Protein AF-A0A1G6MXV9-F1 (afdb_monomer)

Organism: NCBI:txid28234

Structure (mmCIF, N/CA/C/O backbone):
data_AF-A0A1G6MXV9-F1
#
_entry.id   AF-A0A1G6MXV9-F1
#
loop_
_atom_site.group_PDB
_atom_site.id
_atom_site.type_symbol
_atom_site.label_atom_id
_atom_site.label_alt_id
_atom_site.label_comp_id
_atom_site.label_asym_id
_atom_site.label_entity_id
_atom_site.label_seq_id
_atom_site.pdbx_PDB_ins_code
_atom_site.Cartn_x
_atom_site.Cartn_y
_atom_site.Cartn_z
_atom_site.occupancy
_atom_site.B_iso_or_equiv
_atom_site.auth_seq_id
_atom_site.auth_comp_id
_atom_site.auth_asym_id
_atom_site.auth_atom_id
_atom_site.pdbx_PDB_model_num
ATOM 1 N N . MET A 1 1 ? 10.157 -50.688 -31.525 1.00 56.81 1 MET A N 1
ATOM 2 C CA . MET A 1 1 ? 9.715 -51.077 -30.166 1.00 56.81 1 MET A CA 1
ATOM 3 C C . MET A 1 1 ? 8.926 -52.382 -30.279 1.00 56.81 1 MET A C 1
ATOM 5 O O . MET A 1 1 ? 8.019 -52.450 -31.098 1.00 56.81 1 MET A O 1
ATOM 9 N N . ASN A 1 2 ? 9.338 -53.455 -29.595 1.00 66.88 2 ASN A N 1
ATOM 10 C CA . ASN A 1 2 ? 8.763 -54.799 -29.775 1.00 66.88 2 ASN A CA 1
ATOM 11 C C . ASN A 1 2 ? 7.302 -54.832 -29.272 1.00 66.88 2 ASN A C 1
ATOM 13 O O . ASN A 1 2 ? 7.026 -54.262 -28.219 1.00 66.88 2 ASN A O 1
ATOM 17 N N . LYS A 1 3 ? 6.371 -55.496 -29.981 1.00 61.62 3 LYS A N 1
ATOM 18 C CA . LYS A 1 3 ? 4.935 -55.553 -29.611 1.00 61.62 3 LYS A CA 1
ATOM 19 C C . LYS A 1 3 ? 4.708 -56.048 -28.175 1.00 61.62 3 LYS A C 1
ATOM 21 O O . LYS A 1 3 ? 3.762 -55.613 -27.529 1.00 61.62 3 LYS A O 1
ATOM 26 N N . LYS A 1 4 ? 5.611 -56.884 -27.644 1.00 64.62 4 LYS A N 1
ATOM 27 C CA . LYS A 1 4 ? 5.604 -57.299 -26.230 1.00 64.62 4 LYS A CA 1
ATOM 28 C C . LYS A 1 4 ? 5.820 -56.142 -25.248 1.00 64.62 4 LYS A C 1
ATOM 30 O O . LYS A 1 4 ? 5.183 -56.139 -24.205 1.00 64.62 4 LYS A O 1
ATOM 35 N N . ASN A 1 5 ? 6.654 -55.160 -25.588 1.00 65.50 5 ASN A N 1
ATOM 36 C CA . ASN A 1 5 ? 6.950 -54.019 -24.715 1.00 65.50 5 ASN A CA 1
ATOM 37 C C . ASN A 1 5 ? 5.786 -53.022 -24.689 1.00 65.50 5 ASN A C 1
ATOM 39 O O . ASN A 1 5 ? 5.512 -52.439 -23.649 1.00 65.50 5 ASN A O 1
ATOM 43 N N . VAL A 1 6 ? 5.068 -52.877 -25.809 1.00 76.19 6 VAL A N 1
ATOM 44 C CA . VAL A 1 6 ? 3.845 -52.060 -25.875 1.00 76.19 6 VAL A CA 1
ATOM 45 C C . VAL A 1 6 ? 2.727 -52.705 -25.055 1.00 76.19 6 VAL A C 1
ATOM 47 O O . VAL A 1 6 ? 2.063 -52.018 -24.287 1.00 76.19 6 VAL A O 1
ATOM 50 N N . LEU A 1 7 ? 2.569 -54.033 -25.136 1.00 72.31 7 LEU A N 1
ATOM 51 C CA . LEU A 1 7 ? 1.596 -54.754 -24.308 1.00 72.31 7 LEU A CA 1
ATOM 52 C C . LEU A 1 7 ? 1.923 -54.650 -22.809 1.00 72.31 7 LEU A C 1
ATOM 54 O O . LEU A 1 7 ? 1.020 -54.490 -21.996 1.00 72.31 7 LEU A O 1
ATOM 58 N N . TRP A 1 8 ? 3.210 -54.701 -22.453 1.00 75.50 8 TRP A N 1
ATOM 59 C CA . TRP A 1 8 ? 3.672 -54.537 -21.073 1.00 75.50 8 TRP A CA 1
ATOM 60 C C . TRP A 1 8 ? 3.442 -53.119 -20.538 1.00 75.50 8 TRP A C 1
ATOM 62 O O . TRP A 1 8 ? 3.003 -52.963 -19.404 1.00 75.50 8 TRP A O 1
ATOM 72 N N . MET A 1 9 ? 3.669 -52.089 -21.358 1.00 74.50 9 MET A N 1
ATOM 73 C CA . MET A 1 9 ? 3.358 -50.702 -20.992 1.00 74.50 9 MET A CA 1
ATOM 74 C C . MET A 1 9 ? 1.857 -50.490 -20.782 1.00 74.50 9 MET A C 1
ATOM 76 O O . MET A 1 9 ? 1.467 -49.894 -19.785 1.00 74.50 9 MET A O 1
ATOM 80 N N . ILE A 1 10 ? 1.012 -51.026 -21.670 1.00 79.75 10 ILE A N 1
ATOM 81 C CA . ILE A 1 10 ? -0.449 -50.952 -21.520 1.00 79.75 10 ILE A CA 1
ATOM 82 C C . ILE A 1 10 ? -0.893 -51.669 -20.238 1.00 79.75 10 ILE A C 1
ATOM 84 O O . ILE A 1 10 ? -1.732 -51.154 -19.507 1.00 79.75 10 ILE A O 1
ATOM 88 N N . PHE A 1 11 ? -0.293 -52.818 -19.922 1.00 81.38 11 PHE A N 1
ATOM 89 C CA . PHE A 1 11 ? -0.593 -53.554 -18.695 1.00 81.38 11 PHE A CA 1
ATOM 90 C C . PHE A 1 11 ? -0.209 -52.769 -17.427 1.00 81.38 11 PHE A C 1
ATOM 92 O O . PHE A 1 11 ? -0.996 -52.719 -16.486 1.00 81.38 11 PHE A O 1
ATOM 99 N N . ILE A 1 12 ? 0.946 -52.090 -17.421 1.00 81.44 12 ILE A N 1
ATOM 100 C CA . ILE A 1 12 ? 1.363 -51.219 -16.308 1.00 81.44 12 ILE A CA 1
ATOM 101 C C . ILE A 1 12 ? 0.408 -50.031 -16.144 1.00 81.44 12 ILE A C 1
ATOM 103 O O . ILE A 1 12 ? 0.020 -49.721 -15.022 1.00 81.44 12 ILE A O 1
ATOM 107 N N . VAL A 1 13 ? -0.006 -49.391 -17.243 1.00 82.81 13 VAL A N 1
ATOM 108 C CA . VAL A 1 13 ? -0.948 -48.257 -17.202 1.00 82.81 13 VAL A CA 1
ATOM 109 C C . VAL A 1 13 ? -2.316 -48.694 -16.673 1.00 82.81 13 VAL A C 1
ATOM 111 O O . VAL A 1 13 ? -2.907 -47.987 -15.863 1.00 82.81 13 VAL A O 1
ATOM 114 N N . ILE A 1 14 ? -2.795 -49.881 -17.058 1.00 82.44 14 ILE A N 1
ATOM 115 C CA . ILE A 1 14 ? -4.050 -50.441 -16.535 1.00 82.44 14 ILE A CA 1
ATOM 116 C C . ILE A 1 14 ? -3.937 -50.730 -15.035 1.00 82.44 14 ILE A C 1
ATOM 118 O O . ILE A 1 14 ? -4.859 -50.398 -14.295 1.00 82.44 14 ILE A O 1
ATOM 122 N N . ILE A 1 15 ? -2.814 -51.285 -14.565 1.00 81.31 15 ILE A N 1
ATOM 123 C CA . ILE A 1 15 ? -2.590 -51.489 -13.126 1.00 81.31 15 ILE A CA 1
ATOM 124 C C . ILE A 1 15 ? -2.599 -50.147 -12.391 1.00 81.31 15 ILE A C 1
ATOM 126 O O . ILE A 1 15 ? -3.300 -50.024 -11.398 1.00 81.31 15 ILE A O 1
ATOM 130 N N . LEU A 1 16 ? -1.900 -49.128 -12.898 1.00 73.81 16 LEU A N 1
ATOM 131 C CA . LEU A 1 16 ? -1.864 -47.792 -12.292 1.00 73.81 16 LEU A CA 1
ATOM 132 C C . LEU A 1 16 ? -3.255 -47.148 -12.209 1.00 73.81 16 LEU A C 1
ATOM 134 O O . LEU A 1 16 ? -3.607 -46.601 -11.167 1.00 73.81 16 LEU A O 1
ATOM 138 N N . LEU A 1 17 ? -4.067 -47.271 -13.262 1.00 72.69 17 LEU A N 1
ATOM 139 C CA . LEU A 1 17 ? -5.447 -46.779 -13.270 1.00 72.69 17 LEU A CA 1
ATOM 140 C C . LEU A 1 17 ? -6.338 -47.537 -12.278 1.00 72.69 17 LEU A C 1
ATOM 142 O O . LEU A 1 17 ? -7.150 -46.914 -11.600 1.00 72.69 17 LEU A O 1
ATOM 146 N N . ILE A 1 18 ? -6.159 -48.855 -12.139 1.00 78.00 18 ILE A N 1
ATOM 147 C CA . ILE A 1 18 ? -6.879 -49.659 -11.141 1.00 78.00 18 ILE A CA 1
ATOM 148 C C . ILE A 1 18 ? -6.459 -49.260 -9.720 1.00 78.00 18 ILE A C 1
ATOM 150 O O . ILE A 1 18 ? -7.320 -49.127 -8.856 1.00 78.00 18 ILE A O 1
ATOM 154 N N . THR A 1 19 ? -5.171 -49.007 -9.466 1.00 70.31 19 THR A N 1
ATOM 155 C CA . THR A 1 19 ? -4.690 -48.583 -8.141 1.00 70.31 19 THR A CA 1
ATOM 156 C C . THR A 1 19 ? -5.218 -47.200 -7.763 1.00 70.31 19 THR A C 1
ATOM 158 O O . THR A 1 19 ? -5.658 -47.012 -6.631 1.00 70.31 19 THR A O 1
ATOM 161 N N . VAL A 1 20 ? -5.239 -46.251 -8.709 1.00 71.50 20 VAL A N 1
ATOM 162 C CA . VAL A 1 20 ? -5.830 -44.916 -8.503 1.00 71.50 20 VAL A CA 1
ATOM 163 C C . VAL A 1 20 ? -7.328 -45.031 -8.223 1.00 71.50 20 VAL A C 1
ATOM 165 O O . VAL A 1 20 ? -7.802 -44.413 -7.274 1.00 71.50 20 VAL A O 1
ATOM 168 N N . PHE A 1 21 ? -8.048 -45.875 -8.970 1.00 67.50 21 PHE A N 1
ATOM 169 C CA . PHE A 1 21 ? -9.484 -46.111 -8.789 1.00 67.50 21 PHE A CA 1
ATOM 170 C C . PHE A 1 21 ? -9.817 -46.782 -7.443 1.00 67.50 21 PHE A C 1
ATOM 172 O O . PHE A 1 21 ? -10.786 -46.403 -6.790 1.00 67.50 21 PHE A O 1
ATOM 179 N N . ILE A 1 22 ? -8.992 -47.727 -6.976 1.00 65.31 22 ILE A N 1
ATOM 180 C CA . ILE A 1 22 ? -9.134 -48.338 -5.642 1.00 65.31 22 ILE A CA 1
ATOM 181 C C . ILE A 1 22 ? -8.866 -47.306 -4.537 1.00 65.31 22 ILE A C 1
ATOM 183 O O . ILE A 1 22 ? -9.588 -47.289 -3.544 1.00 65.31 22 ILE A O 1
ATOM 187 N N . PHE A 1 23 ? -7.890 -46.408 -4.711 1.00 56.22 23 PHE A N 1
ATOM 188 C CA . PHE A 1 23 ? -7.648 -45.314 -3.762 1.00 56.22 23 PHE A CA 1
ATOM 189 C C . PHE A 1 23 ? -8.793 -44.292 -3.735 1.00 56.22 23 PHE A C 1
ATOM 191 O O . PHE A 1 23 ? -9.143 -43.817 -2.660 1.00 56.22 23 PHE A O 1
ATOM 198 N N . THR A 1 24 ? -9.427 -43.999 -4.877 1.00 60.19 24 THR A N 1
ATOM 199 C CA . THR A 1 24 ? -10.607 -43.110 -4.917 1.00 60.19 24 THR A CA 1
ATOM 200 C C . THR A 1 24 ? -11.842 -43.765 -4.299 1.00 60.19 24 THR A C 1
ATOM 202 O O . THR A 1 24 ? -12.628 -43.092 -3.640 1.00 60.19 24 THR A O 1
ATOM 205 N N . LEU A 1 25 ? -12.008 -45.082 -4.462 1.00 48.00 25 LEU A N 1
ATOM 206 C CA . LEU A 1 25 ? -13.090 -45.833 -3.820 1.00 48.00 25 LEU A CA 1
ATOM 207 C C . LEU A 1 25 ? -12.885 -45.980 -2.307 1.00 48.00 25 LEU A C 1
ATOM 209 O O . LEU A 1 25 ? -13.848 -45.832 -1.561 1.00 48.00 25 LEU A O 1
ATOM 213 N N . ASN A 1 26 ? -11.653 -46.217 -1.844 1.00 44.22 26 ASN A N 1
ATOM 214 C CA . ASN A 1 26 ? -11.354 -46.326 -0.413 1.00 44.22 26 ASN A CA 1
ATOM 215 C C . ASN A 1 26 ? -11.346 -44.961 0.295 1.00 44.22 26 ASN A C 1
ATOM 217 O O . ASN A 1 26 ? -11.810 -44.882 1.427 1.00 44.22 26 ASN A O 1
ATOM 221 N N . GLY A 1 27 ? -10.918 -43.882 -0.374 1.00 41.25 27 GLY A N 1
ATOM 222 C CA . GLY A 1 27 ? -11.010 -42.515 0.160 1.00 41.25 27 GLY A CA 1
ATOM 223 C C . GLY A 1 27 ? -12.451 -42.017 0.345 1.00 41.25 27 GLY A C 1
ATOM 224 O O . GLY A 1 27 ? -12.697 -41.144 1.167 1.00 41.25 27 GLY A O 1
ATOM 225 N N . ASN A 1 28 ? -13.417 -42.623 -0.356 1.00 39.56 28 ASN A N 1
ATOM 226 C CA . ASN A 1 28 ? -14.848 -42.343 -0.201 1.00 39.56 28 ASN A CA 1
ATOM 227 C C . ASN A 1 28 ? -15.564 -43.268 0.806 1.00 39.56 28 ASN A C 1
ATOM 229 O O . ASN A 1 28 ? -16.756 -43.086 1.044 1.00 39.56 28 ASN A O 1
ATOM 233 N N . GLN A 1 29 ? -14.884 -44.256 1.403 1.00 33.66 29 GLN A N 1
ATOM 234 C CA . GLN A 1 29 ? -15.479 -45.169 2.394 1.00 33.66 29 GLN A CA 1
ATOM 235 C C . GLN A 1 29 ? -15.278 -44.713 3.851 1.00 33.66 29 GLN A C 1
ATOM 237 O O . GLN A 1 29 ? -16.002 -45.188 4.722 1.00 33.66 29 GLN A O 1
ATOM 242 N N . GLU A 1 30 ? -14.389 -43.751 4.129 1.00 35.12 30 GLU A N 1
ATOM 243 C CA . GLU A 1 30 ? -14.263 -43.150 5.473 1.00 35.12 30 GLU A CA 1
ATOM 244 C C . GLU A 1 30 ? -15.312 -42.059 5.772 1.00 35.12 30 GLU A C 1
ATOM 246 O O . GLU A 1 30 ? -15.427 -41.634 6.914 1.00 35.12 30 GLU A O 1
ATOM 251 N N . ASN A 1 31 ? -16.161 -41.688 4.802 1.00 34.12 31 ASN A N 1
ATOM 252 C CA . ASN A 1 31 ? -17.256 -40.716 4.977 1.00 34.12 31 ASN A CA 1
ATOM 253 C C . ASN A 1 31 ? -18.672 -41.308 4.785 1.00 34.12 31 ASN A C 1
ATOM 255 O O . ASN A 1 31 ? -19.629 -40.569 4.575 1.00 34.12 31 ASN A O 1
ATOM 259 N N . LEU A 1 32 ? -18.835 -42.637 4.856 1.00 28.83 32 LEU A N 1
ATOM 260 C CA . LEU A 1 32 ? -20.130 -43.317 4.654 1.00 28.83 32 LEU A CA 1
ATOM 261 C C . LEU A 1 32 ? -20.516 -44.278 5.791 1.00 28.83 32 LEU A C 1
ATOM 263 O O . LEU A 1 32 ? -21.106 -45.328 5.558 1.00 28.83 32 LEU A O 1
ATOM 267 N N . ASN A 1 33 ? -20.233 -43.903 7.036 1.00 27.03 33 ASN A N 1
ATOM 268 C CA . ASN A 1 33 ? -20.881 -44.491 8.208 1.00 27.03 33 ASN A CA 1
ATOM 269 C C . ASN A 1 33 ? -21.227 -43.373 9.188 1.00 27.03 33 ASN A C 1
ATOM 271 O O . ASN A 1 33 ? -20.376 -43.015 9.992 1.00 27.03 33 ASN A O 1
ATOM 275 N N . LEU A 1 34 ? -22.445 -42.827 9.085 1.00 29.27 34 LEU A N 1
ATOM 276 C CA . LEU A 1 34 ? -23.298 -42.355 10.192 1.00 29.27 34 LEU A CA 1
ATOM 277 C C . LEU A 1 34 ? -24.558 -41.664 9.626 1.00 29.27 34 LEU A C 1
ATOM 279 O O . LEU A 1 34 ? -24.781 -40.479 9.812 1.00 29.27 34 LEU A O 1
ATOM 283 N N . GLU A 1 35 ? -25.418 -42.433 8.958 1.00 26.48 35 GLU A N 1
ATOM 284 C CA . GLU A 1 35 ? -26.847 -42.112 8.839 1.00 26.48 35 GLU A CA 1
ATOM 285 C C . GLU A 1 35 ? -27.647 -43.413 8.967 1.00 26.48 35 GLU A C 1
ATOM 287 O O . GLU A 1 35 ? -27.726 -44.208 8.031 1.00 26.48 35 GLU A O 1
ATOM 292 N N . ASN A 1 36 ? -28.166 -43.670 10.174 1.00 24.75 36 ASN A N 1
ATOM 293 C CA . ASN A 1 36 ? -29.536 -44.135 10.437 1.00 24.75 36 ASN A CA 1
ATOM 294 C C . ASN A 1 36 ? -29.682 -44.631 11.883 1.00 24.75 36 ASN A C 1
ATOM 296 O O . ASN A 1 36 ? -29.588 -45.821 12.174 1.00 24.75 36 ASN A O 1
ATOM 300 N N . SER A 1 37 ? -30.023 -43.703 12.773 1.00 26.58 37 SER A N 1
ATOM 301 C CA . SER A 1 37 ? -30.961 -43.976 13.861 1.00 26.58 37 SER A CA 1
ATOM 302 C C . SER A 1 37 ? -31.688 -42.676 14.194 1.00 26.58 37 SER A C 1
ATOM 304 O O . SER A 1 37 ? -31.187 -41.841 14.943 1.00 26.58 37 SER A O 1
ATOM 306 N N . GLN A 1 38 ? -32.860 -42.493 13.583 1.00 28.30 38 GLN A N 1
ATOM 307 C CA . GLN A 1 38 ? -33.873 -41.583 14.100 1.00 28.30 38 GLN A CA 1
ATOM 308 C C . GLN A 1 38 ? -34.295 -42.073 15.486 1.00 28.30 38 GLN A C 1
ATOM 310 O O . GLN A 1 38 ? -34.905 -43.132 15.587 1.00 28.30 38 GLN A O 1
ATOM 315 N N . GLU A 1 39 ? -33.975 -41.300 16.519 1.00 27.23 39 GLU A N 1
ATOM 316 C CA . GLU A 1 39 ? -34.860 -40.996 17.648 1.00 27.23 39 GLU A CA 1
ATOM 317 C C . GLU A 1 39 ? -34.204 -39.912 18.524 1.00 27.23 39 GLU A C 1
ATOM 319 O O . GLU A 1 39 ? -33.119 -40.106 19.060 1.00 27.23 39 GLU A O 1
ATOM 324 N N . ASN A 1 40 ? -34.917 -38.788 18.672 1.00 26.80 40 ASN A N 1
ATOM 325 C CA . ASN A 1 40 ? -34.729 -37.689 19.633 1.00 26.80 40 ASN A CA 1
ATOM 326 C C . ASN A 1 40 ? -33.514 -36.751 19.478 1.00 26.80 40 ASN A C 1
ATOM 328 O O . ASN A 1 40 ? -32.413 -37.040 19.930 1.00 26.80 40 ASN A O 1
ATOM 332 N N . GLY A 1 41 ? -33.785 -35.542 18.966 1.00 25.02 41 GLY A N 1
ATOM 333 C CA . GLY A 1 41 ? -32.878 -34.391 19.050 1.00 25.02 41 GLY A CA 1
ATOM 334 C C . GLY A 1 41 ? -33.227 -33.252 18.089 1.00 25.02 41 GLY A C 1
ATOM 335 O O . GLY A 1 41 ? -32.415 -32.899 17.246 1.00 25.02 41 GLY A O 1
ATOM 336 N N . ASN A 1 42 ? -34.446 -32.713 18.172 1.00 25.67 42 ASN A N 1
ATOM 337 C CA . ASN A 1 42 ? -34.789 -31.431 17.544 1.00 25.67 42 ASN A CA 1
ATOM 338 C C . ASN A 1 42 ? -34.106 -30.269 18.295 1.00 25.67 42 ASN A C 1
ATOM 340 O O . ASN A 1 42 ? -33.979 -30.349 19.516 1.00 25.67 42 ASN A O 1
ATOM 344 N N . THR A 1 43 ? -33.859 -29.166 17.568 1.00 24.78 43 THR A N 1
ATOM 345 C CA . THR A 1 43 ? -33.419 -27.806 17.995 1.00 24.78 43 THR A CA 1
ATOM 346 C C . THR A 1 43 ? -31.890 -27.626 18.129 1.00 24.78 43 THR A C 1
ATOM 348 O O . THR A 1 43 ? -31.218 -28.532 18.594 1.00 24.78 43 THR A O 1
ATOM 351 N N . ALA A 1 44 ? -31.237 -26.533 17.705 1.00 26.75 44 ALA A N 1
ATOM 352 C CA . ALA A 1 44 ? -31.709 -25.163 17.518 1.00 26.75 44 ALA A CA 1
ATOM 353 C C . ALA A 1 44 ? -30.839 -24.361 16.518 1.00 26.75 44 ALA A C 1
ATOM 355 O O . ALA A 1 44 ? -29.673 -24.086 16.775 1.00 26.75 44 ALA A O 1
ATOM 356 N N . GLU A 1 45 ? -31.453 -23.905 15.429 1.00 30.22 45 GLU A N 1
ATOM 357 C CA . GLU A 1 45 ? -31.196 -22.580 14.858 1.00 30.22 45 GLU A CA 1
ATOM 358 C C . GLU A 1 45 ? -32.582 -21.976 14.606 1.00 30.22 45 GLU A C 1
ATOM 360 O O . GLU A 1 45 ? -33.137 -22.016 13.516 1.00 30.22 45 GLU A O 1
ATOM 365 N N . THR A 1 46 ? -33.213 -21.553 15.698 1.00 25.09 46 THR A N 1
ATOM 366 C CA . THR A 1 46 ? -34.408 -20.708 15.709 1.00 25.09 46 THR A CA 1
ATOM 367 C C . THR A 1 46 ? -34.455 -20.020 17.061 1.00 25.09 46 THR A C 1
ATOM 369 O O . THR A 1 46 ? -34.607 -20.696 18.072 1.00 25.09 46 THR A O 1
ATOM 372 N N . ILE A 1 47 ? -34.339 -18.694 17.017 1.00 30.98 47 ILE A N 1
ATOM 373 C CA . ILE A 1 47 ? -35.113 -17.734 17.810 1.00 30.98 47 ILE A CA 1
ATOM 374 C C . ILE A 1 47 ? -35.111 -17.989 19.324 1.00 30.98 47 ILE A C 1
ATOM 376 O O . ILE A 1 47 ? -35.944 -18.716 19.849 1.00 30.98 47 ILE A O 1
ATOM 380 N N . PHE A 1 48 ? -34.215 -17.269 19.988 1.00 25.78 48 PHE A N 1
ATOM 381 C CA . PHE A 1 48 ? -34.425 -16.649 21.292 1.00 25.78 48 PHE A CA 1
ATOM 382 C C . PHE A 1 48 ? -33.712 -15.274 21.170 1.00 25.78 48 PHE A C 1
ATOM 384 O O . PHE A 1 48 ? -32.508 -15.263 20.946 1.00 25.78 48 PHE A O 1
ATOM 391 N N . GLU A 1 49 ? -34.298 -14.066 21.171 1.00 28.89 49 GLU A N 1
ATOM 392 C CA . GLU A 1 49 ? -35.574 -13.589 21.733 1.00 28.89 49 GLU A CA 1
ATOM 393 C C . GLU A 1 49 ? -36.069 -14.476 22.872 1.00 28.89 49 GLU A C 1
ATOM 395 O O . GLU A 1 49 ? -37.193 -14.957 22.877 1.00 28.89 49 GLU A O 1
ATOM 400 N N . ASP A 1 50 ? -35.167 -14.755 23.811 1.00 25.97 50 ASP A N 1
ATOM 401 C CA . ASP A 1 50 ? -35.588 -14.979 25.180 1.00 25.97 50 ASP A CA 1
ATOM 402 C C . ASP A 1 50 ? -35.594 -13.603 25.824 1.00 25.97 50 ASP A C 1
ATOM 404 O O . ASP A 1 50 ? -34.570 -12.911 25.853 1.00 25.97 50 ASP A O 1
ATOM 408 N N . ASP A 1 51 ? -36.781 -13.214 26.278 1.00 28.59 51 ASP A N 1
ATOM 409 C CA . ASP A 1 51 ? -37.000 -12.108 27.190 1.00 28.59 51 ASP A CA 1
ATOM 410 C C . ASP A 1 51 ? -35.903 -12.121 28.258 1.00 28.59 51 ASP A C 1
ATOM 412 O O . ASP A 1 51 ? -35.804 -13.035 29.084 1.00 28.59 51 ASP A O 1
ATOM 416 N N . TYR A 1 52 ? -35.066 -11.087 28.229 1.00 34.19 52 TYR A N 1
ATOM 417 C CA . TYR A 1 52 ? -34.238 -10.717 29.359 1.00 34.19 52 TYR A CA 1
ATOM 418 C C . TYR A 1 52 ? -35.170 -10.551 30.564 1.00 34.19 52 TYR A C 1
ATOM 420 O O . TYR A 1 52 ? -35.919 -9.582 30.652 1.00 34.19 52 TYR A O 1
ATOM 428 N N . ASN A 1 53 ? -35.172 -11.537 31.462 1.00 30.67 53 ASN A N 1
ATOM 429 C CA . ASN A 1 53 ? -35.844 -11.438 32.746 1.00 30.67 53 ASN A CA 1
ATOM 430 C C . ASN A 1 53 ? -34.844 -10.842 33.754 1.00 30.67 53 ASN A C 1
ATOM 432 O O . ASN A 1 53 ? -33.889 -11.540 34.112 1.00 30.67 53 ASN A O 1
ATOM 436 N N . PRO A 1 54 ? -35.042 -9.600 34.236 1.00 34.50 54 PRO A N 1
ATOM 437 C CA . PRO A 1 54 ? -34.114 -8.940 35.155 1.00 34.50 54 PRO A CA 1
ATOM 438 C C . PRO A 1 54 ? -34.047 -9.590 36.549 1.00 34.50 54 PRO A C 1
ATOM 440 O O . PRO A 1 54 ? -33.241 -9.175 37.372 1.00 34.50 54 PRO A O 1
ATOM 443 N N . GLU A 1 55 ? -34.890 -10.583 36.855 1.00 28.88 55 GLU A N 1
ATOM 444 C CA . GLU A 1 55 ? -35.065 -11.087 38.226 1.00 28.88 55 GLU A CA 1
ATOM 445 C C . GLU A 1 55 ? -34.128 -12.233 38.648 1.00 28.88 55 GLU A C 1
ATOM 447 O O . GLU A 1 55 ? -34.190 -12.668 39.796 1.00 28.88 55 GLU A O 1
ATOM 452 N N . ASN A 1 56 ? -33.235 -12.721 37.782 1.00 29.83 56 ASN A N 1
ATOM 453 C CA . ASN A 1 56 ? -32.228 -13.716 38.179 1.00 29.83 56 ASN A CA 1
ATOM 454 C C . ASN A 1 56 ? -30.845 -13.077 38.319 1.00 29.83 56 ASN A C 1
ATOM 456 O O . ASN A 1 56 ? -29.902 -13.401 37.595 1.00 29.83 56 ASN A O 1
ATOM 460 N N . GLU A 1 57 ? -30.732 -12.179 39.297 1.00 32.59 57 GLU A N 1
ATOM 461 C CA . GLU A 1 57 ? -29.447 -11.780 39.855 1.00 32.59 57 GLU A CA 1
ATOM 462 C C . GLU A 1 57 ? -28.715 -13.028 40.366 1.00 32.59 57 GLU A C 1
ATOM 464 O O . GLU A 1 57 ? -29.170 -13.732 41.273 1.00 32.59 57 GLU A O 1
ATOM 469 N N . ALA A 1 58 ? -27.535 -13.290 39.803 1.00 29.48 58 ALA A N 1
ATOM 470 C CA . ALA A 1 58 ? -26.520 -14.035 40.517 1.00 29.48 58 ALA A CA 1
ATOM 471 C C . ALA A 1 58 ? -26.156 -13.202 41.750 1.00 29.48 58 ALA A C 1
ATOM 473 O O . ALA A 1 58 ? -25.369 -12.261 41.673 1.00 29.48 58 ALA A O 1
ATOM 474 N N . THR A 1 59 ? -26.758 -13.531 42.889 1.00 30.28 59 THR A N 1
ATOM 475 C CA . THR A 1 59 ? -26.322 -13.049 44.195 1.00 30.28 59 THR A CA 1
ATOM 476 C C . THR A 1 59 ? -24.926 -13.612 44.449 1.00 30.28 59 THR A C 1
ATOM 478 O O . THR A 1 59 ? -24.770 -14.688 45.029 1.00 30.28 59 THR A O 1
ATOM 481 N N . THR A 1 60 ? -23.899 -12.926 4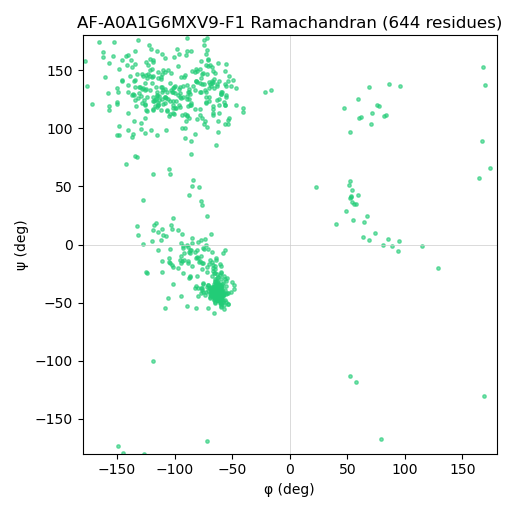3.953 1.00 30.28 60 THR A N 1
ATOM 482 C CA . THR A 1 60 ? -22.522 -13.145 44.386 1.00 30.28 60 THR A CA 1
ATOM 483 C C . THR A 1 60 ? -22.427 -12.704 45.836 1.00 30.28 60 THR A C 1
ATOM 485 O O . THR A 1 60 ? -22.691 -11.548 46.173 1.00 30.28 60 THR A O 1
ATOM 488 N N . ASP A 1 61 ? -22.127 -13.684 46.679 1.00 29.56 61 ASP A N 1
ATOM 489 C CA . ASP A 1 61 ? -22.044 -13.576 48.124 1.00 29.56 61 ASP A CA 1
ATOM 490 C C . ASP A 1 61 ? -21.061 -12.471 48.543 1.00 29.56 61 ASP A C 1
ATOM 492 O O . ASP A 1 61 ? -19.993 -12.272 47.963 1.00 29.56 61 ASP A O 1
ATOM 496 N N . ILE A 1 62 ? -21.493 -11.702 49.531 1.00 32.97 62 ILE A N 1
ATOM 497 C CA . ILE A 1 62 ? -21.013 -10.364 49.856 1.00 32.97 62 ILE A CA 1
ATOM 498 C C . ILE A 1 62 ? -19.867 -10.483 50.865 1.00 32.97 62 ILE A C 1
ATOM 500 O O . ILE A 1 62 ? -20.111 -10.620 52.063 1.00 32.97 62 ILE A O 1
ATOM 504 N N . SER A 1 63 ? -18.612 -10.383 50.416 1.00 31.08 63 SER A N 1
ATOM 505 C CA . SER A 1 63 ? -17.465 -10.208 51.331 1.00 31.08 63 SER A CA 1
ATOM 506 C C . SER A 1 63 ? -16.541 -9.030 51.013 1.00 31.08 63 SER A C 1
ATOM 508 O O . SER A 1 63 ? -15.605 -8.790 51.767 1.00 31.08 63 SER A O 1
ATOM 510 N N . THR A 1 64 ? -16.814 -8.240 49.972 1.00 42.72 64 THR A N 1
ATOM 511 C CA . THR A 1 64 ? -15.954 -7.117 49.528 1.00 42.72 64 THR A CA 1
ATOM 512 C C . THR A 1 64 ? -16.633 -5.751 49.610 1.00 42.72 64 THR A C 1
ATOM 514 O O . THR A 1 64 ? -16.135 -4.755 49.098 1.00 42.72 64 THR A O 1
ATOM 517 N N . GLN A 1 65 ? -17.731 -5.653 50.368 1.00 42.31 65 GLN A N 1
ATOM 518 C CA . GLN A 1 65 ? -18.309 -4.370 50.785 1.00 42.31 65 GLN A CA 1
ATOM 519 C C . GLN A 1 65 ? -17.320 -3.463 51.549 1.00 42.31 65 GLN A C 1
ATOM 521 O O . GLN A 1 65 ? -17.701 -2.346 51.875 1.00 42.31 65 GLN A O 1
ATOM 526 N N . SER A 1 66 ? -16.091 -3.884 51.877 1.00 48.88 66 SER A N 1
ATOM 527 C CA . SER A 1 66 ? -15.169 -3.036 52.637 1.00 48.88 66 SER A CA 1
ATOM 528 C C . SER A 1 66 ? -14.443 -2.002 51.768 1.00 48.88 66 SER A C 1
ATOM 530 O O . SER A 1 66 ? -14.624 -0.828 52.030 1.00 48.88 66 SER A O 1
ATOM 532 N N . THR A 1 67 ? -13.735 -2.342 50.685 1.00 56.59 67 THR A N 1
ATOM 533 C CA . THR A 1 67 ? -12.761 -1.419 50.044 1.00 56.59 67 THR A CA 1
ATOM 534 C C . THR A 1 67 ? -13.353 -0.153 49.409 1.00 56.59 67 THR A C 1
ATOM 536 O O . THR A 1 67 ? -13.026 0.942 49.860 1.00 56.59 67 THR A O 1
ATOM 539 N N . ILE A 1 68 ? -14.266 -0.250 48.430 1.00 57.94 68 ILE A N 1
ATOM 540 C CA . ILE A 1 68 ? -14.894 0.955 47.834 1.00 57.94 68 ILE A CA 1
ATOM 541 C C . ILE A 1 68 ? -15.701 1.725 48.877 1.00 57.94 68 ILE A C 1
ATOM 543 O O . ILE A 1 68 ? -15.680 2.953 48.907 1.00 57.94 68 ILE A O 1
ATOM 547 N N . ILE A 1 69 ? -16.432 1.022 49.749 1.00 55.16 69 ILE A N 1
ATOM 548 C CA . ILE A 1 69 ? -17.224 1.694 50.781 1.00 55.16 69 ILE A CA 1
ATOM 549 C C . ILE A 1 69 ? -16.295 2.410 51.767 1.00 55.16 69 ILE A C 1
ATOM 551 O O . ILE A 1 69 ? -16.669 3.475 52.238 1.00 55.16 69 ILE A O 1
ATOM 555 N N . ASP A 1 70 ? -15.109 1.875 52.063 1.00 59.19 70 ASP A N 1
ATOM 556 C CA . ASP A 1 70 ? -14.103 2.490 52.931 1.00 59.19 70 ASP A CA 1
ATOM 557 C C . ASP A 1 70 ? -13.476 3.732 52.274 1.00 59.19 70 ASP A C 1
ATOM 559 O O . ASP A 1 70 ? -13.455 4.781 52.922 1.00 59.19 70 ASP A O 1
ATOM 563 N N . LYS A 1 71 ? -13.140 3.688 50.973 1.00 63.62 71 LYS A N 1
ATOM 564 C CA . LYS A 1 71 ? -12.762 4.885 50.186 1.00 63.62 71 LYS A CA 1
ATOM 565 C C . LYS A 1 71 ? -13.881 5.936 50.159 1.00 63.62 71 LYS A C 1
ATOM 567 O O . LYS A 1 71 ? -13.649 7.133 50.289 1.00 63.62 71 LYS A O 1
ATOM 572 N N . LEU A 1 72 ? -15.137 5.490 50.101 1.00 55.00 72 LEU A N 1
ATOM 573 C CA . LEU A 1 72 ? -16.316 6.357 50.176 1.00 55.00 72 LEU A CA 1
ATOM 574 C C . LEU A 1 72 ? -16.699 6.773 51.609 1.00 55.00 72 LEU A C 1
ATOM 576 O O . LEU A 1 72 ? -17.602 7.605 51.773 1.00 55.00 72 LEU A O 1
ATOM 580 N N . LYS A 1 73 ? -16.114 6.182 52.663 1.00 45.16 73 LYS A N 1
ATOM 581 C CA . LYS A 1 73 ? -16.509 6.414 54.064 1.00 45.16 73 LYS A CA 1
ATOM 582 C C . LYS A 1 73 ? -15.801 7.609 54.691 1.00 45.16 73 LYS A C 1
ATOM 584 O O . LYS A 1 73 ? -16.445 8.211 55.544 1.00 45.16 73 LYS A O 1
ATOM 589 N N . PHE A 1 74 ? -14.586 7.997 54.289 1.00 42.22 74 PHE A N 1
ATOM 590 C CA . PHE A 1 74 ? -13.877 9.089 54.972 1.00 42.22 74 PHE A CA 1
ATOM 591 C C . PHE A 1 74 ? -12.917 9.914 54.103 1.00 42.22 74 PHE A C 1
ATOM 593 O O . PHE A 1 74 ? -11.882 9.432 53.669 1.00 42.22 74 PHE A O 1
ATOM 600 N N . THR A 1 75 ? -13.196 11.217 54.047 1.00 35.59 75 THR A N 1
ATOM 601 C CA . THR A 1 75 ? -12.219 12.321 54.024 1.00 35.59 75 THR A CA 1
ATOM 602 C C . THR A 1 75 ? -12.456 13.189 55.276 1.00 35.59 75 THR A C 1
ATOM 604 O O . THR A 1 75 ? -12.831 14.350 55.180 1.00 35.59 75 THR A O 1
ATOM 607 N N . GLU A 1 76 ? -12.318 12.615 56.483 1.00 32.34 76 GLU A N 1
ATOM 608 C CA . GLU A 1 76 ? -12.317 13.382 57.759 1.00 32.34 76 GLU A CA 1
ATOM 609 C C . GLU A 1 76 ? -10.940 13.427 58.439 1.00 32.34 76 GLU A C 1
ATOM 611 O O . GLU A 1 76 ? -10.814 13.925 59.551 1.00 32.34 76 GLU A O 1
ATOM 616 N N . ASN A 1 77 ? -9.876 12.947 57.795 1.00 31.80 77 ASN A N 1
ATOM 617 C CA . ASN A 1 77 ? -8.531 13.059 58.351 1.00 31.80 77 ASN A CA 1
ATOM 618 C C . ASN A 1 77 ? -7.538 13.485 57.274 1.00 31.80 77 ASN A C 1
ATOM 620 O O . ASN A 1 77 ? -6.950 12.648 56.601 1.00 31.80 77 ASN A O 1
ATOM 624 N N . SER A 1 78 ? -7.274 14.785 57.186 1.00 29.27 78 SER A N 1
ATOM 625 C CA . SER A 1 78 ? -5.965 15.253 56.739 1.00 29.27 78 SER A CA 1
ATOM 626 C C . SER A 1 78 ? -5.404 16.210 57.781 1.00 29.27 78 SER A C 1
ATOM 628 O O . SER A 1 78 ? -5.712 17.401 57.824 1.00 29.27 78 SER A O 1
ATOM 630 N N . THR A 1 79 ? -4.579 15.645 58.656 1.00 27.16 79 THR A N 1
ATOM 631 C CA . THR A 1 79 ? -3.597 16.350 59.474 1.00 27.16 79 THR A CA 1
ATOM 632 C C . THR A 1 79 ? -2.809 17.341 58.620 1.00 27.16 79 THR A C 1
ATOM 634 O O . THR A 1 79 ? -2.117 16.963 57.680 1.00 27.16 79 THR A O 1
ATOM 637 N N . ILE A 1 80 ? -2.896 18.614 58.996 1.00 26.66 80 ILE A N 1
ATOM 638 C CA . ILE A 1 80 ? -2.035 19.690 58.514 1.00 26.66 80 ILE A CA 1
ATOM 639 C C . ILE A 1 80 ? -0.632 19.481 59.094 1.00 26.66 80 ILE A C 1
ATOM 641 O O . ILE A 1 80 ? -0.459 19.513 60.312 1.00 26.66 80 ILE A O 1
ATOM 645 N N . THR A 1 81 ? 0.379 19.387 58.231 1.00 24.77 81 THR A N 1
ATOM 646 C CA . THR A 1 81 ? 1.736 19.843 58.565 1.00 24.77 81 THR A CA 1
ATOM 647 C C . THR A 1 81 ? 2.269 20.768 57.473 1.00 24.77 81 THR A C 1
ATOM 649 O O . THR A 1 81 ? 2.622 20.349 56.378 1.00 24.77 81 THR A O 1
ATOM 652 N N . THR A 1 82 ? 2.255 22.041 57.859 1.00 26.38 82 THR A N 1
ATOM 653 C CA . THR A 1 82 ? 2.926 23.269 57.408 1.00 26.38 82 THR A CA 1
ATOM 654 C C . THR A 1 82 ? 4.156 23.190 56.487 1.00 26.38 82 THR A C 1
ATOM 656 O O . THR A 1 82 ? 5.142 22.534 56.812 1.00 26.38 82 THR A O 1
ATOM 659 N N . ASP A 1 83 ? 4.088 24.035 55.451 1.00 26.17 83 ASP A N 1
ATOM 660 C CA . ASP A 1 83 ? 5.093 24.952 54.883 1.00 26.17 83 ASP A CA 1
ATOM 661 C C . ASP A 1 83 ? 6.525 24.479 54.608 1.00 26.17 83 ASP A C 1
ATOM 663 O O . ASP A 1 83 ? 7.325 24.351 55.528 1.00 26.17 83 ASP A O 1
ATOM 667 N N . LEU A 1 84 ? 6.900 24.505 53.319 1.00 23.12 84 LEU A N 1
ATOM 668 C CA . LEU A 1 84 ? 8.088 25.231 52.842 1.00 23.12 84 LEU A CA 1
ATOM 669 C C . LEU A 1 84 ? 7.871 25.748 51.402 1.00 23.12 84 LEU A C 1
ATOM 671 O O . LEU A 1 84 ? 8.183 25.074 50.425 1.00 23.12 84 LEU A O 1
ATOM 675 N N . VAL A 1 85 ? 7.423 26.999 51.278 1.00 24.80 85 VAL A N 1
ATOM 676 C CA . VAL A 1 85 ? 7.898 27.899 50.219 1.00 24.80 85 VAL A CA 1
ATOM 677 C C . VAL A 1 85 ? 8.695 28.982 50.929 1.00 24.80 85 VAL A C 1
ATOM 679 O O . VAL A 1 85 ? 8.142 29.741 51.717 1.00 24.80 85 VAL A O 1
ATOM 682 N N . ASN A 1 86 ? 9.994 29.053 50.658 1.00 27.25 86 ASN A N 1
ATOM 683 C CA . ASN A 1 86 ? 10.743 30.289 50.824 1.00 27.25 86 ASN A CA 1
ATOM 684 C C . ASN A 1 86 ? 11.464 30.581 49.515 1.00 27.25 86 ASN A C 1
ATOM 686 O O . ASN A 1 86 ? 12.212 29.754 48.990 1.00 27.25 86 ASN A O 1
ATOM 690 N N . GLU A 1 87 ? 11.185 31.775 49.005 1.00 27.84 87 GLU A N 1
ATOM 691 C CA . GLU A 1 87 ? 11.869 32.411 47.894 1.00 27.84 87 GLU A CA 1
ATOM 692 C C . GLU A 1 87 ? 13.381 32.516 48.140 1.00 27.84 87 GLU A C 1
ATOM 694 O O . GLU A 1 87 ? 13.881 32.546 49.266 1.00 27.84 87 GLU A O 1
ATOM 699 N N . ALA A 1 88 ? 14.109 32.588 47.030 1.00 25.64 88 ALA A N 1
ATOM 700 C CA . ALA A 1 88 ? 15.549 32.750 46.959 1.00 25.64 88 ALA A CA 1
ATOM 701 C C . ALA A 1 88 ? 16.076 33.963 47.754 1.00 25.64 88 ALA A C 1
ATOM 703 O O . ALA A 1 88 ? 15.520 35.053 47.664 1.00 25.64 88 ALA A O 1
ATOM 704 N N . THR A 1 89 ? 17.230 33.816 48.421 1.00 24.72 89 THR A N 1
ATOM 705 C CA . THR A 1 89 ? 18.504 34.510 48.096 1.00 24.72 89 THR A CA 1
ATOM 706 C C . THR A 1 89 ? 19.586 34.335 49.187 1.00 24.72 89 THR A C 1
ATOM 708 O O . THR A 1 89 ? 19.335 34.480 50.375 1.00 24.72 89 THR A O 1
ATOM 711 N N . THR A 1 90 ? 20.820 34.082 48.722 1.00 26.58 90 THR A N 1
ATOM 712 C CA . THR A 1 90 ? 22.147 34.438 49.292 1.00 26.58 90 THR A CA 1
ATOM 713 C C . THR A 1 90 ? 22.626 33.926 50.672 1.00 26.58 90 THR A C 1
ATOM 715 O O . THR A 1 90 ? 22.254 34.447 51.711 1.00 26.58 90 THR A O 1
ATOM 718 N N . ASP A 1 91 ? 23.623 33.031 50.593 1.00 24.97 91 ASP A N 1
ATOM 719 C CA . ASP A 1 91 ? 24.961 33.036 51.236 1.00 24.97 91 ASP A CA 1
ATOM 720 C C . ASP A 1 91 ? 25.189 32.855 52.771 1.00 24.97 91 ASP A C 1
ATOM 722 O O . ASP A 1 91 ? 24.654 33.550 53.628 1.00 24.97 91 ASP A O 1
ATOM 726 N N . SER A 1 92 ? 26.194 32.007 53.052 1.00 25.09 92 SER A N 1
ATOM 727 C CA . SER A 1 92 ? 27.068 31.869 54.239 1.00 25.09 92 SER A CA 1
ATOM 728 C C . SER A 1 92 ? 26.654 31.078 55.517 1.00 25.09 92 SER A C 1
ATOM 730 O O . SER A 1 92 ? 25.870 31.500 56.354 1.00 25.09 92 SER A O 1
ATOM 732 N N . SER A 1 93 ? 27.366 29.952 55.708 1.00 24.12 93 SER A N 1
ATOM 733 C CA . SER A 1 93 ? 28.029 29.424 56.931 1.00 24.12 93 SER A CA 1
ATOM 734 C C . SER A 1 93 ? 27.298 29.090 58.264 1.00 24.12 93 SER A C 1
ATOM 736 O O . SER A 1 93 ? 26.829 29.964 58.976 1.00 24.12 93 SER A O 1
ATOM 738 N N . MET A 1 94 ? 27.510 27.825 58.688 1.00 25.64 94 MET A N 1
ATOM 739 C CA . MET A 1 94 ? 27.842 27.290 60.041 1.00 25.64 94 MET A CA 1
ATOM 740 C C . MET A 1 94 ? 26.807 27.144 61.204 1.00 25.64 94 MET A C 1
ATOM 742 O O . MET A 1 94 ? 26.381 28.107 61.820 1.00 25.64 94 MET A O 1
ATOM 746 N N . GLN A 1 95 ? 26.664 25.868 61.634 1.00 24.38 95 GLN A N 1
ATOM 747 C CA . GLN A 1 95 ? 26.686 25.286 63.010 1.00 24.38 95 GLN A CA 1
ATOM 748 C C . GLN A 1 95 ? 25.475 25.277 64.001 1.00 24.38 95 GLN A C 1
ATOM 750 O O . GLN A 1 95 ? 25.269 26.204 64.769 1.00 24.38 95 GLN A O 1
ATOM 755 N N . SER A 1 96 ? 24.955 24.047 64.221 1.00 24.77 96 SER A N 1
ATOM 756 C CA . SER A 1 96 ? 24.937 23.260 65.495 1.00 24.77 96 SER A CA 1
ATOM 757 C C . SER A 1 96 ? 23.731 23.241 66.484 1.00 24.77 96 SER A C 1
ATOM 759 O O . SER A 1 96 ? 23.261 24.284 66.911 1.00 24.77 96 SER A O 1
ATOM 761 N N . LYS A 1 97 ? 23.427 21.998 66.956 1.00 26.20 97 LYS A N 1
ATOM 762 C CA . LYS A 1 97 ? 22.793 21.503 68.230 1.00 26.20 97 LYS A CA 1
ATOM 763 C C . LYS A 1 97 ? 21.277 21.737 68.446 1.00 26.20 97 LYS A C 1
ATOM 765 O O . LYS A 1 97 ? 20.841 22.873 68.453 1.00 26.20 97 LYS A O 1
ATOM 770 N N . VAL A 1 98 ? 20.397 20.716 68.491 1.00 26.25 98 VAL A N 1
ATOM 771 C CA . VAL A 1 98 ? 20.107 19.656 69.513 1.00 26.25 98 VAL A CA 1
ATOM 772 C C . VAL A 1 98 ? 19.670 20.202 70.887 1.00 26.25 98 VAL A C 1
ATOM 774 O O . VAL A 1 98 ? 20.533 20.702 71.599 1.00 26.25 98 VAL A O 1
ATOM 777 N N . ASP A 1 99 ? 18.388 20.046 71.279 1.00 24.33 99 ASP A N 1
ATOM 778 C CA . ASP A 1 99 ? 17.950 19.134 72.369 1.00 24.33 99 ASP A CA 1
ATOM 779 C C . ASP A 1 99 ? 16.418 19.075 72.617 1.00 24.33 99 ASP A C 1
ATOM 781 O O . ASP A 1 99 ? 15.669 19.979 72.257 1.00 24.33 99 ASP A O 1
ATOM 785 N N . LYS A 1 100 ? 15.988 17.959 73.232 1.00 30.44 100 LYS A N 1
ATOM 786 C CA . LYS A 1 100 ? 14.615 17.491 73.544 1.00 30.44 100 LYS A CA 1
ATOM 787 C C . LYS A 1 100 ? 13.988 18.126 74.801 1.00 30.44 100 LYS A C 1
ATOM 789 O O . LYS A 1 100 ? 14.700 18.260 75.791 1.00 30.44 100 LYS A O 1
ATOM 794 N N . GLN A 1 101 ? 12.651 18.282 74.841 1.00 23.59 101 GLN A N 1
ATOM 795 C CA . GLN A 1 101 ? 11.789 17.929 76.000 1.00 23.59 101 GLN A CA 1
ATOM 796 C C . GLN A 1 101 ? 10.275 18.126 75.738 1.00 23.59 101 GLN A C 1
ATOM 798 O O . GLN A 1 101 ? 9.854 19.164 75.245 1.00 23.59 101 GLN A O 1
ATOM 803 N N . GLU A 1 102 ? 9.475 17.147 76.164 1.00 22.94 102 GLU A N 1
ATOM 804 C CA . GLU A 1 102 ? 8.017 17.178 76.420 1.00 22.94 102 GLU A CA 1
ATOM 805 C C . GLU A 1 102 ? 7.797 16.773 77.903 1.00 22.94 102 GLU A C 1
ATOM 807 O O . GLU A 1 102 ? 8.738 16.218 78.490 1.00 22.94 102 GLU A O 1
ATOM 812 N N . PRO A 1 103 ? 6.590 16.854 78.513 1.00 34.91 103 PRO A N 1
ATOM 813 C CA . PRO A 1 103 ? 5.401 17.683 78.241 1.00 34.91 103 PRO A CA 1
ATOM 814 C C . PRO A 1 103 ? 4.807 18.321 79.534 1.00 34.91 103 PRO A C 1
ATOM 816 O O . PRO A 1 103 ? 5.083 17.865 80.643 1.00 34.91 103 PRO A O 1
ATOM 819 N N . THR A 1 104 ? 3.902 19.302 79.419 1.00 24.14 104 THR A N 1
ATOM 820 C CA . THR A 1 104 ? 2.857 19.551 80.440 1.00 24.14 104 THR A CA 1
ATOM 821 C C . THR A 1 104 ? 1.591 20.143 79.819 1.00 24.14 104 THR A C 1
ATOM 823 O O . THR A 1 104 ? 1.612 21.203 79.197 1.00 24.14 104 THR A O 1
ATOM 826 N N . GLU A 1 105 ? 0.475 19.444 80.038 1.00 31.88 105 GLU A N 1
ATOM 827 C CA . GLU A 1 105 ? -0.889 19.876 79.742 1.00 31.88 105 GLU A CA 1
ATOM 828 C C . GLU A 1 105 ? -1.250 21.155 80.508 1.00 31.88 105 GLU A C 1
ATOM 830 O O . GLU A 1 105 ? -1.119 21.229 81.732 1.00 31.88 105 GLU A O 1
ATOM 835 N N . ASN A 1 106 ? -1.794 22.140 79.795 1.00 25.02 106 ASN A N 1
ATOM 836 C CA . ASN A 1 106 ? -2.790 23.039 80.356 1.00 25.02 106 ASN A CA 1
ATOM 837 C C . ASN A 1 106 ? -3.753 23.499 79.258 1.00 25.02 106 ASN A C 1
ATOM 839 O O . ASN A 1 106 ? -3.360 23.905 78.169 1.00 25.02 106 ASN A O 1
ATOM 843 N N . SER A 1 107 ? -5.032 23.376 79.593 1.00 31.34 107 SER A N 1
ATOM 844 C CA . SER A 1 107 ? -6.219 23.518 78.759 1.00 31.34 107 SER A CA 1
ATOM 845 C C . SER A 1 107 ? -6.245 24.749 77.851 1.00 31.34 107 SER A C 1
ATOM 847 O O . SER A 1 107 ? -6.126 25.876 78.340 1.00 31.34 107 SER A O 1
ATOM 849 N N . THR A 1 108 ? -6.626 24.551 76.586 1.00 23.61 108 THR A N 1
ATOM 850 C CA . THR A 1 108 ? -7.275 25.613 75.812 1.00 23.61 108 THR A CA 1
ATOM 851 C C . THR A 1 108 ? -8.402 25.048 74.957 1.00 23.61 108 THR A C 1
ATOM 853 O O . THR A 1 108 ? -8.257 24.021 74.307 1.00 23.61 108 THR A O 1
ATOM 856 N N . LYS A 1 109 ? -9.542 25.733 75.067 1.00 26.28 109 LYS A N 1
ATOM 857 C CA . LYS A 1 109 ? -10.815 25.599 74.355 1.00 26.28 109 LYS A CA 1
ATOM 858 C C . LYS A 1 109 ? -10.744 24.890 73.001 1.00 26.28 109 LYS A C 1
ATOM 860 O O . LYS A 1 109 ? -10.008 25.315 72.120 1.00 26.28 109 LYS A O 1
ATOM 865 N N . ILE A 1 110 ? -11.657 23.934 72.832 1.00 31.33 110 ILE A N 1
ATOM 866 C CA . ILE A 1 110 ? -12.178 23.505 71.535 1.00 31.33 110 ILE A CA 1
ATOM 867 C C . ILE A 1 110 ? -12.693 24.759 70.819 1.00 31.33 110 ILE A C 1
ATOM 869 O O . ILE A 1 110 ? -13.689 25.360 71.229 1.00 31.33 110 ILE A O 1
ATOM 873 N N . THR A 1 111 ? -11.957 25.194 69.808 1.00 27.88 111 THR A N 1
ATOM 874 C CA . THR A 1 111 ? -12.444 26.066 68.744 1.00 27.88 111 THR A CA 1
ATOM 875 C C . THR A 1 111 ? -12.707 25.174 67.546 1.00 27.88 111 THR A C 1
ATOM 877 O O . THR A 1 111 ? -11.793 24.461 67.132 1.00 27.88 111 THR A O 1
ATOM 880 N N . ASP A 1 112 ? -13.943 25.205 67.043 1.00 34.28 112 ASP A N 1
ATOM 881 C CA . ASP A 1 112 ? -14.342 24.634 65.754 1.00 34.28 112 ASP A CA 1
ATOM 882 C C . ASP A 1 112 ? -13.265 24.916 64.703 1.00 34.28 112 ASP A C 1
ATOM 884 O O . ASP A 1 112 ? -12.971 26.078 64.403 1.00 34.28 112 ASP A O 1
ATOM 888 N N . VAL A 1 113 ? -12.668 23.852 64.170 1.00 34.03 113 VAL A N 1
ATOM 889 C CA . VAL A 1 113 ? -11.852 23.922 62.961 1.00 34.03 113 VAL A CA 1
ATOM 890 C C . VAL A 1 113 ? -12.796 23.709 61.782 1.00 34.03 113 VAL A C 1
ATOM 892 O O . VAL A 1 113 ? -13.585 22.771 61.740 1.00 34.03 113 VAL A O 1
ATOM 895 N N . SER A 1 114 ? -12.754 24.663 60.866 1.00 45.31 114 SER A N 1
ATOM 896 C CA . SER A 1 114 ? -13.523 24.756 59.634 1.00 45.31 114 SER A CA 1
ATOM 897 C C . SER A 1 114 ? -13.064 23.731 58.585 1.00 45.31 114 SER A C 1
ATOM 899 O O . SER A 1 114 ? -12.085 23.986 57.887 1.00 45.31 114 SER A O 1
ATOM 901 N N . ASP A 1 115 ? -13.784 22.621 58.415 1.00 44.28 115 ASP A N 1
ATOM 902 C CA . ASP A 1 115 ? -13.570 21.692 57.291 1.00 44.28 115 ASP A CA 1
ATOM 903 C C . ASP A 1 115 ? -14.460 22.069 56.097 1.00 44.28 115 ASP A C 1
ATOM 905 O O . ASP A 1 115 ? -15.614 21.646 55.995 1.00 44.28 115 ASP A O 1
ATOM 909 N N . GLU A 1 116 ? -13.958 22.900 55.179 1.00 45.41 116 GLU A N 1
ATOM 910 C CA . GLU A 1 116 ? -14.739 23.425 54.043 1.00 45.41 116 GLU A CA 1
ATOM 911 C C . GLU A 1 116 ? -14.737 22.564 52.766 1.00 45.41 116 GLU A C 1
ATOM 913 O O . GLU A 1 116 ? -15.446 22.908 51.825 1.00 45.41 116 GLU A O 1
ATOM 918 N N . ASN A 1 117 ? -14.036 21.430 52.686 1.00 52.38 117 ASN A N 1
ATOM 919 C CA . ASN A 1 117 ? -13.837 20.754 51.398 1.00 52.38 117 ASN A CA 1
ATOM 920 C C . ASN A 1 117 ? -13.742 19.221 51.520 1.00 52.38 117 ASN A C 1
ATOM 922 O O . ASN A 1 117 ? -12.700 18.691 51.880 1.00 52.38 117 ASN A O 1
ATOM 926 N N . VAL A 1 118 ? -14.827 18.515 51.186 1.00 64.81 118 VAL A N 1
ATOM 927 C CA . VAL A 1 118 ? -14.860 17.045 51.073 1.00 64.81 118 VAL A CA 1
ATOM 928 C C . VAL A 1 118 ? -14.918 16.715 49.585 1.00 64.81 118 VAL A C 1
ATOM 930 O O . VAL A 1 118 ? -15.891 17.089 48.920 1.00 64.81 118 VAL A O 1
ATOM 933 N N . PHE A 1 119 ? -13.878 16.068 49.063 1.00 73.31 119 PHE A N 1
ATOM 934 C CA . PHE A 1 119 ? -13.746 15.765 47.639 1.00 73.31 119 PHE A CA 1
ATOM 935 C C . PHE A 1 119 ? -13.797 14.268 47.368 1.00 73.31 119 PHE A C 1
ATOM 937 O O . PHE A 1 119 ? -13.358 13.462 48.185 1.00 73.31 119 PHE A O 1
ATOM 944 N N . LEU A 1 120 ? -14.336 13.932 46.203 1.00 78.56 120 LEU A N 1
ATOM 945 C CA . LEU A 1 120 ? -14.289 12.613 45.609 1.00 78.56 120 LEU A CA 1
ATOM 946 C C . LEU A 1 120 ? -13.544 12.699 44.280 1.00 78.56 120 LEU A C 1
ATOM 948 O O . LEU A 1 120 ? -13.967 13.429 43.380 1.00 78.56 120 LEU A O 1
ATOM 952 N N . ASN A 1 121 ? -12.488 11.907 44.159 1.00 87.19 121 ASN A N 1
ATOM 953 C CA . ASN A 1 121 ? -11.685 11.798 42.954 1.00 87.19 121 ASN A CA 1
ATOM 954 C C . ASN A 1 121 ? -11.950 10.448 42.306 1.00 87.19 121 ASN A C 1
ATOM 956 O O . ASN A 1 121 ? -11.837 9.403 42.947 1.00 87.19 121 ASN A O 1
ATOM 960 N N . MET A 1 122 ? -12.308 10.473 41.030 1.00 87.38 122 MET A N 1
ATOM 961 C CA . MET A 1 122 ? -12.522 9.262 40.253 1.00 87.38 122 MET A CA 1
ATOM 962 C C . MET A 1 122 ? -11.721 9.341 38.965 1.00 87.38 122 MET A C 1
ATOM 964 O O . MET A 1 122 ? -11.767 10.354 38.269 1.00 87.38 122 MET A O 1
ATOM 968 N N . TYR A 1 123 ? -11.017 8.271 38.635 1.00 92.00 123 TYR A N 1
ATOM 969 C CA . TYR A 1 123 ? -10.231 8.131 37.422 1.00 92.00 123 TYR A CA 1
ATOM 970 C C . TYR A 1 123 ? -10.820 7.051 36.526 1.00 92.00 123 TYR A C 1
ATOM 972 O O . TYR A 1 123 ? -11.313 6.034 37.012 1.00 92.00 123 TYR A O 1
ATOM 980 N N . PHE A 1 124 ? -10.767 7.271 35.212 1.00 90.25 124 PHE A N 1
ATOM 981 C CA . PHE A 1 124 ? -11.415 6.401 34.237 1.00 90.25 124 PHE A CA 1
ATOM 982 C C . PHE A 1 124 ? -10.512 6.062 33.057 1.00 90.25 124 PHE A C 1
ATOM 984 O O . PHE A 1 124 ? -9.911 6.951 32.446 1.00 90.25 124 PHE A O 1
ATOM 991 N N . THR A 1 125 ? -10.515 4.784 32.684 1.00 91.75 125 THR A N 1
ATOM 992 C CA . THR A 1 125 ? -9.980 4.273 31.414 1.00 91.75 125 THR A CA 1
ATOM 993 C C . THR A 1 125 ? -11.081 3.604 30.588 1.00 91.75 125 THR A C 1
ATOM 995 O O . THR A 1 125 ? -12.114 3.198 31.120 1.00 91.75 125 THR A O 1
ATOM 998 N N . SER A 1 126 ? -10.902 3.519 29.267 1.00 89.06 126 SER A N 1
ATOM 999 C CA . SER A 1 126 ? -11.860 2.876 28.350 1.00 89.06 126 SER A CA 1
ATOM 1000 C C . SER A 1 126 ? -11.199 2.541 27.010 1.00 89.06 126 SER A C 1
ATOM 1002 O O . SER A 1 126 ? -10.137 3.073 26.710 1.00 89.06 126 SER A O 1
ATOM 1004 N N . ASN A 1 127 ? -11.836 1.699 26.191 1.00 86.06 127 ASN A N 1
ATOM 1005 C CA . ASN A 1 127 ? -11.449 1.439 24.795 1.00 86.06 127 ASN A CA 1
ATOM 1006 C C . ASN A 1 127 ? -9.973 1.078 24.594 1.00 86.06 127 ASN A C 1
ATOM 1008 O O . ASN A 1 127 ? -9.303 1.663 23.755 1.00 86.06 127 ASN A O 1
ATOM 1012 N N . ILE A 1 128 ? -9.489 0.100 25.359 1.00 87.50 128 ILE A N 1
ATOM 1013 C CA . ILE A 1 128 ? -8.119 -0.411 25.237 1.00 87.50 128 ILE A CA 1
ATOM 1014 C C . ILE A 1 128 ? -7.959 -1.266 23.960 1.00 87.50 128 ILE A C 1
ATOM 1016 O O . ILE A 1 128 ? -6.949 -1.156 23.283 1.00 87.50 128 ILE A O 1
ATOM 1020 N N . LYS A 1 129 ? -8.951 -2.107 23.623 1.00 82.25 129 LYS A N 1
ATOM 1021 C CA . LYS A 1 129 ? -9.160 -2.846 22.351 1.00 82.25 129 LYS A CA 1
ATOM 1022 C C . LYS A 1 129 ? -7.969 -3.493 21.603 1.00 82.25 129 LYS A C 1
ATOM 1024 O O . LYS A 1 129 ? -8.156 -3.874 20.450 1.00 82.25 129 LYS A O 1
ATOM 1029 N N . GLY A 1 130 ? -6.810 -3.727 22.208 1.00 76.94 130 GLY A N 1
ATOM 1030 C CA . GLY A 1 130 ? -5.641 -4.262 21.484 1.00 76.94 130 GLY A CA 1
ATOM 1031 C C . GLY A 1 130 ? -4.362 -3.462 21.699 1.00 76.94 130 GLY A C 1
ATOM 1032 O O . GLY A 1 130 ? -3.268 -4.005 21.547 1.00 76.94 130 GLY A O 1
ATOM 1033 N N . ASP A 1 131 ? -4.503 -2.208 22.125 1.00 83.62 131 ASP A N 1
ATOM 1034 C CA . ASP A 1 131 ? -3.419 -1.241 22.288 1.00 83.62 131 ASP A CA 1
ATOM 1035 C C . ASP A 1 131 ? -2.737 -1.431 23.651 1.00 83.62 131 ASP A C 1
ATOM 1037 O O . ASP A 1 131 ? -2.705 -0.533 24.489 1.00 83.62 131 ASP A O 1
ATOM 1041 N N . PHE A 1 132 ? -2.257 -2.639 23.958 1.00 88.81 132 PHE A N 1
ATOM 1042 C CA . PHE A 1 132 ? -1.751 -2.952 25.302 1.00 88.81 132 PHE A CA 1
ATOM 1043 C C . PHE A 1 132 ? -0.334 -2.432 25.543 1.00 88.81 132 PHE A C 1
ATOM 1045 O O . PHE A 1 132 ? -0.035 -1.843 26.585 1.00 88.81 132 PHE A O 1
ATOM 1052 N N . THR A 1 133 ? 0.530 -2.642 24.555 1.00 90.81 133 THR A N 1
ATOM 1053 C CA . THR A 1 133 ? 1.967 -2.349 24.587 1.00 90.81 133 THR A CA 1
ATOM 1054 C C . THR A 1 133 ? 2.303 -1.201 23.647 1.00 90.81 133 THR A C 1
ATOM 1056 O O . THR A 1 133 ? 1.548 -0.934 22.718 1.00 90.81 133 THR A O 1
ATOM 1059 N N . THR A 1 134 ? 3.484 -0.598 23.791 1.00 91.44 134 THR A N 1
ATOM 1060 C CA . THR A 1 134 ? 3.994 0.428 22.854 1.00 91.44 134 THR A CA 1
ATOM 1061 C C . THR A 1 134 ? 4.524 -0.145 21.533 1.00 91.44 134 THR A C 1
ATOM 1063 O O . THR A 1 134 ? 5.512 0.326 20.965 1.00 91.44 134 THR A O 1
ATOM 1066 N N . TYR A 1 135 ? 3.902 -1.218 21.050 1.00 90.38 135 TYR A N 1
ATOM 1067 C CA . TYR A 1 135 ? 4.266 -1.890 19.812 1.00 90.38 135 TYR A CA 1
ATOM 1068 C C . TYR A 1 135 ? 3.032 -2.043 18.939 1.00 90.38 135 TYR A C 1
ATOM 1070 O O . TYR A 1 135 ? 2.059 -2.680 19.339 1.00 90.38 135 TYR A O 1
ATOM 1078 N N . ASP A 1 136 ? 3.109 -1.483 17.740 1.00 87.00 136 ASP A N 1
ATOM 1079 C CA . ASP A 1 136 ? 2.111 -1.656 16.703 1.00 87.00 136 ASP A CA 1
ATOM 1080 C C . ASP A 1 136 ? 2.501 -2.878 15.865 1.00 87.00 136 ASP A C 1
ATOM 1082 O O . ASP A 1 136 ? 3.458 -2.858 15.084 1.00 87.00 136 ASP A O 1
ATOM 1086 N N . TYR A 1 137 ? 1.765 -3.970 16.067 1.00 84.31 137 TYR A N 1
ATOM 1087 C CA . TYR A 1 137 ? 1.983 -5.236 15.368 1.00 84.31 137 TYR A CA 1
ATOM 1088 C C . TYR A 1 137 ? 1.557 -5.174 13.898 1.00 84.31 137 TYR A C 1
ATOM 1090 O O . TYR A 1 137 ? 2.005 -5.987 13.093 1.00 84.31 137 TYR A O 1
ATOM 1098 N N . GLU A 1 138 ? 0.721 -4.216 13.509 1.00 76.12 138 GLU A N 1
ATOM 1099 C CA . GLU A 1 138 ? 0.317 -4.054 12.116 1.00 76.12 138 GLU A CA 1
ATOM 1100 C C . GLU A 1 138 ? 1.434 -3.380 11.309 1.00 76.12 138 GLU A C 1
ATOM 1102 O O . GLU A 1 138 ? 1.753 -3.841 10.213 1.00 76.12 138 GLU A O 1
ATOM 1107 N N . TYR A 1 139 ? 2.102 -2.361 11.857 1.00 78.25 139 TYR A N 1
ATOM 1108 C CA . TYR A 1 139 ? 3.251 -1.707 11.209 1.00 78.25 139 TYR A CA 1
ATOM 1109 C C . TYR A 1 139 ? 4.620 -2.256 11.639 1.00 78.25 139 TYR A C 1
ATOM 1111 O O . TYR A 1 139 ? 5.642 -1.755 11.166 1.00 78.25 139 TYR A O 1
ATOM 1119 N N . ASP A 1 140 ? 4.655 -3.266 12.512 1.00 83.81 140 ASP A N 1
ATOM 1120 C CA . ASP A 1 140 ? 5.874 -3.923 13.006 1.00 83.81 140 ASP A CA 1
ATOM 1121 C C . ASP A 1 140 ? 6.894 -2.926 13.595 1.00 83.81 140 ASP A C 1
ATOM 1123 O O . ASP A 1 140 ? 8.106 -3.009 13.367 1.00 83.81 140 ASP A O 1
ATOM 1127 N N . LYS A 1 141 ? 6.408 -1.939 14.355 1.00 87.00 141 LYS A N 1
ATOM 1128 C CA . LYS A 1 141 ? 7.232 -0.855 14.910 1.00 87.00 141 LYS A CA 1
ATOM 1129 C C . LYS A 1 141 ? 6.788 -0.467 16.313 1.00 87.00 141 LYS A C 1
ATOM 1131 O O . LYS A 1 141 ? 5.661 -0.717 16.723 1.00 87.00 141 LYS A O 1
ATOM 1136 N N . LYS A 1 142 ? 7.675 0.220 17.034 1.00 90.50 142 LYS A N 1
ATOM 1137 C CA . LYS A 1 142 ? 7.282 0.879 18.281 1.00 90.50 142 LYS A CA 1
ATOM 1138 C C . LYS A 1 142 ? 6.342 2.043 17.988 1.00 90.50 142 LYS A C 1
ATOM 1140 O O . LYS A 1 142 ? 6.620 2.832 17.082 1.00 90.50 142 LYS A O 1
ATOM 1145 N N . ASP A 1 143 ? 5.297 2.150 18.790 1.00 89.81 143 ASP A N 1
ATOM 1146 C CA . ASP A 1 143 ? 4.320 3.225 18.751 1.00 89.81 143 ASP A CA 1
ATOM 1147 C C . ASP A 1 143 ? 4.100 3.783 20.161 1.00 89.81 143 ASP A C 1
ATOM 1149 O O . ASP A 1 143 ? 3.919 3.042 21.123 1.00 89.81 143 ASP A O 1
ATOM 1153 N N . TYR A 1 144 ? 4.173 5.106 20.272 1.00 90.81 144 TYR A N 1
ATOM 1154 C CA . TYR A 1 144 ? 4.022 5.847 21.522 1.00 90.81 144 TYR A CA 1
ATOM 1155 C C . TYR A 1 144 ? 2.829 6.809 21.477 1.00 90.81 144 TYR A C 1
ATOM 1157 O O . TYR A 1 144 ? 2.721 7.678 22.348 1.00 90.81 144 TYR A O 1
ATOM 1165 N N . ASP A 1 145 ? 1.962 6.682 20.470 1.00 88.06 145 ASP A N 1
ATOM 1166 C CA . ASP A 1 145 ? 0.777 7.526 20.305 1.00 88.06 145 ASP A CA 1
ATOM 1167 C C . ASP A 1 145 ? -0.344 7.140 21.277 1.00 88.06 145 ASP A C 1
ATO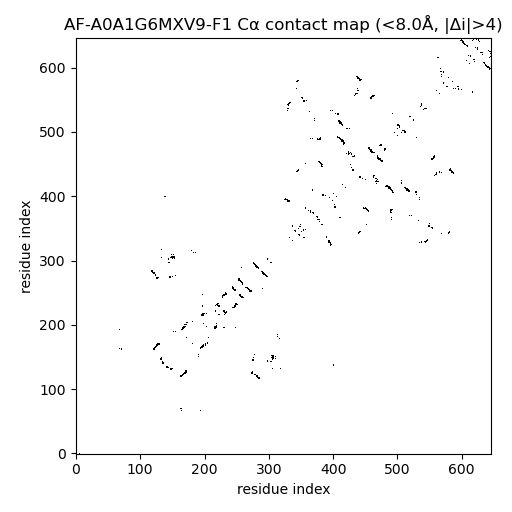M 1169 O O . ASP A 1 145 ? -1.118 7.998 21.697 1.00 88.06 145 ASP A O 1
ATOM 1173 N N . GLY A 1 146 ? -0.311 5.912 21.788 1.00 88.31 146 GLY A N 1
ATOM 1174 C CA . GLY A 1 146 ? -0.970 5.539 23.025 1.00 88.31 146 GLY A CA 1
ATOM 1175 C C . GLY A 1 146 ? -1.028 4.037 23.226 1.00 88.31 1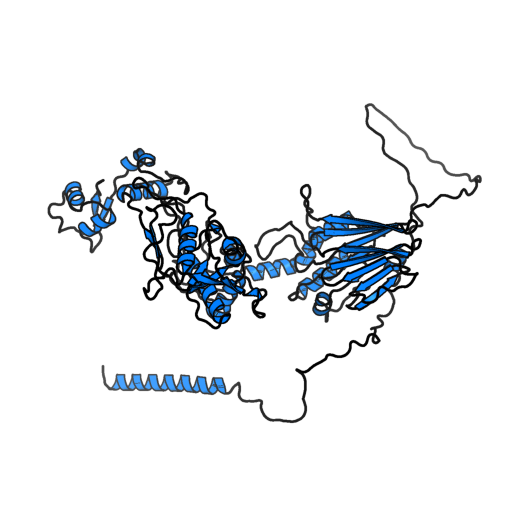46 GLY A C 1
ATOM 1176 O O . GLY A 1 146 ? -0.993 3.253 22.285 1.00 88.31 146 GLY A O 1
ATOM 1177 N N . SER A 1 147 ? -1.077 3.634 24.490 1.00 92.12 147 SER A N 1
ATOM 1178 C CA . SER A 1 147 ? -1.239 2.241 24.882 1.00 92.12 147 SER A CA 1
ATOM 1179 C C . SER A 1 147 ? -1.689 2.156 26.333 1.00 92.12 147 SER A C 1
ATOM 1181 O O . SER A 1 147 ? -1.484 3.074 27.136 1.00 92.12 147 SER A O 1
ATOM 1183 N N . PHE A 1 148 ? -2.236 1.008 26.709 1.00 94.06 148 PHE A N 1
ATOM 1184 C CA . PHE A 1 148 ? -2.591 0.711 28.083 1.00 94.06 148 PHE A CA 1
ATOM 1185 C C . PHE A 1 148 ? -1.380 0.768 29.017 1.00 94.06 148 PHE A C 1
ATOM 1187 O O . PHE A 1 148 ? -1.496 1.293 30.118 1.00 94.06 148 PHE A O 1
ATOM 1194 N N . SER A 1 149 ? -0.199 0.326 28.578 1.00 95.06 149 SER A N 1
ATOM 1195 C CA . SER A 1 149 ? 1.035 0.457 29.364 1.00 95.06 149 SER A CA 1
ATOM 1196 C C . SER A 1 149 ? 1.436 1.921 29.633 1.00 95.06 149 SER A C 1
ATOM 1198 O O . SER A 1 149 ? 1.969 2.225 30.702 1.00 95.06 149 SER A O 1
ATOM 1200 N N . GLN A 1 150 ? 1.142 2.855 28.720 1.00 95.69 150 GLN A N 1
ATOM 1201 C CA . GLN A 1 150 ? 1.328 4.295 28.951 1.00 95.69 150 GLN A CA 1
ATOM 1202 C C . GLN A 1 150 ? 0.226 4.875 29.849 1.00 95.69 150 GLN A C 1
ATOM 1204 O O . GLN A 1 150 ? 0.519 5.682 30.732 1.00 95.69 150 GLN A O 1
ATOM 1209 N N . LEU A 1 151 ? -1.030 4.441 29.685 1.00 95.56 151 LEU A N 1
ATOM 1210 C CA . LEU A 1 151 ? -2.113 4.794 30.611 1.00 95.56 151 LEU A CA 1
ATOM 1211 C C . LEU A 1 151 ? -1.813 4.318 32.032 1.00 95.56 151 LEU A C 1
ATOM 1213 O O . LEU A 1 151 ? -2.035 5.057 32.983 1.00 95.56 151 LEU A O 1
ATOM 1217 N N . ALA A 1 152 ? -1.258 3.120 32.181 1.00 96.56 152 ALA A N 1
ATOM 1218 C CA . ALA A 1 152 ? -0.839 2.571 33.459 1.00 96.56 152 ALA A CA 1
ATOM 1219 C C . ALA A 1 152 ? 0.234 3.433 34.131 1.00 96.56 152 ALA A C 1
ATOM 1221 O O . ALA A 1 152 ? 0.208 3.614 35.347 1.00 96.56 152 ALA A O 1
ATOM 1222 N N . LYS A 1 153 ? 1.139 4.031 33.343 1.00 96.88 153 LYS A N 1
ATOM 1223 C CA . LYS A 1 153 ? 2.108 4.992 33.872 1.00 96.88 153 LYS A CA 1
ATOM 1224 C C . LYS A 1 153 ? 1.428 6.258 34.393 1.00 96.88 153 LYS A C 1
ATOM 1226 O O . LYS A 1 153 ? 1.781 6.719 35.472 1.00 96.88 153 LYS A O 1
ATOM 1231 N N . LEU A 1 154 ? 0.439 6.789 33.670 1.00 95.75 154 LEU A N 1
ATOM 1232 C CA . LEU A 1 154 ? -0.360 7.916 34.162 1.00 95.75 154 LEU A CA 1
ATOM 1233 C C . LEU A 1 154 ? -1.151 7.558 35.421 1.00 95.75 154 LEU A C 1
ATOM 1235 O O . LEU A 1 154 ? -1.242 8.383 36.318 1.00 95.75 154 LEU A O 1
ATOM 1239 N N . ILE A 1 155 ? -1.703 6.347 35.498 1.00 96.44 155 ILE A N 1
ATOM 1240 C CA . ILE A 1 155 ? -2.404 5.869 36.692 1.00 96.44 155 ILE A CA 1
ATOM 1241 C C . ILE A 1 155 ? -1.451 5.881 37.891 1.00 96.44 155 ILE A C 1
ATOM 1243 O O . ILE A 1 155 ? -1.768 6.500 38.898 1.00 96.44 155 ILE A O 1
ATOM 1247 N N . GLU A 1 156 ? -0.254 5.305 37.754 1.00 95.94 156 GLU A N 1
ATOM 1248 C CA . GLU A 1 156 ? 0.766 5.309 38.813 1.00 95.94 156 GLU A CA 1
ATOM 1249 C C . GLU A 1 156 ? 1.189 6.726 39.242 1.00 95.94 156 GLU A C 1
ATOM 1251 O O . GLU A 1 156 ? 1.523 6.949 40.401 1.00 95.94 156 GLU A O 1
ATOM 1256 N N . GLU A 1 157 ? 1.213 7.683 38.314 1.00 94.62 157 GLU A N 1
ATOM 1257 C CA . GLU A 1 157 ? 1.641 9.056 38.595 1.00 94.62 157 GLU A CA 1
ATOM 1258 C C . GLU A 1 157 ? 0.537 9.959 39.155 1.00 94.62 157 GLU A C 1
ATOM 1260 O O . GLU A 1 157 ? 0.858 11.048 39.632 1.00 94.62 157 GLU A O 1
ATOM 1265 N N . GLN A 1 158 ? -0.741 9.604 38.995 1.00 94.44 158 GLN A N 1
ATOM 1266 C CA . GLN A 1 158 ? -1.868 10.513 39.254 1.00 94.44 158 GLN A CA 1
ATOM 1267 C C . GLN A 1 158 ? -2.891 9.974 40.256 1.00 94.44 158 GLN A C 1
ATOM 1269 O O . GLN A 1 158 ? -3.630 10.774 40.825 1.00 94.44 158 GLN A O 1
ATOM 1274 N N . VAL A 1 159 ? -2.988 8.654 40.420 1.00 93.62 159 VAL A N 1
ATOM 1275 C CA . VAL A 1 159 ? -4.029 8.008 41.225 1.00 93.62 159 VAL A CA 1
ATOM 1276 C C . VAL A 1 159 ? -3.458 7.649 42.589 1.00 93.62 159 VAL A C 1
ATOM 1278 O O . VAL A 1 159 ? -2.535 6.843 42.685 1.00 93.62 159 VAL A O 1
ATOM 1281 N N . GLU A 1 160 ? -4.027 8.241 43.634 1.00 90.31 160 GLU A N 1
ATOM 1282 C CA . GLU A 1 160 ? -3.679 7.960 45.026 1.00 90.31 160 GLU A CA 1
ATOM 1283 C C . GLU A 1 160 ? -4.538 6.813 45.593 1.00 90.31 160 GLU A C 1
ATOM 1285 O O . GLU A 1 160 ? -5.546 6.407 45.010 1.00 90.31 160 GLU A O 1
ATOM 1290 N N . GLU A 1 161 ? -4.151 6.265 46.749 1.00 84.50 161 GLU A N 1
ATOM 1291 C CA . GLU A 1 161 ? -4.813 5.095 47.353 1.00 84.50 161 GLU A CA 1
ATOM 1292 C C . GLU A 1 161 ? -6.291 5.362 47.696 1.00 84.50 161 GLU A C 1
ATOM 1294 O O . GLU A 1 161 ? -7.133 4.469 47.583 1.00 84.50 161 GLU A O 1
ATOM 1299 N N . GLU A 1 162 ? -6.625 6.591 48.089 1.00 82.12 162 GLU A N 1
ATOM 1300 C CA . GLU A 1 162 ? -7.982 7.040 48.403 1.00 82.12 162 GLU A CA 1
ATOM 1301 C C . GLU A 1 162 ? -8.868 7.303 47.175 1.00 82.12 162 GLU A C 1
ATOM 1303 O O . GLU A 1 162 ? -10.093 7.393 47.313 1.00 82.12 162 GLU A O 1
ATOM 1308 N N . ASP A 1 163 ? -8.274 7.420 45.985 1.00 88.81 163 ASP A N 1
ATOM 1309 C CA . ASP A 1 163 ? -8.997 7.703 44.750 1.00 88.81 163 ASP A CA 1
ATOM 1310 C C . ASP A 1 163 ? -9.709 6.442 44.230 1.00 88.81 163 ASP A C 1
ATOM 1312 O O . ASP A 1 163 ? -9.340 5.308 44.551 1.00 88.81 163 ASP A O 1
ATOM 1316 N N . ILE A 1 164 ? -10.749 6.629 43.410 1.00 87.06 164 ILE A N 1
ATOM 1317 C CA . ILE A 1 164 ? -11.479 5.516 42.784 1.00 87.06 164 ILE A CA 1
ATOM 1318 C C . ILE A 1 164 ? -11.030 5.354 41.334 1.00 87.06 164 ILE A C 1
ATOM 1320 O O . ILE A 1 164 ? -11.232 6.259 40.526 1.00 87.06 164 ILE A O 1
ATOM 1324 N N . LEU A 1 165 ? -10.495 4.191 40.973 1.00 90.75 165 LEU A N 1
ATOM 1325 C CA . LEU A 1 165 ? -10.068 3.870 39.613 1.00 90.75 165 LEU A CA 1
ATOM 1326 C C . LEU A 1 165 ? -11.046 2.914 38.924 1.00 90.75 165 LEU A C 1
ATOM 1328 O O . LEU A 1 165 ? -11.357 1.835 39.426 1.00 90.75 165 LEU A O 1
ATOM 1332 N N . ILE A 1 166 ? -11.532 3.311 37.749 1.00 88.75 166 ILE A N 1
ATOM 1333 C CA . ILE A 1 166 ? -12.640 2.645 37.065 1.00 88.75 166 ILE A CA 1
ATOM 1334 C C . ILE A 1 166 ? -12.279 2.378 35.604 1.00 88.75 166 ILE A C 1
ATOM 1336 O O . ILE A 1 166 ? -11.799 3.258 34.895 1.00 88.75 166 ILE A O 1
ATOM 1340 N N . ASN A 1 167 ? -12.573 1.178 35.109 1.00 90.00 167 ASN A N 1
ATOM 1341 C CA . ASN A 1 167 ? -12.580 0.904 33.674 1.00 90.00 167 ASN A CA 1
ATOM 1342 C C . ASN A 1 167 ? -14.023 0.898 33.142 1.00 90.00 167 ASN A C 1
ATOM 1344 O O . ASN A 1 167 ? -14.888 0.239 33.718 1.00 90.00 167 ASN A O 1
ATOM 1348 N N . LEU A 1 168 ? -14.286 1.610 32.044 1.00 87.69 168 LEU A N 1
ATOM 1349 C CA . LEU A 1 168 ? -15.620 1.770 31.437 1.00 87.69 168 LEU A CA 1
ATOM 1350 C C . LEU A 1 168 ? -15.853 0.879 30.196 1.00 87.69 168 LEU A C 1
ATOM 1352 O O . LEU A 1 168 ? -16.704 1.155 29.341 1.00 87.69 168 LEU A O 1
ATOM 1356 N N . GLY A 1 169 ? -15.094 -0.210 30.089 1.00 84.62 169 GLY A N 1
ATOM 1357 C CA . GLY A 1 169 ? -15.266 -1.228 29.062 1.00 84.62 169 GLY A CA 1
ATOM 1358 C C . GLY A 1 169 ? -14.671 -0.842 27.710 1.00 84.62 169 GLY A C 1
ATOM 1359 O O . GLY A 1 169 ? -13.882 0.098 27.586 1.00 84.62 169 GLY A O 1
ATOM 1360 N N . ASP A 1 170 ? -15.041 -1.615 26.687 1.00 86.19 170 ASP A N 1
ATOM 1361 C CA . ASP A 1 170 ? -14.309 -1.723 25.418 1.00 86.19 170 ASP A CA 1
ATOM 1362 C C . ASP A 1 170 ? -12.843 -2.135 25.637 1.00 86.19 170 ASP A C 1
ATOM 1364 O O . ASP A 1 170 ? -11.925 -1.696 24.947 1.00 86.19 170 ASP A O 1
ATOM 1368 N N . THR A 1 171 ? -12.595 -2.973 26.631 1.00 88.62 171 THR A N 1
ATOM 1369 C CA . THR A 1 171 ? -11.247 -3.429 26.966 1.00 88.62 171 THR A CA 1
ATOM 1370 C C . THR A 1 171 ? -10.725 -4.404 25.916 1.00 88.62 171 THR A C 1
ATOM 1372 O O . THR A 1 171 ? -9.551 -4.358 25.557 1.00 88.62 171 THR A O 1
ATOM 1375 N N . PHE A 1 172 ? -11.604 -5.250 25.381 1.00 86.25 172 PHE A N 1
ATOM 1376 C CA . PHE A 1 172 ? -11.243 -6.337 24.478 1.00 86.25 172 PHE A CA 1
ATOM 1377 C C . PHE A 1 172 ? -11.700 -6.106 23.039 1.00 86.25 172 PHE A C 1
ATOM 1379 O O . PHE A 1 172 ? -12.748 -5.511 22.779 1.00 86.25 172 PHE A O 1
ATOM 1386 N N . SER A 1 173 ? -10.937 -6.653 22.091 1.00 79.62 173 SER A N 1
ATOM 1387 C CA . SER A 1 173 ? -11.384 -6.870 20.712 1.00 79.62 173 SER A CA 1
ATOM 1388 C C . SER A 1 173 ? -12.135 -8.208 20.601 1.00 79.62 173 SER A C 1
ATOM 1390 O O . SER A 1 173 ? -12.079 -9.042 21.506 1.00 79.62 173 SER A O 1
ATOM 1392 N N . LYS A 1 174 ? -12.852 -8.457 19.497 1.00 69.75 174 LYS A N 1
ATOM 1393 C CA . LYS A 1 174 ? -13.591 -9.726 19.304 1.00 69.75 174 LYS A CA 1
ATOM 1394 C C . LYS A 1 174 ? -12.693 -10.971 19.305 1.00 69.75 174 LYS A C 1
ATOM 1396 O O . LYS A 1 174 ? -13.172 -12.049 19.633 1.00 69.75 174 LYS A O 1
ATOM 1401 N N . ASN A 1 175 ? -11.420 -10.816 18.943 1.00 67.81 175 ASN A N 1
ATOM 1402 C CA . ASN A 1 175 ? -10.470 -11.918 18.773 1.00 67.81 175 ASN A CA 1
ATOM 1403 C C . ASN A 1 175 ? -9.490 -12.035 19.950 1.00 67.81 175 ASN A C 1
ATOM 1405 O O . ASN A 1 175 ? -8.447 -12.664 19.816 1.00 67.81 175 ASN A O 1
ATOM 1409 N N . SER A 1 176 ? -9.818 -11.406 21.080 1.00 82.81 176 SER A N 1
ATOM 1410 C CA . SER A 1 176 ? -9.034 -11.475 22.311 1.00 82.81 176 SER A CA 1
ATOM 1411 C C . SER A 1 176 ? -8.874 -12.920 22.771 1.00 82.81 176 SER A C 1
ATOM 1413 O O . SER A 1 176 ? -9.871 -13.611 22.989 1.00 82.81 176 SER A O 1
ATOM 1415 N N . ASP A 1 177 ? -7.633 -13.372 22.919 1.00 82.94 177 ASP A N 1
ATOM 1416 C CA . ASP A 1 177 ? -7.327 -14.721 23.382 1.00 82.94 177 ASP A CA 1
ATOM 1417 C C . ASP A 1 177 ? -7.208 -14.804 24.913 1.00 82.94 177 ASP A C 1
ATOM 1419 O O . ASP A 1 177 ? -7.335 -13.825 25.653 1.00 82.94 177 ASP A O 1
ATOM 1423 N N . LYS A 1 178 ? -6.975 -16.023 25.402 1.00 83.50 178 LYS A N 1
ATOM 1424 C CA . LYS A 1 178 ? -6.861 -16.308 26.831 1.00 83.50 178 LYS A CA 1
ATOM 1425 C C . LYS A 1 178 ? -5.652 -15.639 27.484 1.00 83.50 178 LYS A C 1
ATOM 1427 O O . LYS A 1 178 ? -5.755 -15.250 28.647 1.00 83.50 178 LYS A O 1
ATOM 1432 N N . GLU A 1 179 ? -4.526 -15.543 26.783 1.00 84.25 179 GLU A N 1
ATOM 1433 C CA . GLU A 1 179 ? -3.324 -14.905 27.322 1.00 84.25 179 GLU A CA 1
ATOM 1434 C C . GLU A 1 179 ? -3.570 -13.412 27.543 1.00 84.25 179 GLU A C 1
ATOM 1436 O O . GLU A 1 179 ? -3.303 -12.896 28.627 1.00 84.25 179 GLU A O 1
ATOM 1441 N N . MET A 1 180 ? -4.176 -12.750 26.561 1.00 87.38 180 MET A N 1
ATOM 1442 C CA . MET A 1 180 ? -4.507 -11.330 26.596 1.00 87.38 180 MET A CA 1
ATOM 1443 C C . MET A 1 180 ? -5.525 -10.993 27.687 1.00 87.38 180 MET A C 1
ATOM 1445 O O . MET A 1 180 ? -5.376 -10.006 28.409 1.00 87.38 180 MET A O 1
ATOM 1449 N N . VAL A 1 181 ? -6.546 -11.838 27.842 1.00 87.00 181 VAL A N 1
ATOM 1450 C CA . VAL A 1 181 ? -7.549 -11.688 28.900 1.00 87.00 181 VAL A CA 1
ATOM 1451 C C . VAL A 1 181 ? -6.899 -11.790 30.282 1.00 87.00 181 VAL A C 1
ATOM 1453 O O . VAL A 1 181 ? -7.112 -10.913 31.116 1.00 87.00 181 VAL A O 1
ATOM 1456 N N . ASN A 1 182 ? -6.055 -12.800 30.513 1.00 86.75 182 ASN A N 1
ATOM 1457 C CA . ASN A 1 182 ? -5.339 -12.956 31.783 1.00 86.75 182 ASN A CA 1
ATOM 1458 C C . ASN A 1 182 ? -4.393 -11.781 32.071 1.00 86.75 182 ASN A C 1
ATOM 1460 O O . ASN A 1 182 ? -4.360 -11.302 33.201 1.00 86.75 182 ASN A O 1
ATOM 1464 N N . ALA A 1 183 ? -3.670 -11.294 31.059 1.00 90.69 183 ALA A N 1
ATOM 1465 C CA . ALA A 1 183 ? -2.762 -10.158 31.195 1.00 90.69 183 ALA A CA 1
ATOM 1466 C C . ALA A 1 183 ? -3.497 -8.872 31.613 1.00 90.69 183 ALA A C 1
ATOM 1468 O O . ALA A 1 183 ? -3.016 -8.118 32.459 1.00 90.69 183 ALA A O 1
ATOM 1469 N N . ILE A 1 184 ? -4.701 -8.640 31.079 1.00 91.06 184 ILE A N 1
ATOM 1470 C CA . ILE A 1 184 ? -5.549 -7.523 31.511 1.00 91.06 184 ILE A CA 1
ATOM 1471 C C . ILE A 1 184 ? -5.993 -7.681 32.963 1.00 91.06 184 ILE A C 1
ATOM 1473 O O . ILE A 1 184 ? -5.941 -6.706 33.710 1.00 91.06 184 ILE A O 1
ATOM 1477 N N . PHE A 1 185 ? -6.387 -8.885 33.382 1.00 88.25 185 PHE A N 1
ATOM 1478 C CA . PHE A 1 185 ? -6.754 -9.134 34.777 1.00 88.25 185 PHE A CA 1
ATOM 1479 C C . PHE A 1 185 ? -5.598 -8.862 35.735 1.00 88.25 185 PHE A C 1
ATOM 1481 O O . PHE A 1 185 ? -5.771 -8.110 36.689 1.00 88.25 185 PHE A O 1
ATOM 1488 N N . GLU A 1 186 ? -4.424 -9.419 35.447 1.00 90.12 186 GLU A N 1
ATOM 1489 C CA . GLU A 1 186 ? -3.218 -9.210 36.250 1.00 90.12 186 GLU A CA 1
ATOM 1490 C C . GLU A 1 186 ? -2.835 -7.726 36.303 1.00 90.12 186 GLU A C 1
ATOM 1492 O O . GLU A 1 186 ? -2.500 -7.206 37.363 1.00 90.12 186 GLU A O 1
ATOM 1497 N N . SER A 1 187 ? -2.984 -7.006 35.189 1.00 92.88 187 SER A N 1
ATOM 1498 C CA . SER A 1 187 ? -2.726 -5.565 35.152 1.00 92.88 187 SER A CA 1
ATOM 1499 C C . SER A 1 187 ? -3.750 -4.749 35.943 1.00 92.88 187 SER A C 1
ATOM 1501 O O . SER A 1 187 ? -3.395 -3.745 36.554 1.00 92.88 187 SER A O 1
ATOM 1503 N N . PHE A 1 188 ? -5.030 -5.131 35.923 1.00 91.25 188 PHE A N 1
ATOM 1504 C CA . PHE A 1 188 ? -6.065 -4.445 36.701 1.00 91.25 188 PHE A CA 1
ATOM 1505 C C . PHE A 1 188 ? -5.866 -4.667 38.203 1.00 91.25 188 PHE A C 1
ATOM 1507 O O . PHE A 1 188 ? -6.075 -3.735 38.979 1.00 91.25 188 PHE A O 1
ATOM 1514 N N . GLU A 1 189 ? -5.425 -5.864 38.599 1.00 88.50 189 GLU A N 1
ATOM 1515 C CA . GLU A 1 189 ? -5.036 -6.179 39.976 1.00 88.50 189 GLU A CA 1
ATOM 1516 C C . GLU A 1 189 ? -3.784 -5.388 40.398 1.00 88.50 189 GLU A C 1
ATOM 1518 O O . GLU A 1 189 ? -3.814 -4.728 41.433 1.00 88.50 189 GLU A O 1
ATOM 1523 N N . ASP A 1 190 ? -2.727 -5.355 39.573 1.00 92.12 190 ASP A N 1
ATOM 1524 C CA . ASP A 1 190 ? -1.494 -4.588 39.842 1.00 92.12 190 ASP A CA 1
ATOM 1525 C C . ASP A 1 190 ? -1.752 -3.081 40.003 1.00 92.12 190 ASP A C 1
ATOM 1527 O O . ASP A 1 190 ? -1.185 -2.428 40.881 1.00 92.12 190 ASP A O 1
ATOM 1531 N N . LEU A 1 191 ? -2.646 -2.528 39.178 1.00 92.75 191 LEU A N 1
ATOM 1532 C CA . LEU A 1 191 ? -3.010 -1.110 39.200 1.00 92.75 191 LEU A CA 1
ATOM 1533 C C . LEU A 1 191 ? -4.098 -0.771 40.228 1.00 92.75 191 LEU A C 1
ATOM 1535 O O . LEU A 1 191 ? -4.486 0.391 40.320 1.00 92.75 191 LEU A O 1
ATOM 1539 N N . ASN A 1 192 ? -4.576 -1.750 41.003 1.00 89.81 192 ASN A N 1
ATOM 1540 C CA . ASN A 1 192 ? -5.629 -1.588 42.008 1.00 89.81 192 ASN A CA 1
ATOM 1541 C C . ASN A 1 192 ? -6.917 -0.953 41.450 1.00 89.81 192 ASN A C 1
ATOM 1543 O O . ASN A 1 192 ? -7.479 -0.037 42.052 1.00 89.81 192 ASN A O 1
ATOM 1547 N N . TYR A 1 193 ? -7.401 -1.434 40.299 1.00 90.38 193 TYR A N 1
ATOM 1548 C CA . TYR A 1 193 ? -8.711 -1.020 39.789 1.00 90.38 193 TYR A CA 1
ATOM 1549 C C . TYR A 1 193 ? -9.818 -1.362 40.789 1.00 90.38 193 TYR A C 1
ATOM 1551 O O . TYR A 1 193 ? -9.959 -2.506 41.219 1.00 90.38 193 TYR A O 1
ATOM 1559 N N . ASP A 1 194 ? -10.655 -0.376 41.102 1.00 85.25 194 ASP A N 1
ATOM 1560 C CA . ASP A 1 194 ? -11.770 -0.541 42.029 1.00 85.25 194 ASP A CA 1
ATOM 1561 C C . ASP A 1 194 ? -13.000 -1.149 41.345 1.00 85.25 194 ASP A C 1
ATOM 1563 O O . ASP A 1 194 ? -13.730 -1.932 41.952 1.00 85.25 194 ASP A O 1
ATOM 1567 N N . LEU A 1 195 ? -13.265 -0.773 40.090 1.00 84.94 195 LEU A N 1
ATOM 1568 C CA . LEU A 1 195 ? -14.481 -1.159 39.372 1.00 84.94 195 LEU A CA 1
ATOM 1569 C C . LEU A 1 195 ? -14.221 -1.368 37.880 1.00 84.94 195 LEU A C 1
ATOM 1571 O O . LEU A 1 195 ? -13.546 -0.568 37.232 1.00 84.94 195 LEU A O 1
ATOM 1575 N N . TRP A 1 196 ? -14.864 -2.385 37.307 1.00 85.75 196 TRP A N 1
ATOM 1576 C CA . TRP A 1 196 ? -14.927 -2.569 35.860 1.00 85.75 196 TRP A CA 1
ATOM 1577 C C . TRP A 1 196 ? -16.368 -2.665 35.362 1.00 85.75 196 TRP A C 1
ATOM 1579 O O . TRP A 1 196 ? -17.095 -3.609 35.675 1.00 85.75 196 TRP A O 1
ATOM 1589 N N . ILE A 1 197 ? -16.772 -1.685 34.556 1.00 85.69 197 ILE A N 1
ATOM 1590 C CA . ILE A 1 197 ? -18.059 -1.640 33.864 1.00 85.69 197 ILE A CA 1
ATOM 1591 C C . ILE A 1 197 ? -17.876 -2.234 32.466 1.00 85.69 197 ILE A C 1
ATOM 1593 O O . ILE A 1 197 ? -17.357 -1.584 31.562 1.00 85.69 197 ILE A O 1
ATOM 1597 N N . THR A 1 198 ? -18.267 -3.493 32.287 1.00 82.25 198 THR A N 1
ATOM 1598 C CA . THR A 1 198 ? -18.014 -4.237 31.042 1.00 82.25 198 THR A CA 1
ATOM 1599 C C . THR A 1 198 ? -18.945 -3.818 29.917 1.00 82.25 198 THR A C 1
ATOM 1601 O O . THR A 1 198 ? -20.147 -3.700 30.124 1.00 82.25 198 THR A O 1
ATOM 1604 N N . SER A 1 199 ? -18.429 -3.676 28.695 1.00 81.19 199 SER A N 1
ATOM 1605 C CA . SER A 1 199 ? -19.276 -3.639 27.499 1.00 81.19 199 SER A CA 1
ATOM 1606 C C . SER A 1 199 ? -19.849 -5.030 27.194 1.00 81.19 199 SER A C 1
ATOM 1608 O O . SER A 1 199 ? -19.354 -6.052 27.677 1.00 81.19 199 SER A O 1
ATOM 1610 N N . LYS A 1 200 ? -20.841 -5.106 26.298 1.00 79.31 200 LYS A N 1
ATOM 1611 C CA . LYS A 1 200 ? -21.330 -6.391 25.770 1.00 79.31 200 LYS A CA 1
ATOM 1612 C C . LYS A 1 200 ? -20.212 -7.233 25.142 1.00 79.31 200 LYS A C 1
ATOM 1614 O O . LYS A 1 200 ? -20.240 -8.457 25.246 1.00 79.31 200 LYS A O 1
ATOM 1619 N N . ASN A 1 201 ? -19.237 -6.592 24.492 1.00 82.19 201 ASN A N 1
ATOM 1620 C CA . ASN A 1 201 ? -18.101 -7.300 23.912 1.00 82.19 201 ASN A CA 1
ATOM 1621 C C . ASN A 1 201 ? -17.194 -7.874 25.004 1.00 82.19 201 ASN A C 1
ATOM 1623 O O . ASN A 1 201 ? -16.861 -9.054 24.948 1.00 82.19 201 ASN A O 1
ATOM 1627 N N . ASP A 1 202 ? -16.873 -7.073 26.023 1.00 85.75 202 ASP A N 1
ATOM 1628 C CA . ASP A 1 202 ? -16.042 -7.521 27.145 1.00 85.75 202 ASP A CA 1
ATOM 1629 C C . ASP A 1 202 ? -16.691 -8.707 27.855 1.00 85.75 202 ASP A C 1
ATOM 1631 O O . ASP A 1 202 ? -16.042 -9.728 28.054 1.00 85.75 202 ASP A O 1
ATOM 1635 N N . PHE A 1 203 ? -17.995 -8.614 28.142 1.00 82.81 203 PHE A N 1
ATOM 1636 C CA . PHE A 1 203 ? -18.749 -9.694 28.772 1.00 82.81 203 PHE A CA 1
ATOM 1637 C C . PHE A 1 203 ? -18.704 -10.992 27.958 1.00 82.81 203 PHE A C 1
ATOM 1639 O O . PHE A 1 203 ? -18.504 -12.064 28.520 1.00 82.81 203 PHE A O 1
ATOM 1646 N N . ASN A 1 204 ? -18.855 -10.912 26.634 1.00 82.56 204 ASN A N 1
ATOM 1647 C CA . ASN A 1 204 ? -18.785 -12.090 25.770 1.00 82.56 204 ASN A CA 1
ATOM 1648 C C . ASN A 1 204 ? -17.389 -12.723 25.748 1.00 82.56 204 ASN A C 1
ATOM 1650 O O . ASN A 1 204 ? -17.295 -13.947 25.707 1.00 82.56 204 ASN A O 1
ATOM 1654 N N . VAL A 1 205 ? -16.331 -11.909 25.781 1.00 85.00 205 VAL A N 1
ATOM 1655 C CA . VAL A 1 205 ? -14.940 -12.384 25.790 1.00 85.00 205 VAL A CA 1
ATOM 1656 C C . VAL A 1 205 ? -14.604 -13.065 27.116 1.00 85.00 205 VAL A C 1
ATOM 1658 O O . VAL A 1 205 ? -14.034 -14.152 27.123 1.00 85.00 205 VAL A O 1
ATOM 1661 N N . ILE A 1 206 ? -14.990 -12.466 28.245 1.00 83.38 206 ILE A N 1
ATOM 1662 C CA . ILE A 1 206 ? -14.661 -12.997 29.577 1.00 83.38 206 ILE A CA 1
ATOM 1663 C C . ILE A 1 206 ? -15.599 -14.123 30.028 1.00 83.38 206 ILE A C 1
ATOM 1665 O O . ILE A 1 206 ? -15.319 -14.806 31.016 1.00 83.38 206 ILE A O 1
ATOM 1669 N N . LYS A 1 207 ? -16.716 -14.350 29.324 1.00 77.88 207 LYS A N 1
ATOM 1670 C CA . LYS A 1 207 ? -17.658 -15.430 29.630 1.00 77.88 207 LYS A CA 1
ATOM 1671 C C . LYS A 1 207 ? -16.965 -16.785 29.471 1.00 77.88 207 LYS A C 1
ATOM 1673 O O . LYS A 1 207 ? -16.752 -17.266 28.364 1.00 77.88 207 LYS A O 1
ATOM 1678 N N . GLY A 1 208 ? -16.659 -17.426 30.598 1.00 70.38 208 GLY A N 1
ATOM 1679 C CA . GLY A 1 208 ? -15.950 -18.711 30.648 1.00 70.38 208 GLY A CA 1
ATOM 1680 C C . GLY A 1 208 ? -14.567 -18.645 31.298 1.00 70.38 208 GLY A C 1
ATOM 1681 O O . GLY A 1 208 ? -13.924 -19.684 31.443 1.00 70.38 208 GLY A O 1
ATOM 1682 N N . PHE A 1 209 ? -14.128 -17.460 31.722 1.00 72.62 209 PHE A N 1
ATOM 1683 C CA . PHE A 1 209 ? -12.945 -17.279 32.556 1.00 72.62 209 PHE A CA 1
ATOM 1684 C C . PHE A 1 209 ? -13.340 -17.286 34.037 1.00 72.62 209 PHE A C 1
ATOM 1686 O O . PHE A 1 209 ? -14.414 -16.814 34.406 1.00 72.62 209 PHE A O 1
ATOM 1693 N N . ASP A 1 210 ? -12.478 -17.847 34.885 1.00 67.62 210 ASP A N 1
ATOM 1694 C CA . ASP A 1 210 ? -12.653 -17.818 36.339 1.00 67.62 210 ASP A CA 1
ATOM 1695 C C . ASP A 1 210 ? -12.145 -16.469 36.856 1.00 67.62 210 ASP A C 1
ATOM 1697 O O . ASP A 1 210 ? -10.939 -16.256 36.992 1.00 67.62 210 ASP A O 1
ATOM 1701 N N . LEU A 1 211 ? -13.065 -15.517 37.014 1.00 65.06 211 LEU A N 1
ATOM 1702 C CA . LEU A 1 211 ? -12.728 -14.131 37.319 1.00 65.06 211 LEU A CA 1
ATOM 1703 C C . LEU A 1 211 ? -12.615 -13.921 38.823 1.00 65.06 211 LEU A C 1
ATOM 1705 O O . LEU A 1 211 ? -13.569 -14.148 39.564 1.00 65.06 211 LEU A O 1
ATOM 1709 N N . LYS A 1 212 ? -11.469 -13.396 39.258 1.00 56.59 212 LYS A N 1
ATOM 1710 C CA . LYS A 1 212 ? -11.275 -12.848 40.604 1.00 56.59 212 LYS A CA 1
ATOM 1711 C C . LYS A 1 212 ? -11.287 -11.326 40.556 1.00 56.59 212 LYS A C 1
ATOM 1713 O O . LYS A 1 212 ? -10.295 -10.686 40.875 1.00 56.59 212 LYS A O 1
ATOM 1718 N N . LEU A 1 213 ? -12.398 -10.750 40.108 1.00 59.12 213 LEU A N 1
ATOM 1719 C CA . LEU A 1 213 ? -12.615 -9.316 40.248 1.00 59.12 213 LEU A CA 1
ATOM 1720 C C . LEU A 1 213 ? -13.860 -9.095 41.098 1.00 59.12 213 LEU A C 1
ATOM 1722 O O . LEU A 1 213 ? -14.967 -9.462 40.709 1.00 59.12 213 LEU A O 1
ATOM 1726 N N . ASP A 1 214 ? -13.663 -8.496 42.266 1.00 53.84 214 ASP A N 1
ATOM 1727 C CA . ASP A 1 214 ? -14.697 -8.355 43.292 1.00 53.84 214 ASP A CA 1
ATOM 1728 C C . ASP A 1 214 ? -15.825 -7.379 42.894 1.00 53.84 214 ASP A C 1
ATOM 1730 O O . ASP A 1 214 ? -16.884 -7.349 43.528 1.00 53.84 214 ASP A O 1
ATOM 1734 N N . LEU A 1 215 ? -15.612 -6.582 41.839 1.00 59.84 215 LEU A N 1
ATOM 1735 C CA . LEU A 1 215 ? -16.478 -5.495 41.380 1.00 59.84 215 LEU A CA 1
ATOM 1736 C C . LEU A 1 215 ? -16.529 -5.421 39.842 1.00 59.84 215 LEU A C 1
ATOM 1738 O O . LEU A 1 215 ? -16.045 -4.484 39.210 1.00 59.84 215 LEU A O 1
ATOM 1742 N N . LEU A 1 216 ? -17.156 -6.431 39.242 1.00 67.88 216 LEU A N 1
ATOM 1743 C CA . LEU A 1 216 ? -17.548 -6.447 37.833 1.00 67.88 216 LEU A CA 1
ATOM 1744 C C . LEU A 1 216 ? -19.012 -5.998 37.693 1.00 67.88 216 LEU A C 1
ATOM 1746 O O . LEU A 1 216 ? -19.890 -6.585 38.325 1.00 67.88 216 LEU A O 1
ATOM 1750 N N . LEU A 1 217 ? -19.294 -4.999 36.853 1.00 68.19 217 LEU A N 1
ATOM 1751 C CA . LEU A 1 217 ? -20.661 -4.683 36.424 1.00 68.19 217 LEU A CA 1
ATOM 1752 C C . LEU A 1 217 ? -20.891 -5.237 35.024 1.00 68.19 217 LEU A C 1
ATOM 1754 O O . LEU A 1 217 ? -20.262 -4.807 34.051 1.00 68.19 217 LEU A O 1
ATOM 1758 N N . THR A 1 218 ? -21.780 -6.227 34.942 1.00 66.69 218 THR A N 1
ATOM 1759 C CA . THR A 1 218 ? -22.224 -6.827 33.682 1.00 66.69 218 THR A CA 1
ATOM 1760 C C . THR A 1 218 ? -23.149 -5.868 32.926 1.00 66.69 218 THR A C 1
ATOM 1762 O O . THR A 1 218 ? -23.653 -4.908 33.515 1.00 66.69 218 THR A O 1
ATOM 1765 N N . PRO A 1 219 ? -23.401 -6.096 31.626 1.00 63.91 219 PRO A N 1
ATOM 1766 C CA . PRO A 1 219 ? -24.380 -5.309 30.884 1.00 63.91 219 PRO A CA 1
ATOM 1767 C C . PRO A 1 219 ? -25.727 -5.241 31.614 1.00 63.91 219 PRO A C 1
ATOM 1769 O O . PRO A 1 219 ? -26.173 -6.249 32.163 1.00 63.91 219 PRO A O 1
ATOM 1772 N N . HIS A 1 220 ? -26.324 -4.046 31.651 1.00 63.62 220 HIS A N 1
ATOM 1773 C CA . HIS A 1 220 ? -27.566 -3.720 32.369 1.00 63.62 220 HIS A CA 1
ATOM 1774 C C . HIS A 1 220 ? -27.517 -3.844 33.904 1.00 63.62 220 HIS A C 1
ATOM 1776 O O . HIS A 1 220 ? -28.542 -3.677 34.563 1.00 63.62 220 HIS A O 1
ATOM 1782 N N . ALA A 1 221 ? -26.346 -4.097 34.500 1.00 66.62 221 ALA A N 1
ATOM 1783 C CA . ALA A 1 221 ? -26.182 -4.037 35.947 1.00 66.62 221 ALA A CA 1
ATOM 1784 C C . ALA A 1 221 ? -25.978 -2.589 36.410 1.00 66.62 221 ALA A C 1
ATOM 1786 O O . ALA A 1 221 ? -25.235 -1.816 35.802 1.00 66.62 221 ALA A O 1
ATOM 1787 N N . THR A 1 222 ? -26.582 -2.250 37.547 1.00 65.44 222 THR A N 1
ATOM 1788 C CA . THR A 1 222 ? -26.314 -1.002 38.266 1.00 65.44 222 THR A CA 1
ATOM 1789 C C . THR A 1 222 ? -25.829 -1.301 39.671 1.00 65.44 222 THR A C 1
ATOM 1791 O O . THR A 1 222 ? -26.312 -2.234 40.311 1.00 65.44 222 THR A O 1
ATOM 1794 N N . LYS A 1 223 ? -24.917 -0.481 40.187 1.00 69.62 223 LYS A N 1
ATOM 1795 C CA . LYS A 1 223 ? -24.486 -0.546 41.581 1.00 69.62 223 LYS A CA 1
ATOM 1796 C C . LYS A 1 223 ? -24.442 0.846 42.176 1.00 69.62 223 LYS A C 1
ATOM 1798 O O . LYS A 1 223 ? -23.762 1.736 41.670 1.00 69.62 223 LYS A O 1
ATOM 1803 N N . SER A 1 224 ? -25.172 1.004 43.270 1.00 63.84 224 SER A N 1
ATOM 1804 C CA . SER A 1 224 ? -25.289 2.271 43.978 1.00 63.84 224 SER A CA 1
ATOM 1805 C C . SER A 1 224 ? -24.414 2.261 45.221 1.00 63.84 224 SER A C 1
ATOM 1807 O O . SER A 1 224 ? -24.485 1.344 46.041 1.00 63.84 224 SER A O 1
ATOM 1809 N N . PHE A 1 225 ? -23.628 3.315 45.397 1.00 65.88 225 PHE A N 1
ATOM 1810 C CA . PHE A 1 225 ? -22.892 3.581 46.620 1.00 65.88 225 PHE A CA 1
ATOM 1811 C C . PHE A 1 225 ? -23.234 4.979 47.127 1.00 65.88 225 PHE A C 1
ATOM 1813 O O . PHE A 1 225 ? -22.834 5.988 46.545 1.00 65.88 225 PHE A O 1
ATOM 1820 N N . LYS A 1 226 ? -23.977 5.045 48.239 1.00 68.38 226 LYS A N 1
ATOM 1821 C CA . LYS A 1 226 ? -24.564 6.296 48.747 1.00 68.38 226 LYS A CA 1
ATOM 1822 C C . LYS A 1 226 ? -25.368 6.990 47.633 1.00 68.38 226 LYS A C 1
ATOM 1824 O O . LYS A 1 226 ? -26.365 6.434 47.193 1.00 68.38 226 LYS A O 1
ATOM 1829 N N . ASN A 1 227 ? -24.912 8.150 47.161 1.00 69.25 227 ASN A N 1
ATOM 1830 C CA . ASN A 1 227 ? -25.596 8.969 46.156 1.00 69.25 227 ASN A CA 1
ATOM 1831 C C . ASN A 1 227 ? -24.975 8.816 44.754 1.00 69.25 227 ASN A C 1
ATOM 1833 O O . ASN A 1 227 ? -25.203 9.658 43.889 1.00 69.25 227 ASN A O 1
ATOM 1837 N N . ILE A 1 228 ? -24.121 7.813 44.545 1.00 73.19 228 ILE A N 1
ATOM 1838 C CA . ILE A 1 228 ? -23.414 7.585 43.282 1.00 73.19 228 ILE A CA 1
ATOM 1839 C C . ILE A 1 228 ? -23.896 6.270 42.701 1.00 73.19 228 ILE A C 1
ATOM 1841 O O . ILE A 1 228 ? -23.922 5.261 43.404 1.00 73.19 228 ILE A O 1
ATOM 1845 N N . VAL A 1 229 ? -24.257 6.282 41.427 1.00 76.06 229 VAL A N 1
ATOM 1846 C CA . VAL A 1 229 ? -24.667 5.098 40.682 1.00 76.06 229 VAL A CA 1
ATOM 1847 C C . VAL A 1 229 ? -23.659 4.846 39.581 1.00 76.06 229 VAL A C 1
ATOM 1849 O O . VAL A 1 229 ? -23.353 5.731 38.786 1.00 76.06 229 VAL A O 1
ATOM 1852 N N . PHE A 1 230 ? -23.163 3.619 39.539 1.00 77.19 230 PHE A N 1
ATOM 1853 C CA . PHE A 1 230 ? -22.418 3.086 38.412 1.00 77.19 230 PHE A CA 1
ATOM 1854 C C . PHE A 1 230 ? -23.342 2.165 37.628 1.00 77.19 230 PHE A C 1
ATOM 1856 O O . PHE A 1 230 ? -24.029 1.340 38.234 1.00 77.19 230 PHE A O 1
ATOM 1863 N N . GLY A 1 231 ? -23.380 2.294 36.307 1.00 73.88 231 GLY A N 1
ATOM 1864 C CA . GLY A 1 231 ? -24.289 1.506 35.481 1.00 73.88 231 GLY A CA 1
ATOM 1865 C C . GLY A 1 231 ? -23.794 1.268 34.063 1.00 73.88 231 GLY A C 1
ATOM 1866 O O . GLY A 1 231 ? -22.771 1.801 33.635 1.00 73.88 231 GLY A O 1
ATOM 1867 N N . ASN A 1 232 ? -24.541 0.451 33.331 1.00 71.44 232 ASN A N 1
ATOM 1868 C CA . ASN A 1 232 ? -24.332 0.215 31.911 1.00 71.44 232 ASN A CA 1
ATOM 1869 C C . ASN A 1 232 ? -25.678 0.289 31.183 1.00 71.44 232 ASN A C 1
ATOM 1871 O O . ASN A 1 232 ? -26.562 -0.511 31.491 1.00 71.44 232 ASN A O 1
ATOM 1875 N N . GLU A 1 233 ? -25.806 1.227 30.239 1.00 69.12 233 GLU A N 1
ATOM 1876 C CA . GLU A 1 233 ? -27.026 1.471 29.456 1.00 69.12 233 GLU A CA 1
ATOM 1877 C C . GLU A 1 233 ? -28.266 1.660 30.347 1.00 69.12 233 GLU A C 1
ATOM 1879 O O . GLU A 1 233 ? -29.270 0.962 30.221 1.00 69.12 233 GLU A O 1
ATOM 1884 N N . VAL A 1 234 ? -28.196 2.602 31.290 1.00 68.19 234 VAL A N 1
ATOM 1885 C CA . VAL A 1 234 ? -29.299 2.896 32.210 1.00 68.19 234 VAL A CA 1
ATOM 1886 C C . VAL A 1 234 ? -30.393 3.664 31.449 1.00 68.19 234 VAL A C 1
ATOM 1888 O O . VAL A 1 234 ? -30.251 4.852 31.144 1.00 68.19 234 VAL A O 1
ATOM 1891 N N . GLU A 1 235 ? -31.477 2.959 31.099 1.00 56.97 235 GLU A N 1
ATOM 1892 C CA . GLU A 1 235 ? -32.586 3.470 30.269 1.00 56.97 235 GLU A CA 1
ATOM 1893 C C . GLU A 1 235 ? -33.428 4.552 30.966 1.00 56.97 235 GLU A C 1
ATOM 1895 O O . GLU A 1 235 ? -33.757 5.574 30.360 1.00 56.97 235 GLU A O 1
ATOM 1900 N N . GLU A 1 236 ? -33.756 4.362 32.247 1.00 58.22 236 GLU A N 1
ATOM 1901 C CA . GLU A 1 236 ? -34.408 5.378 33.074 1.00 58.22 236 GLU A CA 1
ATOM 1902 C C . GLU A 1 236 ? -33.352 6.045 33.955 1.00 58.22 236 GLU A C 1
ATOM 1904 O O . GLU A 1 236 ? -32.820 5.423 34.874 1.00 58.22 236 GLU A O 1
ATOM 1909 N N . ILE A 1 237 ? -33.060 7.331 33.702 1.00 53.09 237 ILE A N 1
ATOM 1910 C CA . ILE A 1 237 ? -32.375 8.179 34.687 1.00 53.09 237 ILE A CA 1
ATOM 1911 C C . ILE A 1 237 ? -33.199 8.037 35.953 1.00 53.09 237 ILE A C 1
ATOM 1913 O O . ILE A 1 237 ? -34.338 8.502 35.986 1.00 53.09 237 ILE A O 1
ATOM 1917 N N . ILE A 1 238 ? -32.652 7.351 36.954 1.00 52.59 238 ILE A N 1
ATOM 1918 C CA . ILE A 1 238 ? -33.331 7.140 38.219 1.00 52.59 238 ILE A CA 1
ATOM 1919 C C . ILE A 1 238 ? -33.673 8.540 38.732 1.00 52.59 238 ILE A C 1
ATOM 1921 O O . ILE A 1 238 ? -32.805 9.287 39.180 1.00 52.59 238 ILE A O 1
ATOM 1925 N N . SER A 1 239 ? -34.940 8.926 38.600 1.00 48.47 239 SER A N 1
ATOM 1926 C CA . SER A 1 239 ? -35.457 10.240 38.966 1.00 48.47 239 SER A CA 1
ATOM 1927 C C . SER A 1 239 ? -35.620 10.329 40.483 1.00 48.47 239 SER A C 1
ATOM 1929 O O . SER A 1 239 ? -36.627 10.837 40.977 1.00 48.47 239 SER A O 1
ATOM 1931 N N . SER A 1 240 ? -34.690 9.732 41.232 1.00 52.50 240 SER A N 1
ATOM 1932 C CA . SER A 1 240 ? -34.680 9.812 42.677 1.00 52.50 240 SER A CA 1
ATOM 1933 C C . SER A 1 240 ? -33.910 11.060 43.077 1.00 52.50 240 SER A C 1
ATOM 1935 O O . SER A 1 240 ? -32.805 11.322 42.604 1.00 52.50 240 SER A O 1
ATOM 1937 N N . GLU A 1 241 ? -34.492 11.816 44.003 1.00 54.12 241 GLU A N 1
ATOM 1938 C CA . GLU A 1 241 ? -33.857 12.954 44.679 1.00 54.12 241 GLU A CA 1
ATOM 1939 C C . GLU A 1 241 ? -32.549 12.550 45.412 1.00 54.12 241 GLU A C 1
ATOM 1941 O O . GLU A 1 241 ? -31.802 13.404 45.889 1.00 54.12 241 GLU A O 1
ATOM 1946 N N . ASP A 1 242 ? -32.241 11.247 45.466 1.00 57.28 242 ASP A N 1
ATOM 1947 C CA . ASP A 1 242 ? -31.122 10.650 46.191 1.00 57.28 242 ASP A CA 1
ATOM 1948 C C . ASP A 1 242 ? -29.856 10.427 45.338 1.00 57.28 242 ASP A C 1
ATOM 1950 O O . ASP A 1 242 ? -28.776 10.234 45.903 1.00 57.28 242 ASP A O 1
ATOM 1954 N N . ILE A 1 243 ? -29.933 10.466 43.998 1.00 64.56 243 ILE A N 1
ATOM 1955 C CA . ILE A 1 243 ? -28.766 10.235 43.124 1.00 64.56 243 ILE A CA 1
ATOM 1956 C C . ILE A 1 243 ? -28.132 11.552 42.706 1.00 64.56 243 ILE A C 1
ATOM 1958 O O . ILE A 1 243 ? -28.739 12.388 42.042 1.00 64.56 243 ILE A O 1
ATOM 1962 N N . GLN A 1 244 ? -26.866 11.701 43.072 1.00 70.25 244 GLN A N 1
ATOM 1963 C CA . GLN A 1 244 ? -26.049 12.886 42.859 1.00 70.25 244 GLN A CA 1
ATOM 1964 C C . GLN A 1 244 ? -25.094 12.725 41.672 1.00 70.25 244 GLN A C 1
ATOM 1966 O O . GLN A 1 244 ? -24.854 13.696 40.961 1.00 70.25 244 GLN A O 1
ATOM 1971 N N . ILE A 1 245 ? -24.579 11.512 41.431 1.00 74.69 245 ILE A N 1
ATOM 1972 C CA . ILE A 1 245 ? -23.705 11.208 40.289 1.00 74.69 245 ILE A CA 1
ATOM 1973 C C . ILE A 1 245 ? -24.134 9.888 39.647 1.00 74.69 245 ILE A C 1
ATOM 1975 O O . ILE A 1 245 ? -24.250 8.879 40.337 1.00 74.69 245 ILE A O 1
ATOM 1979 N N . LEU A 1 246 ? -24.310 9.885 38.329 1.00 77.75 246 LEU A N 1
ATOM 1980 C CA . LEU A 1 246 ? -24.398 8.688 37.500 1.00 77.75 246 LEU A CA 1
ATOM 1981 C C . LEU A 1 246 ? -23.150 8.613 36.625 1.00 77.75 246 LEU A C 1
ATOM 1983 O O . LEU A 1 246 ? -22.840 9.559 35.902 1.00 77.75 246 LEU A O 1
ATOM 1987 N N . VAL A 1 247 ? -22.453 7.487 36.696 1.00 78.88 247 VAL A N 1
ATOM 1988 C CA . VAL A 1 247 ? -21.369 7.116 35.791 1.00 78.88 247 VAL A CA 1
ATOM 1989 C C . VAL A 1 247 ? -21.837 5.899 35.024 1.00 78.88 247 VAL A C 1
ATOM 1991 O O . VAL A 1 247 ? -22.096 4.853 35.622 1.00 78.88 247 VAL A O 1
ATOM 1994 N N . GLU A 1 248 ? -21.914 6.000 33.707 1.00 78.31 248 GLU A N 1
ATOM 1995 C CA . GLU A 1 248 ? -22.274 4.842 32.912 1.00 78.31 248 GLU A CA 1
ATOM 1996 C C . GLU A 1 248 ? -21.580 4.783 31.567 1.00 78.31 248 GLU A C 1
ATOM 1998 O O . GLU A 1 248 ? -21.150 5.781 30.981 1.00 78.31 248 GLU A O 1
ATOM 2003 N N . ARG A 1 249 ? -21.558 3.564 31.051 1.00 76.62 249 ARG A N 1
ATOM 2004 C CA . ARG A 1 249 ? -21.357 3.324 29.637 1.00 76.62 249 ARG A CA 1
ATOM 2005 C C . ARG A 1 249 ? -22.666 3.594 28.885 1.00 76.62 249 ARG A C 1
ATOM 2007 O O . ARG A 1 249 ? -23.711 3.080 29.278 1.00 76.62 249 ARG A O 1
ATOM 2014 N N . PHE A 1 250 ? -22.594 4.370 27.806 1.00 72.56 250 PHE A N 1
ATOM 2015 C CA . PHE A 1 250 ? -23.731 4.739 26.962 1.00 72.56 250 PHE A CA 1
ATOM 2016 C C . PHE A 1 250 ? -23.344 4.593 25.483 1.00 72.56 250 PHE A C 1
ATOM 2018 O O . PHE A 1 250 ? -22.580 5.402 24.955 1.00 72.56 250 PHE A O 1
ATOM 2025 N N . GLU A 1 251 ? -23.856 3.550 24.823 1.00 74.75 251 GLU A N 1
ATOM 2026 C CA . GLU A 1 251 ? -23.500 3.176 23.444 1.00 74.75 251 GLU A CA 1
ATOM 2027 C C . GLU A 1 251 ? -21.979 2.915 23.264 1.00 74.75 251 GLU A C 1
ATOM 2029 O O . GLU A 1 251 ? -21.400 1.999 23.866 1.00 74.75 251 GLU A O 1
ATOM 2034 N N . ASP A 1 252 ? -21.320 3.710 22.415 1.00 69.38 252 ASP A N 1
ATOM 2035 C CA . ASP A 1 252 ? -19.879 3.723 22.142 1.00 69.38 252 ASP A CA 1
ATOM 2036 C C . ASP A 1 252 ? -19.123 4.806 22.940 1.00 69.38 252 ASP A C 1
ATOM 2038 O O . ASP A 1 252 ? -17.957 5.098 22.662 1.00 69.38 252 ASP A O 1
ATOM 2042 N N . LYS A 1 253 ? -19.783 5.409 23.936 1.00 80.00 253 LYS A N 1
ATOM 2043 C CA . LYS A 1 253 ? -19.281 6.525 24.748 1.00 80.00 253 LYS A CA 1
ATOM 2044 C C . LYS A 1 253 ? -19.494 6.265 26.238 1.00 80.00 253 LYS A C 1
ATOM 2046 O O . LYS A 1 253 ? -20.128 5.295 26.654 1.00 80.00 253 LYS A O 1
ATOM 2051 N N . ASN A 1 254 ? -18.996 7.191 27.046 1.00 79.44 254 ASN A N 1
ATOM 2052 C CA . ASN A 1 254 ? -19.228 7.249 28.482 1.00 79.44 254 ASN A CA 1
ATOM 2053 C C . ASN A 1 254 ? -20.110 8.454 28.806 1.00 79.44 254 ASN A C 1
ATOM 2055 O O . ASN A 1 254 ? -19.823 9.568 28.357 1.00 79.44 254 ASN A O 1
ATOM 2059 N N . ARG A 1 255 ? -21.166 8.243 29.592 1.00 81.88 255 ARG A N 1
ATOM 2060 C CA . ARG A 1 255 ? -22.082 9.289 30.050 1.00 81.88 255 ARG A CA 1
ATOM 2061 C C . ARG A 1 255 ? -21.902 9.512 31.549 1.00 81.88 255 ARG A C 1
ATOM 2063 O O . ARG A 1 255 ? -21.871 8.575 32.341 1.00 81.88 255 ARG A O 1
ATOM 2070 N N . PHE A 1 256 ? -21.798 10.779 31.926 1.00 80.44 256 PHE A N 1
ATOM 2071 C CA . PHE A 1 256 ? -21.682 11.224 33.306 1.00 80.44 256 PHE A CA 1
ATOM 2072 C C . PHE A 1 256 ? -22.768 12.250 33.582 1.00 80.44 256 PHE A C 1
ATOM 2074 O O . PHE A 1 256 ? -22.802 13.297 32.934 1.00 80.44 256 PHE A O 1
ATOM 2081 N N . ILE A 1 257 ? -23.642 11.973 34.542 1.00 77.56 257 ILE A N 1
ATOM 2082 C CA . ILE A 1 257 ? -24.697 12.902 34.951 1.00 77.56 257 ILE A CA 1
ATOM 2083 C C . ILE A 1 257 ? -24.440 13.323 36.388 1.00 77.56 257 ILE A C 1
ATOM 2085 O O . ILE A 1 257 ? -24.256 12.482 37.261 1.00 77.56 257 ILE A O 1
ATOM 2089 N N . ILE A 1 258 ? -24.431 14.629 36.635 1.00 75.88 258 ILE A N 1
ATOM 2090 C CA . ILE A 1 258 ? -24.303 15.207 37.972 1.00 75.88 258 ILE A CA 1
ATOM 2091 C C . ILE A 1 258 ? -25.560 16.019 38.257 1.00 75.88 258 ILE A C 1
ATOM 2093 O O . ILE A 1 258 ? -25.838 17.005 37.568 1.00 75.88 258 ILE A O 1
ATOM 2097 N N . ASN A 1 259 ? -26.315 15.598 39.265 1.00 71.50 259 ASN A N 1
ATOM 2098 C CA . ASN A 1 259 ? -27.549 16.251 39.681 1.00 71.50 259 ASN A CA 1
ATOM 2099 C C . ASN A 1 259 ? -27.249 17.269 40.776 1.00 71.50 259 ASN A C 1
ATOM 2101 O O . ASN A 1 259 ? -26.661 16.921 41.798 1.00 71.50 259 ASN A O 1
ATOM 2105 N N . ASN A 1 260 ? -27.685 18.515 40.576 1.00 66.06 260 ASN A N 1
ATOM 2106 C CA . ASN A 1 260 ? -27.565 19.543 41.595 1.00 66.06 260 ASN A CA 1
ATOM 2107 C C . ASN A 1 260 ? -28.711 19.431 42.607 1.00 66.06 260 ASN A C 1
ATOM 2109 O O . ASN A 1 260 ? -29.872 19.668 42.266 1.00 66.06 260 ASN A O 1
ATOM 2113 N N . LYS A 1 261 ? -28.374 19.139 43.862 1.00 63.25 261 LYS A N 1
ATOM 2114 C CA . LYS A 1 261 ? -29.328 18.946 44.963 1.00 63.25 261 LYS A CA 1
ATOM 2115 C C . LYS A 1 261 ? -30.079 20.207 45.381 1.00 63.25 261 LYS A C 1
ATOM 2117 O O . LYS A 1 261 ? -31.052 20.116 46.122 1.00 63.25 261 LYS A O 1
ATOM 2122 N N . TYR A 1 262 ? -29.617 21.382 44.966 1.00 61.22 262 TYR A N 1
ATOM 2123 C CA . TYR A 1 262 ? -30.176 22.668 45.380 1.00 61.22 262 TYR A CA 1
ATOM 2124 C C . TYR A 1 262 ? -31.046 23.328 44.307 1.00 61.22 262 TYR A C 1
ATOM 2126 O O . TYR A 1 262 ? -31.774 24.269 44.628 1.00 61.22 262 TYR A O 1
ATOM 2134 N N . THR A 1 263 ? -30.960 22.890 43.046 1.00 58.97 263 THR A N 1
ATOM 2135 C CA . THR A 1 263 ? -31.565 23.609 41.911 1.00 58.97 263 THR A CA 1
ATOM 2136 C C . THR A 1 263 ? -32.393 22.748 40.953 1.00 58.97 263 THR A C 1
ATOM 2138 O O . THR A 1 263 ? -32.785 23.268 39.910 1.00 58.97 263 THR A O 1
ATOM 2141 N N . ASP A 1 264 ? -32.662 21.472 41.269 1.00 64.19 264 ASP A N 1
ATOM 2142 C CA . ASP A 1 264 ? -33.356 20.501 40.391 1.00 64.19 264 ASP A CA 1
ATOM 2143 C C . ASP A 1 264 ? -32.779 20.454 38.959 1.00 64.19 264 ASP A C 1
ATOM 2145 O O . ASP A 1 264 ? -33.475 20.188 37.978 1.00 64.19 264 ASP A O 1
ATOM 2149 N N . SER A 1 265 ? -31.486 20.758 38.814 1.00 66.75 265 SER A N 1
ATOM 2150 C CA . SER A 1 265 ? -30.806 20.850 37.520 1.00 66.75 265 SER A CA 1
ATOM 2151 C C . SER A 1 265 ? -29.722 19.792 37.404 1.00 66.75 265 SER A C 1
ATOM 2153 O O . SER A 1 265 ? -28.908 19.665 38.316 1.00 66.75 265 SER A O 1
ATOM 2155 N N . SER A 1 266 ? -29.635 19.112 36.265 1.00 71.75 266 SER A N 1
ATOM 2156 C CA . SER A 1 266 ? -28.567 18.158 35.968 1.00 71.75 266 SER A CA 1
ATOM 2157 C C . SER A 1 266 ? -27.563 18.724 34.961 1.00 71.75 266 SER A C 1
ATOM 2159 O O . SER A 1 266 ? -27.890 19.561 34.114 1.00 71.75 266 SER A O 1
ATOM 2161 N N . ARG A 1 267 ? -26.308 18.284 35.066 1.00 75.00 267 ARG A N 1
ATOM 2162 C CA . ARG A 1 267 ? -25.287 18.458 34.029 1.00 75.00 267 ARG A CA 1
ATOM 2163 C C . ARG A 1 267 ? -24.927 17.093 33.480 1.00 75.00 267 ARG A C 1
ATOM 2165 O O . ARG A 1 267 ? -24.583 16.201 34.246 1.00 75.00 267 ARG A O 1
ATOM 2172 N N . GLU A 1 268 ? -24.982 16.967 32.166 1.00 80.19 268 GLU A N 1
ATOM 2173 C CA . GLU A 1 268 ? -24.606 15.760 31.444 1.00 80.19 268 GLU A CA 1
ATOM 2174 C C . GLU A 1 268 ? -23.297 15.999 30.690 1.00 80.19 268 GLU A C 1
ATOM 2176 O O . GLU A 1 268 ? -23.122 17.020 30.020 1.00 80.19 268 GLU A O 1
ATOM 2181 N N . PHE A 1 269 ? -22.383 15.041 30.792 1.00 77.19 269 PHE A N 1
ATOM 2182 C CA . PHE A 1 269 ? -21.143 14.997 30.038 1.00 77.19 269 PHE A CA 1
ATOM 2183 C C . PHE A 1 269 ? -21.080 13.682 29.278 1.00 77.19 269 PHE A C 1
ATOM 2185 O O . PHE A 1 269 ? -21.189 12.610 29.868 1.00 77.19 269 PHE A O 1
ATOM 2192 N N . ILE A 1 270 ? -20.860 13.774 27.971 1.00 80.50 270 ILE A N 1
ATOM 2193 C CA . ILE A 1 270 ? -20.624 12.618 27.112 1.00 80.50 270 ILE A CA 1
ATOM 2194 C C . ILE A 1 270 ? -19.162 12.661 26.682 1.00 80.50 270 ILE A C 1
ATOM 2196 O O . ILE A 1 270 ? -18.699 13.638 26.086 1.00 80.50 270 ILE A O 1
ATOM 2200 N N . ILE A 1 271 ? -18.425 11.611 27.018 1.00 75.69 271 ILE A N 1
ATOM 2201 C CA . ILE A 1 271 ? -16.996 11.481 26.769 1.00 75.69 271 ILE A CA 1
ATOM 2202 C C . ILE A 1 271 ? -16.782 10.317 25.806 1.00 75.69 271 ILE A C 1
ATOM 2204 O O . ILE A 1 271 ? -17.219 9.202 26.070 1.00 75.69 271 ILE A O 1
ATOM 2208 N N . ASN A 1 272 ? -16.098 10.580 24.693 1.00 79.44 272 ASN A N 1
ATOM 2209 C CA . ASN A 1 272 ? -15.694 9.525 23.768 1.00 79.44 272 ASN A CA 1
ATOM 2210 C C . ASN A 1 272 ? -14.649 8.623 24.425 1.00 79.44 272 ASN A C 1
ATOM 2212 O O . ASN A 1 272 ? -13.746 9.117 25.107 1.00 79.44 272 ASN A O 1
ATOM 2216 N N . ASN A 1 273 ? -14.753 7.323 24.171 1.00 73.75 273 ASN A N 1
ATOM 2217 C CA . ASN A 1 273 ? -13.780 6.364 24.670 1.00 73.75 273 ASN A CA 1
ATOM 2218 C C . ASN A 1 273 ? -12.411 6.587 24.002 1.00 73.75 273 ASN A C 1
ATOM 2220 O O . ASN A 1 273 ? -12.340 7.041 22.859 1.00 73.75 273 ASN A O 1
ATOM 2224 N N . SER A 1 274 ? -11.322 6.294 24.714 1.00 80.94 274 SER A N 1
ATOM 2225 C CA . SER A 1 274 ? -9.955 6.496 24.215 1.00 80.94 274 SER A CA 1
ATOM 2226 C C . SER A 1 274 ? -8.959 5.611 24.966 1.00 80.94 274 SER A C 1
ATOM 2228 O O . SER A 1 274 ? -8.928 5.655 26.196 1.00 80.94 274 SER A O 1
ATOM 2230 N N . SER A 1 275 ? -8.108 4.893 24.224 1.00 80.75 275 SER A N 1
ATOM 2231 C CA . SER A 1 275 ? -6.926 4.174 24.735 1.00 80.75 275 SER A CA 1
ATOM 2232 C C . SER A 1 275 ? -5.760 5.109 25.093 1.00 80.75 275 SER A C 1
ATOM 2234 O O . SER A 1 275 ? -4.748 4.664 25.627 1.00 80.75 275 SER A O 1
ATOM 2236 N N . GLU A 1 276 ? -5.892 6.411 24.835 1.00 89.38 276 GLU A N 1
ATOM 2237 C CA . GLU A 1 276 ? -4.798 7.387 24.898 1.00 89.38 276 GLU A CA 1
ATOM 2238 C C . GLU A 1 276 ? -4.996 8.423 26.016 1.00 89.38 276 GLU A C 1
ATOM 2240 O O . GLU A 1 276 ? -4.145 9.284 26.233 1.00 89.38 276 GLU A O 1
ATOM 2245 N N . THR A 1 277 ? -6.135 8.402 26.715 1.00 90.62 277 THR A N 1
ATOM 2246 C CA . THR A 1 277 ? -6.495 9.432 27.702 1.00 90.62 277 THR A CA 1
ATOM 2247 C C . THR A 1 277 ? -6.965 8.828 29.018 1.00 90.62 277 THR A C 1
ATOM 2249 O O . THR A 1 277 ? -7.926 8.063 29.052 1.00 90.62 277 THR A O 1
ATOM 2252 N N . LEU A 1 278 ? -6.337 9.251 30.118 1.00 92.94 278 LEU A N 1
ATOM 2253 C CA . LEU A 1 278 ? -6.848 9.049 31.469 1.00 92.94 278 LEU A CA 1
ATOM 2254 C C . LEU A 1 278 ? -7.819 10.190 31.794 1.00 92.94 278 LEU A C 1
ATOM 2256 O O . LEU A 1 278 ? -7.453 11.369 31.749 1.00 92.94 278 LEU A O 1
ATOM 2260 N N . PHE A 1 279 ? -9.065 9.857 32.109 1.00 90.25 279 PHE A N 1
ATOM 2261 C CA . PHE A 1 279 ? -10.051 10.849 32.531 1.00 90.25 279 PHE A CA 1
ATOM 2262 C C . PHE A 1 279 ? -10.083 10.936 34.047 1.00 90.25 279 PHE A C 1
ATOM 2264 O O . PHE A 1 279 ? -9.961 9.923 34.725 1.00 90.25 279 PHE A O 1
ATOM 2271 N N . ASN A 1 280 ? -10.292 12.135 34.574 1.00 90.25 280 ASN A N 1
ATOM 2272 C CA . ASN A 1 280 ? -10.462 12.359 36.002 1.00 90.25 280 ASN A CA 1
ATOM 2273 C C . ASN A 1 280 ? -11.710 13.207 36.250 1.00 90.25 280 ASN A C 1
ATOM 2275 O O . ASN A 1 280 ? -11.933 14.202 35.561 1.00 90.25 280 ASN A O 1
ATOM 2279 N N . ILE A 1 281 ? -12.505 12.816 37.239 1.00 85.56 281 ILE A N 1
ATOM 2280 C CA . ILE A 1 281 ? -13.609 13.601 37.775 1.00 85.56 281 ILE A CA 1
ATOM 2281 C C . ILE A 1 281 ? -13.271 13.965 39.208 1.00 85.56 281 ILE A C 1
ATOM 2283 O O . ILE A 1 281 ? -13.120 13.101 40.069 1.00 85.56 281 ILE A O 1
ATOM 2287 N N . TYR A 1 282 ? -13.208 15.268 39.440 1.00 84.25 282 TYR A N 1
ATOM 2288 C CA . TYR A 1 282 ? -13.005 15.873 40.741 1.00 84.25 282 TYR A CA 1
ATOM 2289 C C . TYR A 1 282 ? -14.327 16.449 41.229 1.00 84.25 282 TYR A C 1
ATOM 2291 O O . TYR A 1 282 ? -14.825 17.420 40.653 1.00 84.25 282 TYR A O 1
ATOM 2299 N N . TYR A 1 283 ? -14.917 15.853 42.261 1.00 79.12 283 TYR A N 1
ATOM 2300 C CA . TYR A 1 283 ? -16.243 16.215 42.746 1.00 79.12 283 TYR A CA 1
ATOM 2301 C C . TYR A 1 283 ? -16.213 16.746 44.181 1.00 79.12 283 TYR A C 1
ATOM 2303 O O . TYR A 1 283 ? -15.837 16.041 45.112 1.00 79.12 283 TYR A O 1
ATOM 2311 N N . ASN A 1 284 ? -16.650 17.990 44.379 1.00 76.62 284 ASN A N 1
ATOM 2312 C CA . ASN A 1 284 ? -16.823 18.582 45.701 1.00 76.62 284 ASN A CA 1
ATOM 2313 C C . ASN A 1 284 ? -18.217 18.256 46.242 1.00 76.62 284 ASN A C 1
ATOM 2315 O O . ASN A 1 284 ? -19.212 18.840 45.814 1.00 76.62 284 ASN A O 1
ATOM 2319 N N . ILE A 1 285 ? -18.273 17.382 47.245 1.00 70.44 285 ILE A N 1
ATOM 2320 C CA . ILE A 1 285 ? -19.526 16.890 47.828 1.00 70.44 285 ILE A CA 1
ATOM 2321 C C . ILE A 1 285 ? -20.313 18.012 48.519 1.00 70.44 285 ILE A C 1
ATOM 2323 O O . ILE A 1 285 ? -21.543 18.008 48.495 1.00 70.44 285 ILE A O 1
ATOM 2327 N N . LYS A 1 286 ? -19.625 18.981 49.141 1.00 68.62 286 LYS A N 1
ATOM 2328 C CA . LYS A 1 286 ? -20.276 20.080 49.878 1.00 68.62 286 LYS A CA 1
ATOM 2329 C C . LYS A 1 286 ? -20.794 21.183 48.960 1.00 68.62 286 LYS A C 1
ATOM 2331 O O . LYS A 1 286 ? -21.834 21.766 49.251 1.00 68.62 286 LYS A O 1
ATOM 2336 N N . LYS A 1 287 ? -20.053 21.497 47.896 1.00 70.88 287 LYS A N 1
ATOM 2337 C CA . LYS A 1 287 ? -20.412 22.550 46.930 1.00 70.88 287 LYS A CA 1
ATOM 2338 C C . LYS A 1 287 ? -21.287 22.046 45.793 1.00 70.88 287 LYS A C 1
ATOM 2340 O O . LYS A 1 287 ? -21.895 22.862 45.111 1.00 70.88 287 LYS A O 1
ATOM 2345 N N . ASP A 1 288 ? -21.356 20.731 45.615 1.00 68.50 288 ASP A N 1
ATOM 2346 C CA . ASP A 1 288 ? -22.070 20.094 44.515 1.00 68.50 288 ASP A CA 1
ATOM 2347 C C . ASP A 1 288 ? -21.533 20.528 43.139 1.00 68.50 288 ASP A C 1
ATOM 2349 O O . ASP A 1 288 ? -22.266 20.840 42.199 1.00 68.50 288 ASP A O 1
ATOM 2353 N N . GLU A 1 289 ? -20.203 20.591 43.050 1.00 73.00 289 GLU A N 1
ATOM 2354 C CA . GLU A 1 289 ? -19.459 21.034 41.873 1.00 73.00 289 GLU A CA 1
ATOM 2355 C C . GLU A 1 289 ? -18.530 19.919 41.399 1.00 73.00 289 GLU A C 1
ATOM 2357 O O . GLU A 1 289 ? -17.795 19.339 42.198 1.00 73.00 289 GLU A O 1
ATOM 2362 N N . ALA A 1 290 ? -18.526 19.649 40.094 1.00 74.56 290 ALA A N 1
ATOM 2363 C CA . ALA A 1 290 ? -17.611 18.697 39.478 1.00 74.56 290 ALA A CA 1
ATOM 2364 C C . ALA A 1 290 ? -16.736 19.373 38.423 1.00 74.56 290 ALA A C 1
ATOM 2366 O O . ALA A 1 290 ? -17.211 20.225 37.664 1.00 74.56 290 ALA A O 1
ATOM 2367 N N . THR A 1 291 ? -15.486 18.932 38.337 1.00 80.44 291 THR A N 1
ATOM 2368 C CA . THR A 1 291 ? -14.564 19.260 37.248 1.00 80.44 291 THR A CA 1
ATOM 2369 C C . THR A 1 291 ? -14.142 17.973 36.556 1.00 80.44 291 THR A C 1
ATOM 2371 O O .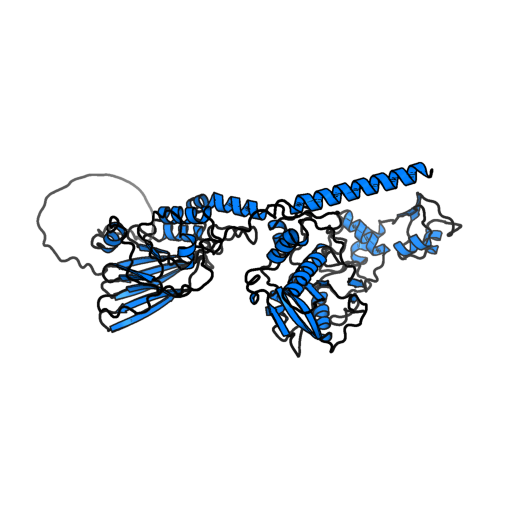 THR A 1 291 ? -13.890 16.976 37.227 1.00 80.44 291 THR A O 1
ATOM 2374 N N . ILE A 1 292 ? -14.070 17.996 35.225 1.00 82.12 292 ILE A N 1
ATOM 2375 C CA . ILE A 1 292 ? -13.612 16.860 34.423 1.00 82.12 292 ILE A CA 1
ATOM 2376 C C . ILE A 1 292 ? -12.304 17.239 33.744 1.00 82.12 292 ILE A C 1
ATOM 2378 O O . ILE A 1 292 ? -12.252 18.219 33.000 1.00 82.12 292 ILE A O 1
ATOM 2382 N N . ASN A 1 293 ? -11.273 16.433 33.967 1.00 88.44 293 ASN A N 1
ATOM 2383 C CA . ASN A 1 293 ? -9.957 16.595 33.371 1.00 88.44 293 ASN A CA 1
ATOM 2384 C C . ASN A 1 293 ? -9.684 15.461 32.375 1.00 88.44 293 ASN A C 1
ATOM 2386 O O . ASN A 1 293 ? -10.085 14.315 32.586 1.00 88.44 293 ASN A O 1
ATOM 2390 N N . LYS A 1 294 ? -8.987 15.793 31.285 1.00 90.44 294 LYS A N 1
ATOM 2391 C CA . LYS A 1 294 ? -8.489 14.840 30.286 1.00 90.44 294 LYS A CA 1
ATOM 2392 C C . LYS A 1 294 ? -6.971 14.870 30.322 1.00 90.44 294 LYS A C 1
ATOM 2394 O O . LYS A 1 294 ? -6.385 15.920 30.067 1.00 90.44 294 LYS A O 1
ATOM 2399 N N . ILE A 1 295 ? -6.351 13.743 30.641 1.00 92.44 295 ILE A N 1
ATOM 2400 C CA . ILE A 1 295 ? -4.903 13.630 30.784 1.00 92.44 295 ILE A CA 1
ATOM 2401 C C . ILE A 1 295 ? -4.410 12.680 29.689 1.00 92.44 295 ILE A C 1
ATOM 2403 O O . ILE A 1 295 ? -4.476 11.463 29.866 1.00 92.44 295 ILE A O 1
ATOM 2407 N N . PRO A 1 296 ? -3.971 13.201 28.531 1.00 93.25 296 PRO A N 1
ATOM 2408 C CA . PRO A 1 296 ? -3.504 12.346 27.454 1.00 93.25 296 PRO A CA 1
ATOM 2409 C C . PRO A 1 296 ? -2.106 11.791 27.758 1.00 93.25 296 PRO A C 1
ATOM 2411 O O . PRO A 1 296 ? -1.265 12.463 28.376 1.00 93.25 296 PRO A O 1
ATOM 2414 N N . VAL A 1 297 ? -1.843 10.575 27.275 1.00 93.06 297 VAL A N 1
ATOM 2415 C CA . VAL A 1 297 ? -0.516 9.934 27.296 1.00 93.06 297 VAL A CA 1
ATOM 2416 C C . VAL A 1 297 ? 0.482 10.661 26.395 1.00 93.06 297 VAL A C 1
ATOM 2418 O O . VAL A 1 297 ? 1.690 10.554 26.594 1.00 93.06 297 VAL A O 1
ATOM 2421 N N . LYS A 1 298 ? -0.011 11.450 25.437 1.00 91.81 298 LYS A N 1
ATOM 2422 C CA . LYS A 1 298 ? 0.797 12.254 24.528 1.00 91.81 298 LYS A CA 1
ATOM 2423 C C . LYS A 1 298 ? 0.163 13.622 24.271 1.00 91.81 298 LYS A C 1
ATOM 2425 O O . LYS A 1 298 ? -1.039 13.737 24.062 1.00 91.81 298 LYS A O 1
ATOM 2430 N N . ASN A 1 299 ? 0.979 14.668 24.275 1.00 89.88 299 ASN A N 1
ATOM 2431 C CA . ASN A 1 299 ? 0.644 16.000 23.774 1.00 89.88 299 ASN A CA 1
ATOM 2432 C C . ASN A 1 299 ? 1.888 16.637 23.125 1.00 89.88 299 ASN A C 1
ATOM 2434 O O . ASN A 1 299 ? 2.947 16.010 23.085 1.00 89.88 299 ASN A O 1
ATOM 2438 N N . ASP A 1 300 ? 1.764 17.867 22.623 1.00 89.38 300 ASP A N 1
ATOM 2439 C CA . ASP A 1 300 ? 2.846 18.559 21.901 1.00 89.38 300 ASP A CA 1
ATOM 2440 C C . ASP A 1 300 ? 4.146 18.701 22.719 1.00 89.38 300 ASP A C 1
ATOM 2442 O O . ASP A 1 300 ? 5.235 18.733 22.145 1.00 89.38 300 ASP A O 1
ATOM 2446 N N . ASP A 1 301 ? 4.046 18.730 24.051 1.00 91.12 301 ASP A N 1
ATOM 2447 C CA . ASP A 1 301 ? 5.171 18.966 24.960 1.00 91.12 301 ASP A CA 1
ATOM 2448 C C . ASP A 1 301 ? 5.672 17.690 25.668 1.00 91.12 301 ASP A C 1
ATOM 2450 O O . ASP A 1 301 ? 6.756 17.694 26.261 1.00 91.12 301 ASP A O 1
ATOM 2454 N N . ARG A 1 302 ? 4.896 16.594 25.658 1.00 90.81 302 ARG A N 1
ATOM 2455 C CA . ARG A 1 302 ? 5.149 15.404 26.487 1.00 90.81 302 ARG A CA 1
ATOM 2456 C C . ARG A 1 302 ? 4.655 14.112 25.839 1.00 90.81 302 ARG A C 1
ATOM 2458 O O . ARG A 1 302 ? 3.497 14.006 25.451 1.00 90.81 302 ARG A O 1
ATOM 2465 N N . VAL A 1 303 ? 5.503 13.083 25.878 1.00 93.94 303 VAL A N 1
ATOM 2466 C CA . VAL A 1 303 ? 5.150 11.681 25.604 1.00 93.94 303 VAL A CA 1
ATOM 2467 C C . VAL A 1 303 ? 5.391 10.869 26.875 1.00 93.94 303 VAL A C 1
ATOM 2469 O O . VAL A 1 303 ? 6.496 10.890 27.418 1.00 93.94 303 VAL A O 1
ATOM 2472 N N . ILE A 1 304 ? 4.370 10.171 27.365 1.00 95.25 304 ILE A N 1
ATOM 2473 C CA . ILE A 1 304 ? 4.481 9.254 28.502 1.00 95.25 304 ILE A CA 1
ATOM 2474 C C . ILE A 1 304 ? 5.136 7.957 28.029 1.00 95.25 304 ILE A C 1
ATOM 2476 O O . ILE A 1 304 ? 4.738 7.390 27.016 1.00 95.25 304 ILE A O 1
ATOM 2480 N N . LEU A 1 305 ? 6.153 7.490 28.752 1.00 94.81 305 LEU A N 1
ATOM 2481 C CA . LEU A 1 305 ? 6.775 6.191 28.494 1.00 94.81 305 LEU A CA 1
ATOM 2482 C C . LEU A 1 305 ? 5.953 5.064 29.137 1.00 94.81 305 LEU A C 1
ATOM 2484 O O . LEU A 1 305 ? 5.300 5.301 30.155 1.00 94.81 305 LEU A O 1
ATOM 2488 N N . PRO A 1 306 ? 5.985 3.846 28.573 1.00 94.75 306 PRO A N 1
ATOM 2489 C CA . PRO A 1 306 ? 5.217 2.733 29.108 1.00 94.75 306 PRO A CA 1
ATOM 2490 C C . PRO A 1 306 ? 5.703 2.327 30.500 1.00 94.75 306 PRO A C 1
ATOM 2492 O O . PRO A 1 306 ? 6.895 2.398 30.820 1.00 94.75 306 PRO A O 1
ATOM 2495 N N . LEU A 1 307 ? 4.773 1.865 31.335 1.00 96.50 307 LEU A N 1
ATOM 2496 C CA . LEU A 1 307 ? 5.093 1.281 32.628 1.00 96.50 307 LEU A CA 1
ATOM 2497 C C . LEU A 1 307 ? 5.646 -0.140 32.435 1.00 96.50 307 LEU A C 1
ATOM 2499 O O . LEU A 1 307 ? 4.904 -1.064 32.111 1.00 96.50 307 LEU A O 1
ATOM 2503 N N . HIS A 1 308 ? 6.950 -0.316 32.672 1.00 94.75 308 HIS A N 1
ATOM 2504 C CA . HIS A 1 308 ? 7.677 -1.557 32.357 1.00 94.75 308 HIS A CA 1
ATOM 2505 C C . HIS A 1 308 ? 7.054 -2.822 32.964 1.00 94.75 308 HIS A C 1
ATOM 2507 O O . HIS A 1 308 ? 6.951 -3.828 32.276 1.00 94.75 308 HIS A O 1
ATOM 2513 N N . ARG A 1 309 ? 6.598 -2.780 34.227 1.00 95.62 309 ARG A N 1
ATOM 2514 C CA . ARG A 1 309 ? 5.982 -3.959 34.867 1.00 95.62 309 ARG A CA 1
ATOM 2515 C C . ARG A 1 309 ? 4.674 -4.389 34.198 1.00 95.62 309 ARG A C 1
ATOM 2517 O O . ARG A 1 309 ? 4.372 -5.571 34.175 1.00 95.62 309 ARG A O 1
ATOM 2524 N N . ILE A 1 310 ? 3.935 -3.451 33.604 1.00 95.62 310 ILE A N 1
ATOM 2525 C CA . ILE A 1 310 ? 2.737 -3.777 32.825 1.00 95.62 310 ILE A CA 1
ATOM 2526 C C . ILE A 1 310 ? 3.138 -4.360 31.471 1.00 95.62 310 ILE A C 1
ATOM 2528 O O . ILE A 1 310 ? 2.561 -5.355 31.056 1.00 95.62 310 ILE A O 1
ATOM 2532 N N . GLU A 1 311 ? 4.170 -3.830 30.803 1.00 92.69 311 GLU A N 1
ATOM 2533 C CA . GLU A 1 311 ? 4.686 -4.464 29.576 1.00 92.69 311 GLU A CA 1
ATOM 2534 C C . GLU A 1 311 ? 5.196 -5.896 29.825 1.00 92.69 311 GLU A C 1
ATOM 2536 O O . GLU A 1 311 ? 4.986 -6.765 28.982 1.00 92.69 311 GLU A O 1
ATOM 2541 N N . GLU A 1 312 ? 5.794 -6.172 30.990 1.00 94.69 312 GLU A N 1
ATOM 2542 C CA . GLU A 1 312 ? 6.205 -7.527 31.386 1.00 94.69 312 GLU A CA 1
ATOM 2543 C C . GLU A 1 312 ? 5.017 -8.495 31.503 1.00 94.69 312 GLU A C 1
ATOM 2545 O O . GLU A 1 312 ? 5.141 -9.641 31.076 1.00 94.69 312 GLU A O 1
ATOM 2550 N N . ILE A 1 313 ? 3.858 -8.048 31.998 1.00 95.06 313 ILE A N 1
ATOM 2551 C CA . ILE A 1 313 ? 2.632 -8.867 32.045 1.00 95.06 313 ILE A CA 1
ATOM 2552 C C . ILE A 1 313 ? 2.178 -9.246 30.621 1.00 95.06 313 ILE A C 1
ATOM 2554 O O . ILE A 1 313 ? 1.754 -10.375 30.369 1.00 95.06 313 ILE A O 1
ATOM 2558 N N . PH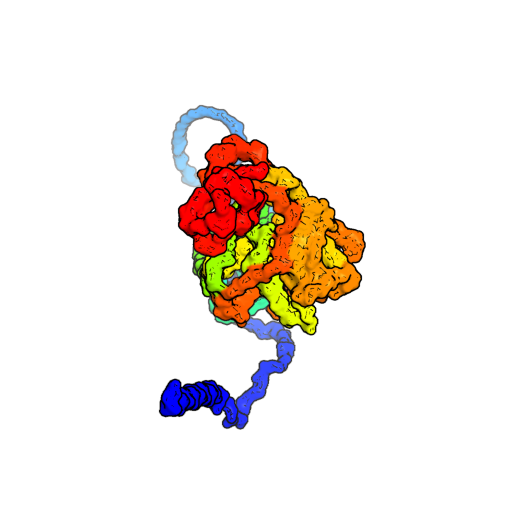E A 1 314 ? 2.328 -8.334 29.655 1.00 92.50 314 PHE A N 1
ATOM 2559 C CA . PHE A 1 314 ? 1.980 -8.571 28.249 1.00 92.50 314 PHE A CA 1
ATOM 2560 C C . PHE A 1 314 ? 3.089 -9.251 27.430 1.00 92.50 314 PHE A C 1
ATOM 2562 O O . PHE A 1 314 ? 2.914 -9.429 26.222 1.00 92.50 314 PHE A O 1
ATOM 2569 N N . ILE A 1 315 ? 4.206 -9.683 28.033 1.00 91.12 315 ILE A N 1
ATOM 2570 C CA . ILE A 1 315 ? 5.352 -10.203 27.268 1.00 91.12 315 ILE A CA 1
ATOM 2571 C C . ILE A 1 315 ? 4.992 -11.430 26.425 1.00 91.12 315 ILE A C 1
ATOM 2573 O O . ILE A 1 315 ? 5.404 -11.529 25.275 1.00 91.12 315 ILE A O 1
ATOM 2577 N N . GLN A 1 316 ? 4.171 -12.346 26.948 1.00 89.31 316 GLN A N 1
ATOM 2578 C CA . GLN A 1 316 ? 3.783 -13.540 26.195 1.00 89.31 316 GLN A CA 1
ATOM 2579 C C . GLN A 1 316 ? 2.887 -13.188 25.002 1.00 89.31 316 GLN A C 1
ATOM 2581 O O . GLN A 1 316 ? 3.063 -13.744 23.921 1.00 89.31 316 GLN A O 1
ATOM 2586 N N . TYR A 1 317 ? 1.964 -12.239 25.179 1.00 87.81 317 TYR A N 1
ATOM 2587 C CA . TYR A 1 317 ? 1.144 -11.705 24.090 1.00 87.81 317 TYR A CA 1
ATOM 2588 C C . TYR A 1 317 ? 2.012 -11.020 23.025 1.00 87.81 317 TYR A C 1
ATOM 2590 O O . TYR A 1 317 ? 1.807 -11.236 21.829 1.00 87.81 317 TYR A O 1
ATOM 2598 N N . HIS A 1 318 ? 3.013 -10.246 23.456 1.00 88.88 318 HIS A N 1
ATOM 2599 C CA . HIS A 1 318 ? 3.971 -9.594 22.568 1.00 88.88 318 HIS A CA 1
ATOM 2600 C C . HIS A 1 318 ? 4.739 -10.613 21.724 1.00 88.88 318 HIS A C 1
ATOM 2602 O O . HIS A 1 318 ? 4.711 -10.537 20.496 1.00 88.88 318 HIS A O 1
ATOM 2608 N N . GLU A 1 319 ? 5.356 -11.607 22.363 1.00 90.06 319 GLU A N 1
ATOM 2609 C CA . GLU A 1 319 ? 6.123 -12.651 21.678 1.00 90.06 319 GLU A CA 1
ATOM 2610 C C . GLU A 1 319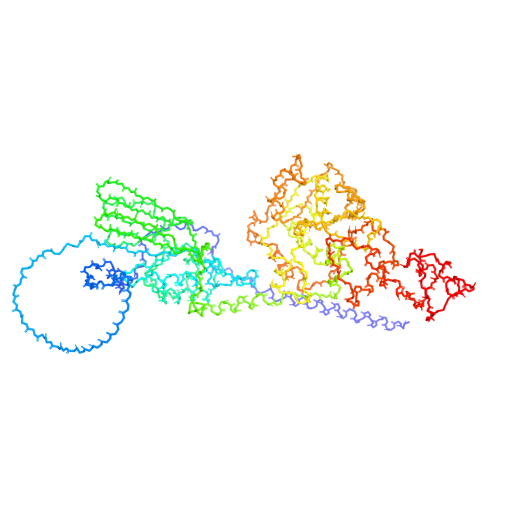 ? 5.243 -13.477 20.726 1.00 90.06 319 GLU A C 1
ATOM 2612 O O . GLU A 1 319 ? 5.622 -13.682 19.574 1.00 90.06 319 GLU A O 1
ATOM 2617 N N . ASN A 1 320 ? 4.034 -13.871 21.146 1.00 88.38 320 ASN A N 1
ATOM 2618 C CA . ASN A 1 320 ? 3.088 -14.603 20.292 1.00 88.38 320 ASN A CA 1
ATOM 2619 C C . ASN A 1 320 ? 2.683 -13.782 19.056 1.00 88.38 320 ASN A C 1
ATOM 2621 O O . ASN A 1 320 ? 2.592 -14.310 17.944 1.00 88.38 320 ASN A O 1
ATOM 2625 N N . SER A 1 321 ? 2.460 -12.479 19.235 1.00 87.31 321 SER A N 1
ATOM 2626 C CA . SER A 1 321 ? 2.108 -11.571 18.143 1.00 87.31 321 SER A CA 1
ATOM 2627 C C . SER A 1 321 ? 3.275 -11.400 17.165 1.00 87.31 321 SER A C 1
ATOM 2629 O O . SER A 1 321 ? 3.077 -11.487 15.952 1.00 87.31 321 SER A O 1
ATOM 2631 N N . LEU A 1 322 ? 4.508 -11.249 17.662 1.00 89.94 322 LEU A N 1
ATOM 2632 C CA . LEU A 1 322 ? 5.711 -11.207 16.822 1.00 89.94 322 LEU A CA 1
ATOM 2633 C C . LEU A 1 322 ? 5.967 -12.533 16.086 1.00 89.94 322 LEU A C 1
ATOM 2635 O O . LEU A 1 322 ? 6.348 -12.527 14.910 1.00 89.94 322 LEU A O 1
ATOM 2639 N N . GLU A 1 323 ? 5.745 -13.674 16.739 1.00 90.88 323 GLU A N 1
ATOM 2640 C CA . GLU A 1 323 ? 5.858 -14.993 16.111 1.00 90.88 323 GLU A CA 1
ATOM 2641 C C . GLU A 1 323 ? 4.837 -15.140 14.974 1.00 90.88 323 GLU A C 1
ATOM 2643 O O . GLU A 1 323 ? 5.193 -15.529 13.860 1.00 90.88 323 GLU A O 1
ATOM 2648 N N . SER A 1 324 ? 3.585 -14.740 15.209 1.00 88.12 324 SER A N 1
ATOM 2649 C CA . SER A 1 324 ? 2.530 -14.742 14.191 1.00 88.12 324 SER A CA 1
ATOM 2650 C C . SER A 1 324 ? 2.900 -13.886 12.972 1.00 88.12 324 SER A C 1
ATOM 2652 O O . SER A 1 324 ? 2.776 -14.341 11.833 1.00 88.12 324 SER A O 1
ATOM 2654 N N . LEU A 1 325 ? 3.451 -12.685 13.189 1.00 90.12 325 LEU A N 1
ATOM 2655 C CA . LEU A 1 325 ? 3.898 -11.796 12.108 1.00 90.12 325 LEU A CA 1
ATOM 2656 C C . LEU A 1 325 ? 5.048 -12.375 11.281 1.00 90.12 325 LEU A C 1
ATOM 2658 O O . LEU A 1 325 ? 5.153 -12.100 10.082 1.00 90.12 325 LEU A O 1
ATOM 2662 N N . THR A 1 326 ? 5.934 -13.142 11.915 1.00 92.75 326 THR A N 1
ATOM 2663 C CA . THR A 1 326 ? 7.138 -13.695 11.279 1.00 92.75 326 THR A CA 1
ATOM 2664 C C . THR A 1 326 ? 6.931 -15.079 10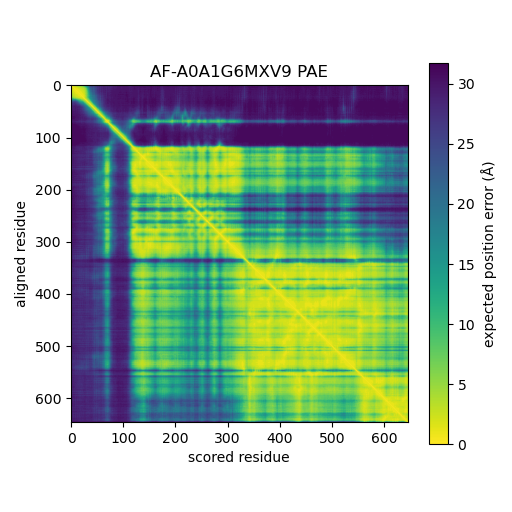.684 1.00 92.75 326 THR A C 1
ATOM 2666 O O . THR A 1 326 ? 7.749 -15.510 9.869 1.00 92.75 326 THR A O 1
ATOM 2669 N N . LYS A 1 327 ? 5.826 -15.750 11.019 1.00 94.25 327 LYS A N 1
ATOM 2670 C CA . LYS A 1 327 ? 5.463 -17.049 10.464 1.00 94.25 327 LYS A CA 1
ATOM 2671 C C . LYS A 1 327 ? 5.421 -17.002 8.937 1.00 94.25 327 LYS A C 1
ATOM 2673 O O . LYS A 1 327 ? 4.761 -16.160 8.329 1.00 94.25 327 LYS A O 1
ATOM 2678 N N . ILE A 1 328 ? 6.112 -17.954 8.320 1.00 95.88 328 ILE A N 1
ATOM 2679 C CA . ILE A 1 328 ? 6.135 -18.115 6.868 1.00 95.88 328 ILE A CA 1
ATOM 2680 C C . ILE A 1 328 ? 4.778 -18.670 6.420 1.00 95.88 328 ILE A C 1
ATOM 2682 O O . ILE A 1 328 ? 4.351 -19.736 6.870 1.00 95.88 328 ILE A O 1
ATOM 2686 N N . ILE A 1 329 ? 4.114 -17.942 5.529 1.00 95.25 329 ILE A N 1
ATOM 2687 C CA . ILE A 1 329 ? 2.815 -18.281 4.935 1.00 95.25 329 ILE A CA 1
ATOM 2688 C C . ILE A 1 329 ? 2.926 -18.628 3.447 1.00 95.25 329 ILE A C 1
ATOM 2690 O O . ILE A 1 329 ? 2.000 -19.204 2.878 1.00 95.25 329 ILE A O 1
ATOM 2694 N N . GLY A 1 330 ? 4.059 -18.322 2.812 1.00 93.44 330 GLY A N 1
ATOM 2695 C CA . GLY A 1 330 ? 4.325 -18.735 1.442 1.00 93.44 330 GLY A CA 1
ATOM 2696 C C . GLY A 1 330 ? 5.781 -18.587 1.019 1.00 93.44 330 GLY A C 1
ATOM 2697 O O . GLY A 1 330 ? 6.606 -18.049 1.751 1.00 93.44 330 GLY A O 1
ATOM 2698 N N . GLU A 1 331 ? 6.083 -19.067 -0.181 1.00 91.44 331 GLU A N 1
ATOM 2699 C CA . GLU A 1 331 ? 7.400 -19.001 -0.803 1.00 91.44 331 GLU A CA 1
ATOM 2700 C C . GLU A 1 331 ? 7.288 -18.575 -2.273 1.00 91.44 331 GLU A C 1
ATOM 2702 O O . GLU A 1 331 ? 6.401 -19.009 -3.021 1.00 91.44 331 GLU A O 1
ATOM 2707 N N . VAL A 1 332 ? 8.228 -17.739 -2.700 1.00 84.69 332 VAL A N 1
ATOM 2708 C CA . VAL A 1 332 ? 8.432 -17.350 -4.091 1.00 84.69 332 VAL A CA 1
ATOM 2709 C C . VAL A 1 332 ? 9.339 -18.356 -4.791 1.00 84.69 332 VAL A C 1
ATOM 2711 O O . VAL A 1 332 ? 10.514 -18.514 -4.461 1.00 84.69 332 VAL A O 1
ATOM 2714 N N . VAL A 1 333 ? 8.822 -18.981 -5.846 1.00 79.38 333 VAL A N 1
ATOM 2715 C CA . VAL A 1 333 ? 9.582 -19.887 -6.707 1.00 79.38 333 VAL A CA 1
ATOM 2716 C C . VAL A 1 333 ? 10.080 -19.127 -7.939 1.00 79.38 333 VAL A C 1
ATOM 2718 O O . VAL A 1 333 ? 9.298 -18.538 -8.684 1.00 79.38 333 VAL A O 1
ATOM 2721 N N . ASN A 1 334 ? 11.384 -19.242 -8.207 1.00 64.81 334 ASN A N 1
ATOM 2722 C CA . ASN A 1 334 ? 12.157 -18.536 -9.238 1.00 64.81 334 ASN A CA 1
ATOM 2723 C C . ASN A 1 334 ? 12.503 -17.081 -8.886 1.00 64.81 334 ASN A C 1
ATOM 2725 O O . ASN A 1 334 ? 11.647 -16.205 -8.762 1.00 64.81 334 ASN A O 1
ATOM 2729 N N . GLN A 1 335 ? 13.815 -16.857 -8.839 1.00 56.53 335 GLN A N 1
ATOM 2730 C CA . GLN A 1 335 ? 14.515 -15.697 -8.299 1.00 56.53 335 GLN A CA 1
ATOM 2731 C C . GLN A 1 335 ? 14.250 -14.358 -9.015 1.00 56.53 335 GLN A C 1
ATOM 2733 O O . GLN A 1 335 ? 14.528 -13.321 -8.447 1.00 56.53 335 GLN A O 1
ATOM 2738 N N . ASP A 1 336 ? 13.611 -14.307 -10.186 1.00 56.53 336 ASP A N 1
ATOM 2739 C CA . ASP A 1 336 ? 13.353 -13.033 -10.894 1.00 56.53 336 ASP A CA 1
ATOM 2740 C C . ASP A 1 336 ? 12.268 -12.131 -10.248 1.00 56.53 336 ASP A C 1
ATOM 2742 O O . ASP A 1 336 ? 11.622 -11.336 -10.925 1.00 56.53 336 ASP A O 1
ATOM 2746 N N . PHE A 1 337 ? 12.016 -12.257 -8.942 1.00 55.81 337 PHE A N 1
ATOM 2747 C CA . PHE A 1 337 ? 11.260 -11.270 -8.154 1.00 55.81 337 PHE A CA 1
ATOM 2748 C C . PHE A 1 337 ? 12.090 -10.013 -7.837 1.00 55.81 337 PHE A C 1
ATOM 2750 O O . PHE A 1 337 ? 11.588 -9.082 -7.213 1.00 55.81 337 PHE A O 1
ATOM 2757 N N . PHE A 1 338 ? 13.365 -10.001 -8.236 1.00 56.50 338 PHE A N 1
ATOM 2758 C CA . PHE A 1 338 ? 14.365 -9.069 -7.739 1.00 56.50 338 PHE A CA 1
ATOM 2759 C C . PHE A 1 338 ? 14.286 -7.661 -8.325 1.00 56.50 338 PHE A C 1
ATOM 2761 O O . PHE A 1 338 ? 14.042 -7.437 -9.513 1.00 56.50 338 PHE A O 1
ATOM 2768 N N . TYR A 1 339 ? 14.573 -6.724 -7.430 1.00 62.16 339 TYR A N 1
ATOM 2769 C CA . TYR A 1 339 ? 14.786 -5.313 -7.679 1.00 62.16 339 TYR A CA 1
ATOM 2770 C C . TYR A 1 339 ? 16.272 -5.068 -7.969 1.00 62.16 339 TYR A C 1
ATOM 2772 O O . TYR A 1 339 ? 17.141 -5.573 -7.261 1.00 62.16 339 TYR A O 1
ATOM 2780 N N . GLU A 1 340 ? 16.561 -4.245 -8.973 1.00 64.38 340 GLU A N 1
ATOM 2781 C CA . GLU A 1 340 ? 17.868 -3.610 -9.122 1.00 64.38 340 GLU A CA 1
ATOM 2782 C C . GLU A 1 340 ? 17.654 -2.135 -9.464 1.00 64.38 340 GLU A C 1
ATOM 2784 O O . GLU A 1 340 ? 16.914 -1.807 -10.399 1.00 64.38 340 GLU A O 1
ATOM 2789 N N . LYS A 1 341 ? 18.311 -1.240 -8.717 1.00 70.31 341 LYS A N 1
ATOM 2790 C CA . LYS A 1 341 ? 18.513 0.144 -9.157 1.00 70.31 341 LYS A CA 1
ATOM 2791 C C . LYS A 1 341 ? 19.570 0.136 -10.246 1.00 70.31 341 LYS A C 1
ATOM 2793 O O . LYS A 1 341 ? 20.753 -0.048 -9.972 1.00 70.31 341 LYS A O 1
ATOM 2798 N N . GLY A 1 342 ? 19.132 0.331 -11.485 1.00 80.69 342 GLY A N 1
ATOM 2799 C CA . GLY A 1 342 ? 20.034 0.661 -12.584 1.00 80.69 342 GLY A CA 1
ATOM 2800 C C . GLY A 1 342 ? 20.568 2.091 -12.456 1.00 80.69 342 GLY A C 1
ATOM 2801 O O . GLY A 1 342 ? 20.340 2.774 -11.459 1.00 80.69 342 GLY A O 1
ATOM 2802 N N . LEU A 1 343 ? 21.223 2.586 -13.507 1.00 87.94 343 LEU A N 1
ATOM 2803 C CA . LEU A 1 343 ? 21.747 3.958 -13.565 1.00 87.94 343 LEU A CA 1
ATOM 2804 C C . LEU A 1 343 ? 20.707 5.031 -13.190 1.00 87.94 343 LEU A C 1
ATOM 2806 O O . LEU A 1 343 ? 21.072 6.044 -12.611 1.00 87.94 343 LEU A O 1
ATOM 2810 N N . ASP A 1 344 ? 19.427 4.804 -13.495 1.00 89.31 344 ASP A N 1
ATOM 2811 C CA . ASP A 1 344 ? 18.348 5.765 -13.239 1.00 89.31 344 ASP A CA 1
ATOM 2812 C C . ASP A 1 344 ? 18.091 6.004 -11.733 1.00 89.31 344 ASP A C 1
ATOM 2814 O O . ASP A 1 344 ? 17.468 6.995 -11.373 1.00 89.31 344 ASP A O 1
ATOM 2818 N N . GLN A 1 345 ? 18.564 5.115 -10.843 1.00 87.94 345 GLN A N 1
ATOM 2819 C CA . GLN A 1 345 ? 18.342 5.179 -9.383 1.00 87.94 345 GLN A CA 1
ATOM 2820 C C . GLN A 1 345 ? 16.864 5.258 -8.959 1.00 87.94 345 GLN A C 1
ATOM 2822 O O . GLN A 1 345 ? 16.536 5.650 -7.836 1.00 87.94 345 GLN A O 1
ATOM 2827 N N . ILE A 1 346 ? 15.972 4.841 -9.851 1.00 84.62 346 ILE A N 1
ATOM 2828 C CA . ILE A 1 346 ? 14.558 4.590 -9.597 1.00 84.62 346 ILE A CA 1
ATOM 2829 C C . ILE A 1 346 ? 14.397 3.075 -9.466 1.00 84.62 346 ILE A C 1
ATOM 2831 O O . ILE A 1 346 ? 14.964 2.314 -10.258 1.00 84.62 346 ILE A O 1
ATOM 2835 N N . ASP A 1 347 ? 13.658 2.621 -8.458 1.00 85.31 347 ASP A N 1
ATOM 2836 C CA . ASP A 1 347 ? 13.420 1.196 -8.269 1.00 85.31 347 ASP A CA 1
ATOM 2837 C C . ASP A 1 347 ? 12.682 0.606 -9.476 1.00 85.31 347 ASP A C 1
ATOM 2839 O O . ASP A 1 347 ? 11.765 1.197 -10.045 1.00 85.31 347 ASP A O 1
ATOM 2843 N N . SER A 1 348 ? 13.075 -0.606 -9.865 1.00 83.69 348 SER A N 1
ATOM 2844 C CA . SER A 1 348 ? 12.635 -1.203 -11.129 1.00 83.69 348 SER A CA 1
ATOM 2845 C C . SER A 1 348 ? 11.119 -1.383 -11.294 1.00 83.69 348 SER A C 1
ATOM 2847 O O . SER A 1 348 ? 10.651 -1.404 -12.429 1.00 83.69 348 SER A O 1
ATOM 2849 N N . TYR A 1 349 ? 10.343 -1.475 -10.209 1.00 84.94 349 TYR A N 1
ATOM 2850 C CA . TYR A 1 349 ? 8.879 -1.564 -10.283 1.00 84.94 349 TYR A CA 1
ATOM 2851 C C . TYR A 1 349 ? 8.216 -0.259 -10.740 1.00 84.94 349 TYR A C 1
ATOM 2853 O O . TYR A 1 349 ? 7.102 -0.302 -11.250 1.00 84.94 349 TYR A O 1
ATOM 2861 N N . TRP A 1 350 ? 8.929 0.867 -10.682 1.00 89.38 350 TRP A N 1
ATOM 2862 C CA . TRP A 1 350 ? 8.550 2.118 -11.339 1.00 89.38 350 TRP A CA 1
ATOM 2863 C C . TRP A 1 350 ? 9.179 2.288 -12.720 1.00 89.38 350 TRP A C 1
ATOM 2865 O O . TRP A 1 350 ? 9.112 3.370 -13.274 1.00 89.38 350 TRP A O 1
ATOM 2875 N N . LEU A 1 351 ? 9.835 1.288 -13.301 1.00 90.44 351 LEU A N 1
ATOM 2876 C CA . LEU A 1 351 ? 10.433 1.417 -14.641 1.00 90.44 351 LEU A CA 1
ATOM 2877 C C . LEU A 1 351 ? 9.956 0.340 -15.612 1.00 90.44 351 LEU A C 1
ATOM 2879 O O . LEU A 1 351 ? 10.016 0.530 -16.827 1.00 90.44 351 LEU A O 1
ATOM 2883 N N . LYS A 1 352 ? 9.501 -0.793 -15.082 1.00 89.31 352 LYS A N 1
ATOM 2884 C CA . LYS A 1 352 ? 9.001 -1.933 -15.845 1.00 89.31 352 LYS A CA 1
ATOM 2885 C C . LYS A 1 352 ? 7.996 -2.742 -15.017 1.00 89.31 352 LYS A C 1
ATOM 2887 O O . LYS A 1 352 ? 8.019 -2.657 -13.786 1.00 89.31 352 LYS A O 1
ATOM 2892 N N . PRO A 1 353 ? 7.172 -3.585 -15.659 1.00 89.12 353 PRO A N 1
ATOM 2893 C CA . PRO A 1 353 ? 6.327 -4.535 -14.950 1.00 89.12 353 PRO A CA 1
ATOM 2894 C C . PRO A 1 353 ? 7.141 -5.453 -14.028 1.00 89.12 353 PRO A C 1
ATOM 2896 O O . PRO A 1 353 ? 8.210 -5.948 -14.402 1.00 89.12 353 PRO A O 1
ATOM 2899 N N . THR A 1 354 ? 6.628 -5.704 -12.823 1.00 85.38 354 THR A N 1
ATOM 2900 C CA . THR A 1 354 ? 7.281 -6.552 -11.813 1.00 85.38 354 THR A CA 1
ATOM 2901 C C . THR A 1 354 ? 6.299 -7.517 -11.179 1.00 85.38 354 THR A C 1
ATOM 2903 O O . THR A 1 354 ? 5.098 -7.268 -11.142 1.00 85.38 354 THR A O 1
ATOM 2906 N N . LYS A 1 355 ? 6.813 -8.635 -10.657 1.00 85.12 355 LYS A N 1
ATOM 2907 C CA . LYS A 1 355 ? 5.962 -9.678 -10.078 1.00 85.12 355 LYS A CA 1
ATOM 2908 C C . LYS A 1 355 ? 5.148 -9.172 -8.886 1.00 85.12 355 LYS A C 1
ATOM 2910 O O . LYS A 1 355 ? 4.013 -9.584 -8.731 1.00 85.12 355 LYS A O 1
ATOM 2915 N N . ILE A 1 356 ? 5.695 -8.257 -8.081 1.00 86.00 356 ILE A N 1
ATOM 2916 C CA . ILE A 1 356 ? 5.003 -7.721 -6.900 1.00 86.00 356 ILE A CA 1
ATOM 2917 C C . ILE A 1 356 ? 3.801 -6.841 -7.267 1.00 86.00 356 ILE A C 1
ATOM 2919 O O . ILE A 1 356 ? 2.726 -6.999 -6.700 1.00 86.00 356 ILE A O 1
ATOM 2923 N N . THR A 1 357 ? 3.964 -5.958 -8.255 1.00 87.94 357 THR A N 1
ATOM 2924 C CA . THR A 1 357 ? 2.892 -5.065 -8.732 1.00 87.94 357 THR A CA 1
ATOM 2925 C C . THR A 1 357 ? 1.793 -5.853 -9.431 1.00 87.94 357 THR A C 1
ATOM 2927 O O . THR A 1 357 ? 0.608 -5.603 -9.215 1.00 87.94 357 THR A O 1
ATOM 2930 N N . ASP A 1 358 ? 2.188 -6.848 -10.224 1.00 90.19 358 ASP A N 1
ATOM 2931 C CA . ASP A 1 358 ? 1.262 -7.754 -10.891 1.00 90.19 358 ASP A CA 1
ATOM 2932 C C . ASP A 1 358 ? 0.476 -8.608 -9.887 1.00 90.19 358 ASP A C 1
ATOM 2934 O O . ASP A 1 358 ? -0.747 -8.707 -9.978 1.00 90.19 358 ASP A O 1
ATOM 2938 N N . PHE A 1 359 ? 1.168 -9.135 -8.875 1.00 91.56 359 PHE A N 1
ATOM 2939 C CA . PHE A 1 359 ? 0.590 -9.952 -7.815 1.00 91.56 359 PHE A CA 1
ATOM 2940 C C . PHE A 1 359 ? -0.443 -9.190 -6.973 1.00 91.56 359 PHE A C 1
ATOM 2942 O O . PHE A 1 359 ? -1.549 -9.689 -6.776 1.00 91.56 359 PHE A O 1
ATOM 2949 N N . ILE A 1 360 ? -0.140 -7.966 -6.520 1.00 93.88 360 ILE A N 1
ATOM 2950 C CA . ILE A 1 360 ? -1.108 -7.145 -5.767 1.00 93.88 360 ILE A CA 1
ATOM 2951 C C . ILE A 1 360 ? -2.358 -6.889 -6.620 1.00 93.88 360 ILE A C 1
ATOM 2953 O O . ILE A 1 360 ? -3.487 -7.080 -6.163 1.00 93.88 360 ILE A O 1
ATOM 2957 N N . ASN A 1 361 ? -2.168 -6.512 -7.885 1.00 96.25 361 ASN A N 1
ATOM 2958 C CA . ASN A 1 361 ? -3.277 -6.278 -8.801 1.00 96.25 361 ASN A CA 1
ATOM 2959 C C . ASN A 1 361 ? -4.103 -7.549 -9.075 1.00 96.25 361 ASN A C 1
ATOM 2961 O O . ASN A 1 361 ? -5.325 -7.448 -9.214 1.00 96.25 361 ASN A O 1
ATOM 2965 N N . GLU A 1 362 ? -3.468 -8.724 -9.146 1.00 95.62 362 GLU A N 1
ATOM 2966 C CA . GLU A 1 362 ? -4.134 -10.025 -9.274 1.00 95.62 362 GLU A CA 1
ATOM 2967 C C . GLU A 1 362 ? -5.001 -10.339 -8.051 1.00 95.62 362 GLU A C 1
ATOM 2969 O O . GLU A 1 362 ? -6.168 -10.693 -8.216 1.00 95.62 362 GLU A O 1
ATOM 2974 N N . VAL A 1 363 ? -4.465 -10.159 -6.840 1.00 97.00 363 VAL A N 1
ATOM 2975 C CA . VAL A 1 363 ? -5.207 -10.335 -5.581 1.00 97.00 363 VAL A CA 1
ATOM 2976 C C . VAL A 1 363 ? -6.460 -9.458 -5.578 1.00 97.00 363 VAL A C 1
ATOM 2978 O O . VAL A 1 363 ? -7.563 -9.950 -5.328 1.00 97.00 363 VAL A O 1
ATOM 2981 N N . GLN A 1 364 ? -6.309 -8.171 -5.912 1.00 97.88 364 GLN A N 1
ATOM 2982 C CA . GLN A 1 364 ? -7.433 -7.237 -5.990 1.00 97.88 364 GLN A CA 1
ATOM 2983 C C . GLN A 1 364 ? -8.494 -7.712 -6.992 1.00 97.88 364 GLN A C 1
ATOM 2985 O O . GLN A 1 364 ? -9.676 -7.752 -6.655 1.00 97.88 364 GLN A O 1
ATOM 2990 N N . LEU A 1 365 ? -8.096 -8.119 -8.204 1.00 97.62 365 LEU A N 1
ATOM 2991 C CA . LEU A 1 365 ? -9.037 -8.629 -9.208 1.00 97.62 365 LEU A CA 1
ATOM 2992 C C . LEU A 1 365 ? -9.745 -9.891 -8.738 1.00 97.62 365 LEU A C 1
ATOM 2994 O O . LEU A 1 365 ? -10.953 -10.011 -8.940 1.00 97.62 365 LEU A O 1
ATOM 2998 N N . TYR A 1 366 ? -9.018 -10.822 -8.123 1.00 97.31 366 TYR A N 1
ATOM 2999 C CA . TYR A 1 366 ? -9.594 -12.065 -7.639 1.00 97.31 366 TYR A CA 1
ATOM 3000 C C . TYR A 1 366 ? -10.731 -11.787 -6.655 1.00 97.31 366 TYR A C 1
ATOM 3002 O O . TYR A 1 366 ? -11.861 -12.207 -6.903 1.00 97.31 366 TYR A O 1
ATOM 3010 N N . TYR A 1 367 ? -10.478 -11.026 -5.586 1.00 97.38 367 TYR A N 1
ATOM 3011 C CA . TYR A 1 367 ? -11.518 -10.755 -4.590 1.00 97.38 367 TYR A CA 1
ATOM 3012 C C . TYR A 1 367 ? -12.602 -9.816 -5.100 1.00 97.38 367 TYR A C 1
ATOM 3014 O O . TYR A 1 367 ? -13.768 -10.040 -4.785 1.00 97.38 367 TYR A O 1
ATOM 3022 N N . ALA A 1 368 ? -12.273 -8.830 -5.939 1.00 97.12 368 ALA A N 1
ATOM 3023 C CA . ALA A 1 368 ? -13.285 -7.978 -6.556 1.00 97.12 368 ALA A CA 1
ATOM 3024 C C . ALA A 1 368 ? -14.304 -8.797 -7.361 1.00 97.12 368 ALA A C 1
ATOM 3026 O O . ALA A 1 368 ? -15.501 -8.575 -7.221 1.00 97.12 368 ALA A O 1
ATOM 3027 N N . ASN A 1 369 ? -13.849 -9.786 -8.139 1.00 96.62 369 ASN A N 1
ATOM 3028 C CA . ASN A 1 369 ? -14.727 -10.675 -8.908 1.00 96.62 369 ASN A CA 1
ATOM 3029 C C . ASN A 1 369 ? -15.506 -11.681 -8.038 1.00 96.62 369 ASN A C 1
ATOM 3031 O O . ASN A 1 369 ? -16.550 -12.167 -8.461 1.00 96.62 369 ASN A O 1
ATOM 3035 N N . GLN A 1 370 ? -15.021 -12.019 -6.838 1.00 92.94 370 GLN A N 1
ATOM 3036 C CA . GLN A 1 370 ? -15.781 -12.840 -5.880 1.00 92.94 370 GLN A CA 1
ATOM 3037 C C . GLN A 1 370 ? -16.871 -12.026 -5.178 1.00 92.94 370 GLN A C 1
ATOM 3039 O O . GLN A 1 370 ? -17.953 -12.530 -4.890 1.00 92.94 370 GLN A O 1
ATOM 3044 N N . ILE A 1 371 ? -16.559 -10.769 -4.874 1.00 92.69 371 ILE A N 1
ATOM 3045 C CA . ILE A 1 371 ? -17.444 -9.834 -4.183 1.00 92.69 371 ILE A CA 1
ATOM 3046 C C . ILE A 1 371 ? -18.532 -9.308 -5.127 1.00 92.69 371 ILE A C 1
ATOM 3048 O O . ILE A 1 371 ? -19.674 -9.108 -4.716 1.00 92.69 371 ILE A O 1
ATOM 3052 N N . PHE A 1 372 ? -18.179 -9.068 -6.388 1.00 91.19 372 PHE A N 1
ATOM 3053 C CA . PHE A 1 372 ? -19.045 -8.441 -7.370 1.00 91.19 372 PHE A CA 1
ATOM 3054 C C . PHE A 1 372 ? -19.395 -9.416 -8.487 1.00 91.19 372 PHE A C 1
ATOM 3056 O O . PHE A 1 372 ? -18.530 -9.899 -9.205 1.00 91.19 372 PHE A O 1
ATOM 3063 N N . GLU A 1 373 ? -20.689 -9.657 -8.689 1.00 83.94 373 GLU A N 1
ATOM 3064 C CA . GLU A 1 373 ? -21.216 -10.656 -9.633 1.00 83.94 373 GLU A CA 1
ATOM 3065 C C . GLU A 1 373 ? -20.995 -10.320 -11.127 1.00 83.94 373 GLU A C 1
ATOM 3067 O O . GLU A 1 373 ? -21.556 -10.974 -12.011 1.00 83.94 373 GLU A O 1
ATOM 3072 N N . LYS A 1 374 ? -20.211 -9.283 -11.443 1.00 90.31 374 LYS A N 1
ATOM 3073 C CA . LYS A 1 374 ? -19.826 -8.926 -12.812 1.00 90.31 374 LYS A CA 1
ATOM 3074 C C . LYS A 1 374 ? -18.320 -9.001 -12.961 1.00 90.31 374 LYS A C 1
ATOM 3076 O O . LYS A 1 374 ? -17.583 -8.604 -12.069 1.00 90.31 374 LYS A O 1
ATOM 3081 N N . GLU A 1 375 ? -17.897 -9.422 -14.147 1.00 93.94 375 GLU A N 1
ATOM 3082 C CA . GLU A 1 375 ? -16.486 -9.512 -14.494 1.00 93.94 375 GLU A CA 1
ATOM 3083 C C . GLU A 1 375 ? -15.811 -8.129 -14.444 1.00 93.94 375 GLU A C 1
ATOM 3085 O O . GLU A 1 375 ? -16.185 -7.208 -15.175 1.00 93.94 375 GLU A O 1
ATOM 3090 N N . ILE A 1 376 ? -14.797 -8.008 -13.591 1.00 97.00 376 ILE A N 1
ATOM 3091 C CA . ILE A 1 376 ? -13.900 -6.858 -13.476 1.00 97.00 376 ILE A CA 1
ATOM 3092 C C . ILE A 1 376 ? -12.547 -7.290 -14.023 1.00 97.00 376 ILE A C 1
ATOM 3094 O O . ILE A 1 376 ? -11.996 -8.309 -13.604 1.00 97.00 376 ILE A O 1
ATOM 3098 N N . LYS A 1 377 ? -12.017 -6.515 -14.970 1.00 96.62 377 LYS A N 1
ATOM 3099 C CA . LYS A 1 377 ? -10.767 -6.843 -15.674 1.00 96.62 377 LYS A CA 1
ATOM 3100 C C . LYS A 1 377 ? -9.616 -5.923 -15.321 1.00 96.62 377 LYS A C 1
ATOM 3102 O O . LYS A 1 377 ? -8.476 -6.327 -15.499 1.00 96.62 377 LYS A O 1
ATOM 3107 N N . ILE A 1 378 ? -9.912 -4.710 -14.862 1.00 98.38 378 ILE A N 1
ATOM 3108 C CA . ILE A 1 378 ? -8.914 -3.662 -14.671 1.00 98.38 378 ILE A CA 1
ATOM 3109 C C . ILE A 1 378 ? -8.655 -3.484 -13.181 1.00 98.38 378 ILE A C 1
ATOM 3111 O O . ILE A 1 378 ? -9.592 -3.377 -12.392 1.00 98.38 378 ILE A O 1
ATOM 3115 N N . SER A 1 379 ? -7.381 -3.462 -12.815 1.00 98.19 379 SER A N 1
ATOM 3116 C CA . SER A 1 379 ? -6.895 -3.258 -11.450 1.00 98.19 379 SER A CA 1
ATOM 3117 C C . SER A 1 379 ? -5.858 -2.157 -11.460 1.00 98.19 379 SER A C 1
ATOM 3119 O O . SER A 1 379 ? -5.102 -2.061 -12.430 1.00 98.19 379 SER A O 1
ATOM 3121 N N . SER A 1 380 ? -5.792 -1.374 -10.394 1.00 97.81 380 SER A N 1
ATOM 3122 C CA . SER A 1 380 ? -4.706 -0.425 -10.163 1.00 97.81 380 SER A CA 1
ATOM 3123 C C . SER A 1 380 ? -4.203 -0.519 -8.730 1.00 97.81 380 SER A C 1
ATOM 3125 O O . SER A 1 380 ? -5.000 -0.635 -7.796 1.00 97.81 380 SER A O 1
ATOM 3127 N N . THR A 1 381 ? -2.891 -0.397 -8.549 1.00 94.69 381 THR A N 1
ATOM 3128 C CA . THR A 1 381 ? -2.268 -0.297 -7.227 1.00 94.69 381 THR A CA 1
ATOM 3129 C C . THR A 1 381 ? -1.039 0.613 -7.262 1.00 94.69 381 THR A C 1
ATOM 3131 O O . THR A 1 381 ? -0.269 0.536 -8.225 1.00 94.69 381 THR A O 1
ATOM 3134 N N . PRO A 1 382 ? -0.805 1.425 -6.217 1.00 92.75 382 PRO A N 1
ATOM 3135 C CA . PRO A 1 382 ? 0.488 2.051 -5.979 1.00 92.75 382 PRO A CA 1
ATOM 3136 C C . PRO A 1 382 ? 1.508 1.041 -5.439 1.00 92.75 382 PRO A C 1
ATOM 3138 O O . PRO A 1 382 ? 1.160 -0.084 -5.060 1.00 92.75 382 PRO A O 1
ATOM 3141 N N . ILE A 1 383 ? 2.763 1.488 -5.353 1.00 86.31 383 ILE A N 1
ATOM 3142 C CA . ILE A 1 383 ? 3.804 0.886 -4.513 1.00 86.31 383 ILE A CA 1
ATOM 3143 C C . ILE A 1 383 ? 4.269 1.924 -3.495 1.00 86.31 383 ILE A C 1
ATOM 3145 O O . ILE A 1 383 ? 4.659 3.027 -3.866 1.00 86.31 383 ILE A O 1
ATOM 3149 N N . TYR A 1 384 ? 4.243 1.554 -2.216 1.00 87.56 384 TYR A N 1
ATOM 3150 C CA . TYR A 1 384 ? 4.526 2.467 -1.104 1.00 87.56 384 TYR A CA 1
ATOM 3151 C C . TYR A 1 384 ? 5.992 2.469 -0.666 1.00 87.56 384 TYR A C 1
ATOM 3153 O O . TYR A 1 384 ? 6.475 3.443 -0.091 1.00 87.56 384 TYR A O 1
ATOM 3161 N N . THR A 1 385 ? 6.700 1.373 -0.923 1.00 84.31 385 THR A N 1
ATOM 3162 C CA . THR A 1 385 ? 7.995 1.107 -0.298 1.00 84.31 385 THR A CA 1
ATOM 3163 C C . THR A 1 385 ? 9.121 1.252 -1.294 1.00 84.31 385 THR A C 1
ATOM 3165 O O . THR A 1 385 ? 9.156 0.495 -2.252 1.00 84.31 385 THR A O 1
ATOM 3168 N N . GLU A 1 386 ? 10.072 2.142 -1.008 1.00 82.19 386 GLU A N 1
ATOM 3169 C CA . GLU A 1 386 ? 11.375 2.221 -1.676 1.00 82.19 386 GLU A CA 1
ATOM 3170 C C . GLU A 1 386 ? 12.372 1.212 -1.078 1.00 82.19 386 GLU A C 1
ATOM 3172 O O . GLU A 1 386 ? 12.374 0.962 0.127 1.00 82.19 386 GLU A O 1
ATOM 3177 N N . ASN A 1 387 ? 13.298 0.695 -1.891 1.00 78.25 387 ASN A N 1
ATOM 3178 C CA . ASN A 1 387 ? 14.385 -0.197 -1.464 1.00 78.25 387 ASN A CA 1
ATOM 3179 C C . ASN A 1 387 ? 13.911 -1.482 -0.760 1.00 78.25 387 ASN A C 1
ATOM 3181 O O . ASN A 1 387 ? 14.568 -1.959 0.168 1.00 78.25 387 ASN A O 1
ATOM 3185 N N . LEU A 1 388 ? 12.776 -2.044 -1.184 1.00 79.88 388 LEU A N 1
ATOM 3186 C CA . LEU A 1 388 ? 12.257 -3.279 -0.605 1.00 79.88 388 LEU A CA 1
ATOM 3187 C C . LEU A 1 388 ? 13.299 -4.407 -0.698 1.00 79.88 388 LEU A C 1
ATOM 3189 O O . LEU A 1 388 ? 13.714 -4.809 -1.787 1.00 79.88 388 LEU A O 1
ATOM 3193 N N . GLU A 1 389 ? 13.696 -4.940 0.458 1.00 76.75 389 GLU A N 1
ATOM 3194 C CA . GLU A 1 389 ? 14.605 -6.078 0.528 1.00 76.75 389 GLU A CA 1
ATOM 3195 C C . GLU A 1 389 ? 13.962 -7.338 -0.057 1.00 76.75 389 GLU A C 1
ATOM 3197 O O . GLU A 1 389 ? 12.776 -7.631 0.124 1.00 76.75 389 GLU A O 1
ATOM 3202 N N . ILE A 1 390 ? 14.785 -8.117 -0.746 1.00 71.81 390 ILE A N 1
ATOM 3203 C CA . ILE A 1 390 ? 14.380 -9.376 -1.355 1.00 71.81 390 ILE A CA 1
ATOM 3204 C C . ILE A 1 390 ? 14.171 -10.425 -0.262 1.00 71.81 390 ILE A C 1
ATOM 3206 O O . ILE A 1 390 ? 15.091 -10.710 0.506 1.00 71.81 390 ILE A O 1
ATOM 3210 N N . ASN A 1 391 ? 12.999 -11.060 -0.256 1.00 77.69 391 ASN A N 1
ATOM 3211 C CA . ASN A 1 391 ? 12.750 -12.250 0.542 1.00 77.69 391 ASN A CA 1
ATOM 3212 C C . ASN A 1 391 ? 11.982 -13.293 -0.277 1.00 77.69 391 ASN A C 1
ATOM 3214 O O . ASN A 1 391 ? 10.957 -12.984 -0.882 1.00 77.69 391 ASN A O 1
ATOM 3218 N N . ASN A 1 392 ? 12.490 -14.526 -0.306 1.00 82.94 392 ASN A N 1
ATOM 3219 C CA . ASN A 1 392 ? 11.782 -15.632 -0.950 1.00 82.94 392 ASN A CA 1
ATOM 3220 C C . ASN A 1 392 ? 10.698 -16.199 -0.033 1.00 82.94 392 ASN A C 1
ATOM 3222 O O . ASN A 1 392 ? 9.721 -16.746 -0.528 1.00 82.94 392 ASN A O 1
ATOM 3226 N N . GLU A 1 393 ? 10.865 -16.070 1.281 1.00 90.38 393 GLU A N 1
ATOM 3227 C CA . GLU A 1 393 ? 9.874 -16.474 2.269 1.00 90.38 393 GLU A CA 1
ATOM 3228 C C . GLU A 1 393 ? 8.932 -15.300 2.537 1.00 90.38 393 GLU A C 1
ATOM 3230 O O . GLU A 1 393 ? 9.357 -14.182 2.829 1.00 90.38 393 GLU A O 1
ATOM 3235 N N . ILE A 1 394 ? 7.633 -15.547 2.435 1.00 90.94 394 ILE A N 1
ATOM 3236 C CA . ILE A 1 394 ? 6.608 -14.536 2.656 1.00 90.94 394 ILE A CA 1
ATOM 3237 C C . ILE A 1 394 ? 5.992 -14.782 4.021 1.00 90.94 394 ILE A C 1
ATOM 3239 O O . ILE A 1 394 ? 5.466 -15.860 4.287 1.00 90.94 394 ILE A O 1
ATOM 3243 N N . SER A 1 395 ? 6.041 -13.761 4.867 1.00 93.56 395 SER A N 1
ATOM 3244 C CA . SER A 1 395 ? 5.332 -13.667 6.141 1.00 93.56 395 SER A CA 1
ATOM 3245 C C . SER A 1 395 ? 4.412 -12.447 6.129 1.00 93.56 395 SER A C 1
ATOM 3247 O O . SER A 1 395 ? 4.552 -11.577 5.262 1.00 93.56 395 SER A O 1
ATOM 3249 N N . LYS A 1 396 ? 3.503 -12.331 7.104 1.00 91.81 396 LYS A N 1
ATOM 3250 C CA . LYS A 1 396 ? 2.669 -11.126 7.254 1.00 91.81 396 LYS A CA 1
ATOM 3251 C C . LYS A 1 396 ? 3.528 -9.869 7.432 1.00 91.81 396 LYS A C 1
ATOM 3253 O O . LYS A 1 396 ? 3.289 -8.862 6.773 1.00 91.81 396 LYS A O 1
ATOM 3258 N N . ARG A 1 397 ? 4.622 -9.967 8.198 1.00 91.19 397 ARG A N 1
ATOM 3259 C CA . ARG A 1 397 ? 5.640 -8.910 8.308 1.00 91.19 397 ARG A CA 1
ATOM 3260 C C . ARG A 1 397 ? 6.200 -8.505 6.944 1.00 91.19 397 ARG A C 1
ATOM 3262 O O . ARG A 1 397 ? 6.387 -7.320 6.688 1.00 91.19 397 ARG A O 1
ATOM 3269 N N . TYR A 1 398 ? 6.482 -9.465 6.062 1.00 90.31 398 TYR A N 1
ATOM 3270 C CA . TYR A 1 398 ? 6.980 -9.149 4.723 1.00 90.31 398 TYR A CA 1
ATOM 3271 C C . TYR A 1 398 ? 5.920 -8.464 3.850 1.00 90.31 398 TYR A C 1
ATOM 3273 O O . TYR A 1 398 ? 6.256 -7.511 3.152 1.00 90.31 398 TYR A O 1
ATOM 3281 N N . ILE A 1 399 ? 4.651 -8.880 3.937 1.00 91.50 399 ILE A N 1
ATOM 3282 C CA . ILE A 1 399 ? 3.533 -8.192 3.267 1.00 91.50 399 ILE A CA 1
ATOM 3283 C C . ILE A 1 399 ? 3.457 -6.733 3.716 1.00 91.50 399 ILE A C 1
ATOM 3285 O O . ILE A 1 399 ? 3.465 -5.831 2.880 1.00 91.50 399 ILE A O 1
ATOM 3289 N N . ASN A 1 400 ? 3.493 -6.493 5.026 1.00 89.88 400 ASN A N 1
ATOM 3290 C CA . ASN A 1 400 ? 3.406 -5.147 5.589 1.00 89.88 400 ASN A CA 1
ATOM 3291 C C . ASN A 1 400 ? 4.612 -4.274 5.203 1.00 89.88 400 ASN A C 1
ATOM 3293 O O . ASN A 1 400 ? 4.479 -3.056 5.119 1.00 89.88 400 ASN A O 1
ATOM 3297 N N . LYS A 1 401 ? 5.776 -4.869 4.888 1.00 88.06 401 LYS A N 1
ATOM 3298 C CA . LYS A 1 401 ? 6.917 -4.117 4.343 1.00 88.06 401 LYS A CA 1
ATOM 3299 C C . LYS A 1 401 ? 6.640 -3.537 2.963 1.00 88.06 401 LYS A C 1
ATOM 3301 O O . LYS A 1 401 ? 7.137 -2.452 2.697 1.00 88.06 401 LYS A O 1
ATOM 3306 N N . PHE A 1 402 ? 5.927 -4.230 2.073 1.00 86.12 402 PHE A N 1
ATOM 3307 C CA . PHE A 1 402 ? 5.696 -3.746 0.702 1.00 86.12 402 PHE A CA 1
ATOM 3308 C C . PHE A 1 402 ? 4.313 -3.126 0.482 1.00 86.12 402 PHE A C 1
ATOM 3310 O O . PHE A 1 402 ? 4.129 -2.363 -0.467 1.00 86.12 402 PHE A O 1
ATOM 3317 N N . TYR A 1 403 ? 3.353 -3.426 1.357 1.00 90.69 403 TYR A N 1
ATOM 3318 C CA . TYR A 1 403 ? 2.029 -2.815 1.386 1.00 90.69 403 TYR A CA 1
ATOM 3319 C C . TYR A 1 403 ? 1.656 -2.426 2.829 1.00 90.69 403 TYR A C 1
ATOM 3321 O O . TYR A 1 403 ? 0.863 -3.108 3.473 1.00 90.69 403 TYR A O 1
ATOM 3329 N N . PRO A 1 404 ? 2.222 -1.334 3.369 1.00 89.25 404 PRO A N 1
ATOM 3330 C CA . PRO A 1 404 ? 2.007 -0.944 4.761 1.00 89.25 404 PRO A CA 1
ATOM 3331 C C . PRO A 1 404 ? 0.629 -0.317 5.018 1.00 89.25 404 PRO A C 1
ATOM 3333 O O . PRO A 1 404 ? 0.235 -0.175 6.167 1.00 89.25 404 PRO A O 1
ATOM 3336 N N . LYS A 1 405 ? -0.112 0.117 3.989 1.00 90.31 405 LYS A N 1
ATOM 3337 C CA . LYS A 1 405 ? -1.354 0.882 4.186 1.00 90.31 405 LYS A CA 1
ATOM 3338 C C . LYS A 1 405 ? -2.546 -0.018 4.525 1.00 90.31 405 LYS A C 1
ATOM 3340 O O . LYS A 1 405 ? -2.791 -1.023 3.856 1.00 90.31 405 LYS A O 1
ATOM 3345 N N . LYS A 1 406 ? -3.385 0.440 5.460 1.00 88.88 406 LYS A N 1
ATOM 3346 C CA . LYS A 1 406 ? -4.698 -0.150 5.797 1.00 88.88 406 LYS A CA 1
ATOM 3347 C C . LYS A 1 406 ? -5.789 0.231 4.797 1.00 88.88 406 LYS A C 1
ATOM 3349 O O . LYS A 1 406 ? -6.872 0.691 5.159 1.00 88.88 406 LYS A O 1
ATOM 3354 N N . ASN A 1 407 ? -5.492 0.069 3.517 1.00 94.50 407 ASN A N 1
ATOM 3355 C CA . ASN A 1 407 ? -6.467 0.366 2.489 1.00 94.50 407 ASN A CA 1
ATOM 3356 C C . ASN A 1 407 ? -7.444 -0.797 2.315 1.00 94.50 407 ASN A C 1
ATOM 3358 O O . ASN A 1 407 ? -7.061 -1.963 2.365 1.00 94.50 407 ASN A O 1
ATOM 3362 N N . THR A 1 408 ? -8.715 -0.470 2.106 1.00 96.69 408 THR A N 1
ATOM 3363 C CA . THR A 1 408 ? -9.766 -1.442 1.762 1.00 96.69 408 THR A CA 1
ATOM 3364 C C . THR A 1 408 ? -9.974 -1.490 0.253 1.00 96.69 408 THR A C 1
ATOM 3366 O O . THR A 1 408 ? -9.511 -0.608 -0.470 1.00 96.69 408 THR A O 1
ATOM 3369 N N . LEU A 1 409 ? -10.636 -2.536 -0.239 1.00 97.94 409 LEU A N 1
ATOM 3370 C CA . LEU A 1 409 ? -10.819 -2.764 -1.669 1.00 97.94 409 LEU A CA 1
ATOM 3371 C C . LEU A 1 409 ? -12.076 -2.041 -2.164 1.00 97.94 409 LEU A C 1
ATOM 3373 O O . LEU A 1 409 ? -13.149 -2.168 -1.576 1.00 97.94 409 LEU A O 1
ATOM 3377 N N . TYR A 1 410 ? -11.947 -1.304 -3.264 1.00 98.31 410 TYR A N 1
ATOM 3378 C CA . TYR A 1 410 ? -13.019 -0.528 -3.878 1.00 98.31 410 TYR A CA 1
ATOM 3379 C C . TYR A 1 410 ? -13.195 -0.889 -5.346 1.00 98.31 410 TYR A C 1
ATOM 3381 O O . TYR A 1 410 ? -12.227 -1.018 -6.090 1.00 98.31 410 TYR A O 1
ATOM 3389 N N . ILE A 1 411 ? -14.450 -0.991 -5.774 1.00 98.44 411 ILE A N 1
ATOM 3390 C CA . ILE A 1 411 ? -14.828 -1.165 -7.175 1.00 98.44 411 ILE A CA 1
ATOM 3391 C C . ILE A 1 411 ? -15.437 0.143 -7.661 1.00 98.44 411 ILE A C 1
ATOM 3393 O O . ILE A 1 411 ? -16.391 0.659 -7.072 1.00 98.44 411 ILE A O 1
ATOM 3397 N N . VAL A 1 412 ? -14.893 0.670 -8.751 1.00 98.25 412 VAL A N 1
ATOM 3398 C CA . VAL A 1 412 ? -15.240 1.976 -9.307 1.00 98.25 412 VAL A CA 1
ATOM 3399 C C . VAL A 1 412 ? -15.600 1.820 -10.783 1.00 98.25 412 VAL A C 1
ATOM 3401 O O . VAL A 1 412 ? -14.915 1.135 -11.539 1.00 98.25 412 VAL A O 1
ATOM 3404 N N . GLU A 1 413 ? -16.688 2.456 -11.202 1.00 98.12 413 GLU A N 1
ATOM 3405 C CA . GLU A 1 413 ? -17.078 2.584 -12.603 1.00 98.12 413 GLU A CA 1
ATOM 3406 C C . GLU A 1 413 ? -16.555 3.913 -13.159 1.00 98.12 413 GLU A C 1
ATOM 3408 O O . GLU A 1 413 ? -16.837 4.985 -12.616 1.00 98.12 413 GLU A O 1
ATOM 3413 N N . MET A 1 414 ? -15.819 3.847 -14.266 1.00 97.50 414 MET A N 1
ATOM 3414 C CA . MET A 1 414 ? -15.250 5.010 -14.946 1.00 97.50 414 MET A CA 1
ATOM 3415 C C . MET A 1 414 ? -15.404 4.904 -16.461 1.00 97.50 414 MET A C 1
ATOM 3417 O O . MET A 1 414 ? -15.484 3.817 -17.024 1.00 97.50 414 MET A O 1
ATOM 3421 N N . THR A 1 415 ? -15.465 6.042 -17.141 1.00 98.06 415 THR A N 1
ATOM 3422 C CA . THR A 1 415 ? -15.382 6.111 -18.603 1.00 98.06 415 THR A CA 1
ATOM 3423 C C . THR A 1 415 ? -13.962 5.801 -19.084 1.00 98.06 415 THR A C 1
ATOM 3425 O O . THR A 1 415 ? -13.003 5.985 -18.333 1.00 98.06 415 THR A O 1
ATOM 3428 N N . GLY A 1 416 ? -13.791 5.396 -20.344 1.00 97.88 416 GLY A N 1
ATOM 3429 C CA . GLY A 1 416 ? -12.459 5.224 -20.934 1.00 97.88 416 GLY A CA 1
ATOM 3430 C C . GLY A 1 416 ? -11.623 6.505 -20.888 1.00 97.88 416 GLY A C 1
ATOM 3431 O O . GLY A 1 416 ? -10.415 6.446 -20.666 1.00 97.88 416 GLY A O 1
ATOM 3432 N N . LYS A 1 417 ? -12.273 7.674 -20.996 1.00 97.25 417 LYS A N 1
ATOM 3433 C CA . LYS A 1 417 ? -11.606 8.968 -20.843 1.00 97.25 417 LYS A CA 1
ATOM 3434 C C . LYS A 1 417 ? -11.084 9.153 -19.417 1.00 97.25 417 LYS A C 1
ATOM 3436 O O . LYS A 1 417 ? -9.916 9.473 -19.251 1.00 97.25 417 LYS A O 1
ATOM 3441 N N . GLN A 1 418 ? -11.917 8.905 -18.405 1.00 98.00 418 GLN A N 1
ATOM 3442 C CA . GLN A 1 418 ? -11.509 8.982 -16.995 1.00 98.00 418 GLN A CA 1
ATOM 3443 C C . GLN A 1 418 ? -10.371 7.997 -16.685 1.00 98.00 418 GLN A C 1
ATOM 3445 O O . GLN A 1 418 ? -9.407 8.371 -16.026 1.00 98.00 418 GLN A O 1
ATOM 3450 N N . LEU A 1 419 ? -10.431 6.766 -17.203 1.00 98.31 419 LEU A N 1
ATOM 3451 C CA . LEU A 1 419 ? -9.339 5.800 -17.053 1.00 98.31 419 LEU A CA 1
ATOM 3452 C C . LEU A 1 419 ? -8.028 6.337 -17.645 1.00 98.31 419 LEU A C 1
ATOM 3454 O O . LEU A 1 419 ? -6.974 6.227 -17.022 1.00 98.31 419 LEU A O 1
ATOM 3458 N N . LYS A 1 420 ? -8.092 6.951 -18.832 1.00 97.88 420 LYS A N 1
ATOM 3459 C CA . LYS A 1 420 ? -6.924 7.573 -19.456 1.00 97.88 420 LYS A CA 1
ATOM 3460 C C . LYS A 1 420 ? -6.418 8.783 -18.666 1.00 97.88 420 LYS A C 1
ATOM 3462 O O . LYS A 1 420 ? -5.212 8.889 -18.478 1.00 97.88 420 LYS A O 1
ATOM 3467 N N . ASP A 1 421 ? -7.302 9.659 -18.192 1.00 97.50 421 ASP A N 1
ATOM 3468 C CA . ASP A 1 421 ? -6.931 10.823 -17.375 1.00 97.50 421 ASP A CA 1
ATOM 3469 C C . ASP A 1 421 ? -6.225 10.376 -16.077 1.00 97.50 421 ASP A C 1
ATOM 3471 O O . ASP A 1 421 ? -5.211 10.950 -15.687 1.00 97.50 421 ASP A O 1
ATOM 3475 N N . TYR A 1 422 ? -6.702 9.294 -15.453 1.00 97.94 422 TYR A N 1
ATOM 3476 C CA . TYR A 1 422 ? -6.074 8.677 -14.284 1.00 97.94 422 TYR A CA 1
ATOM 3477 C C . TYR A 1 422 ? -4.689 8.089 -14.593 1.00 97.94 422 TYR A C 1
ATOM 3479 O O . TYR A 1 422 ? -3.741 8.344 -13.851 1.00 97.94 422 TYR A O 1
ATOM 3487 N N . LEU A 1 423 ? -4.532 7.366 -15.707 1.00 98.00 423 LEU A N 1
ATOM 3488 C CA . LEU A 1 423 ? -3.220 6.892 -16.164 1.00 98.00 423 LEU A CA 1
ATOM 3489 C C . LEU A 1 423 ? -2.253 8.057 -16.427 1.00 98.00 423 LEU A C 1
ATOM 3491 O O . LEU A 1 423 ? -1.110 8.003 -15.986 1.00 98.00 423 LEU A O 1
ATOM 3495 N N . GLU A 1 424 ? -2.701 9.111 -17.115 1.00 97.81 424 GLU A N 1
ATOM 3496 C CA . GLU A 1 424 ? -1.897 10.310 -17.399 1.00 97.81 424 GLU A CA 1
ATOM 3497 C C . GLU A 1 424 ? -1.466 11.031 -16.116 1.00 97.81 424 GLU A C 1
ATOM 3499 O O . GLU A 1 424 ? -0.311 11.442 -16.003 1.00 97.81 424 GLU A O 1
ATOM 3504 N N . TRP A 1 425 ? -2.370 11.144 -15.136 1.00 96.69 425 TRP A N 1
ATOM 3505 C CA . TRP A 1 425 ? -2.043 11.674 -13.816 1.00 96.69 425 TRP A CA 1
ATOM 3506 C C . TRP A 1 425 ? -1.021 10.786 -13.106 1.00 96.69 425 TRP A C 1
ATOM 3508 O O . TRP A 1 425 ? -0.020 11.306 -12.623 1.00 96.69 425 TRP A O 1
ATOM 3518 N N . SER A 1 426 ? -1.207 9.464 -13.081 1.00 96.06 426 SER A N 1
ATOM 3519 C CA . SER A 1 426 ? -0.252 8.536 -12.457 1.00 96.06 426 SER A CA 1
ATOM 3520 C C . SER A 1 426 ? 1.163 8.749 -13.018 1.00 96.06 426 SER A C 1
ATOM 3522 O O . SER A 1 426 ? 2.104 9.034 -12.278 1.00 96.06 426 SER A O 1
ATOM 3524 N N . VAL A 1 427 ? 1.313 8.757 -14.349 1.00 96.00 427 VAL A N 1
ATOM 3525 C CA . VAL A 1 427 ? 2.625 8.857 -15.018 1.00 96.00 427 VAL A CA 1
ATOM 3526 C C . VAL A 1 427 ? 3.245 10.261 -15.034 1.00 96.00 427 VAL A C 1
ATOM 3528 O O . VAL A 1 427 ? 4.327 10.446 -15.600 1.00 96.00 427 VAL A O 1
ATOM 3531 N N . GLU A 1 428 ? 2.622 11.255 -14.395 1.00 94.38 428 GLU A N 1
ATOM 3532 C CA . GLU A 1 428 ? 3.262 12.538 -14.048 1.00 94.38 428 GLU A CA 1
ATOM 3533 C C . GLU A 1 428 ? 4.474 12.344 -13.117 1.00 94.38 428 GLU A C 1
ATOM 3535 O O . GLU A 1 428 ? 5.343 13.211 -13.016 1.00 94.38 428 GLU A O 1
ATOM 3540 N N . PHE A 1 429 ? 4.576 11.169 -12.493 1.00 93.06 429 PHE A N 1
ATOM 3541 C CA . PHE A 1 429 ? 5.746 10.724 -11.747 1.00 93.06 429 PHE A CA 1
ATOM 3542 C C . PHE A 1 429 ? 7.075 10.914 -12.501 1.00 93.06 429 PHE A C 1
ATOM 3544 O O . PHE A 1 429 ? 8.073 11.240 -11.872 1.00 93.06 429 PHE A O 1
ATOM 3551 N N . TYR A 1 430 ? 7.114 10.764 -13.831 1.00 95.06 430 TYR A N 1
ATOM 3552 C CA . TYR A 1 430 ? 8.345 10.960 -14.613 1.00 95.06 430 TYR A CA 1
ATOM 3553 C C . TYR A 1 430 ? 8.509 12.398 -15.107 1.00 95.06 430 TYR A C 1
ATOM 3555 O O . TYR A 1 430 ? 7.544 13.029 -15.540 1.00 95.06 430 TYR A O 1
ATOM 3563 N N . ASP A 1 431 ? 9.739 12.894 -15.184 1.00 94.75 431 ASP A N 1
ATOM 3564 C CA . ASP A 1 431 ? 10.010 14.130 -15.919 1.00 94.75 431 ASP A CA 1
ATOM 3565 C C . ASP A 1 431 ? 9.922 13.919 -17.436 1.00 94.75 431 ASP A C 1
ATOM 3567 O O . ASP A 1 431 ? 10.158 12.828 -17.962 1.00 94.75 431 ASP A O 1
ATOM 3571 N N . THR A 1 432 ? 9.633 14.998 -18.170 1.00 94.75 432 THR A N 1
ATOM 3572 C CA . THR A 1 432 ? 9.676 14.968 -19.637 1.00 94.75 432 THR A CA 1
ATOM 3573 C C . THR A 1 432 ? 11.118 14.764 -20.112 1.00 94.75 432 THR A C 1
ATOM 3575 O O . THR A 1 432 ? 12.009 15.583 -19.860 1.00 94.75 432 THR A O 1
ATOM 3578 N N . TYR A 1 433 ? 11.348 13.673 -20.838 1.00 94.69 433 TYR A N 1
ATOM 3579 C CA . TYR A 1 433 ? 12.646 13.293 -21.380 1.00 94.69 433 TYR A CA 1
ATOM 3580 C C . TYR A 1 433 ? 13.134 14.277 -22.449 1.00 94.69 433 TYR A C 1
ATOM 3582 O O . TYR A 1 433 ? 12.386 14.686 -23.340 1.00 94.69 433 TYR A O 1
ATOM 3590 N N . LYS A 1 434 ? 14.437 14.584 -22.423 1.00 93.25 434 LYS A N 1
ATOM 3591 C CA . LYS A 1 434 ? 15.134 15.337 -23.473 1.00 93.25 434 LYS A CA 1
ATOM 3592 C C . LYS A 1 434 ? 16.274 14.510 -24.048 1.00 93.25 434 LYS A C 1
ATOM 3594 O O . LYS A 1 434 ? 16.878 13.698 -23.358 1.00 93.25 434 LYS A O 1
ATOM 3599 N N . LYS A 1 435 ? 16.592 14.741 -25.322 1.00 89.75 435 LYS A N 1
ATOM 3600 C CA . LYS A 1 435 ? 17.536 13.931 -26.114 1.00 89.75 435 LYS A CA 1
ATOM 3601 C C . LYS A 1 435 ? 18.936 13.813 -25.490 1.00 89.75 435 LYS A C 1
ATOM 3603 O O . LYS A 1 435 ? 19.642 12.838 -25.733 1.00 89.75 435 LYS A O 1
ATOM 3608 N N . GLU A 1 436 ? 19.359 14.820 -24.741 1.00 90.38 436 GLU A N 1
ATOM 3609 C CA . GLU A 1 436 ? 20.641 14.884 -24.045 1.00 90.38 436 GLU A CA 1
ATOM 3610 C C . GLU A 1 436 ? 20.684 14.080 -22.735 1.00 90.38 436 GLU A C 1
ATOM 3612 O O . GLU A 1 436 ? 21.780 13.814 -22.236 1.00 90.38 436 GLU A O 1
ATOM 3617 N N . HIS A 1 437 ? 19.528 13.676 -22.198 1.00 94.38 437 HIS A N 1
ATOM 3618 C CA . HIS A 1 437 ? 19.442 12.914 -20.957 1.00 94.38 437 HIS A CA 1
ATOM 3619 C C . HIS A 1 437 ? 19.875 11.459 -21.175 1.00 94.38 437 HIS A C 1
ATOM 3621 O O . HIS A 1 437 ? 19.510 10.803 -22.159 1.00 94.38 437 HIS A O 1
ATOM 3627 N N . LEU A 1 438 ? 20.636 10.952 -20.211 1.00 94.88 438 LEU A N 1
ATOM 3628 C CA . LEU A 1 438 ? 21.110 9.578 -20.102 1.00 94.88 438 LEU A CA 1
ATOM 3629 C C . LEU A 1 438 ? 20.347 8.783 -19.043 1.00 94.88 438 LEU A C 1
ATOM 3631 O O . LEU A 1 438 ? 20.488 7.563 -19.035 1.00 94.88 438 LEU A O 1
ATOM 3635 N N . THR A 1 439 ? 19.541 9.441 -18.205 1.00 94.50 439 THR A N 1
ATOM 3636 C CA . THR A 1 439 ? 18.688 8.823 -17.183 1.00 94.50 439 THR A CA 1
ATOM 3637 C C . THR A 1 439 ? 17.217 9.193 -17.365 1.00 94.50 439 THR A C 1
ATOM 3639 O O . THR A 1 439 ? 16.887 10.230 -17.947 1.00 94.50 439 THR A O 1
ATOM 3642 N N . ILE A 1 440 ? 16.336 8.326 -16.870 1.00 94.25 440 ILE A N 1
ATOM 3643 C CA . ILE A 1 440 ? 14.953 8.682 -16.535 1.00 94.25 440 ILE A CA 1
ATOM 3644 C C . ILE A 1 440 ? 14.986 9.317 -15.144 1.00 94.25 440 ILE A C 1
ATOM 3646 O O . ILE A 1 440 ? 15.623 8.772 -14.245 1.00 94.25 440 ILE A O 1
ATOM 3650 N N . THR A 1 441 ? 14.311 10.450 -14.973 1.00 93.56 441 THR A N 1
ATOM 3651 C CA . THR A 1 441 ? 14.162 11.119 -13.676 1.00 93.56 441 THR A CA 1
ATOM 3652 C C . THR A 1 441 ? 12.705 11.210 -13.273 1.00 93.56 441 THR A C 1
ATOM 3654 O O . THR A 1 441 ? 11.804 11.096 -14.112 1.00 93.56 441 THR A O 1
ATOM 3657 N N . ARG A 1 442 ? 12.486 11.381 -11.972 1.00 90.31 442 ARG A N 1
ATOM 3658 C CA . ARG A 1 442 ? 11.166 11.578 -11.388 1.00 90.31 442 ARG A CA 1
ATOM 3659 C C . ARG A 1 442 ? 10.934 13.040 -11.019 1.00 90.31 442 ARG A C 1
ATOM 3661 O O . ARG A 1 442 ? 11.857 13.732 -10.591 1.00 90.31 442 ARG A O 1
ATOM 3668 N N . SER A 1 443 ? 9.680 13.459 -11.126 1.00 88.81 443 SER A N 1
ATOM 3669 C CA . SER A 1 443 ? 9.217 14.755 -10.649 1.00 88.81 443 SER A CA 1
ATOM 3670 C C . SER A 1 443 ? 9.158 14.784 -9.114 1.00 88.81 443 SER A C 1
ATOM 3672 O O . SER A 1 443 ? 9.411 13.789 -8.433 1.00 88.81 443 SER A O 1
ATOM 3674 N N . SER A 1 444 ? 8.788 15.931 -8.537 1.00 86.88 444 SER A N 1
ATOM 3675 C CA . SER A 1 444 ? 8.537 16.049 -7.093 1.00 86.88 444 SER A CA 1
ATOM 3676 C C . SER A 1 444 ? 7.224 15.396 -6.645 1.00 86.88 444 SER A C 1
ATOM 3678 O O . SER A 1 444 ? 6.826 15.574 -5.493 1.00 86.88 444 SER A O 1
ATOM 3680 N N . LYS A 1 445 ? 6.508 14.722 -7.553 1.00 88.19 445 LYS A N 1
ATOM 3681 C CA . LYS A 1 445 ? 5.287 13.995 -7.223 1.00 88.19 445 LYS A CA 1
ATOM 3682 C C . LYS A 1 445 ? 5.630 12.835 -6.297 1.00 88.19 445 LYS A C 1
ATOM 3684 O O . LYS A 1 445 ? 6.592 12.106 -6.532 1.00 88.19 445 LYS A O 1
ATOM 3689 N N . ASP A 1 446 ? 4.830 12.686 -5.251 1.00 87.62 446 ASP A N 1
ATOM 3690 C CA . ASP A 1 446 ? 4.970 11.588 -4.303 1.00 87.62 446 ASP A CA 1
ATOM 3691 C C . ASP A 1 446 ? 4.835 10.240 -5.035 1.00 87.62 446 ASP A C 1
ATOM 3693 O O . ASP A 1 446 ? 3.917 10.052 -5.838 1.00 87.62 446 ASP A O 1
ATOM 3697 N N . HIS A 1 447 ? 5.764 9.311 -4.794 1.00 84.69 447 HIS A N 1
ATOM 3698 C CA . HIS A 1 447 ? 5.754 7.991 -5.431 1.00 84.69 447 HIS A CA 1
ATOM 3699 C C . HIS A 1 447 ? 4.549 7.157 -4.998 1.00 84.69 447 HIS A C 1
ATOM 3701 O O . HIS A 1 447 ? 4.100 6.310 -5.769 1.00 84.69 447 HIS A O 1
ATOM 3707 N N . GLU A 1 448 ? 3.975 7.433 -3.822 1.00 88.81 448 GLU A N 1
ATOM 3708 C CA . GLU A 1 448 ? 2.726 6.811 -3.376 1.00 88.81 448 GLU A CA 1
ATOM 3709 C C . GLU A 1 448 ? 1.538 7.191 -4.279 1.00 88.81 448 GLU A C 1
ATOM 3711 O O . GLU A 1 448 ? 0.491 6.548 -4.220 1.00 88.81 448 GLU A O 1
ATOM 3716 N N . LEU A 1 449 ? 1.686 8.208 -5.142 1.00 91.06 449 LEU A N 1
ATOM 3717 C CA . LEU A 1 449 ? 0.699 8.628 -6.144 1.00 91.06 449 LEU A CA 1
ATOM 3718 C C . LEU A 1 449 ? 0.888 7.972 -7.525 1.00 91.06 449 LEU A C 1
ATOM 3720 O O . LEU A 1 449 ? 0.099 8.239 -8.433 1.00 91.06 449 LEU A O 1
ATOM 3724 N N . TYR A 1 450 ? 1.912 7.131 -7.702 1.00 93.81 450 TYR A N 1
ATOM 3725 C CA . TYR A 1 450 ? 2.142 6.400 -8.948 1.00 93.81 450 TYR A CA 1
ATOM 3726 C C . TYR A 1 450 ? 1.503 5.012 -8.909 1.00 93.81 450 TYR A C 1
ATOM 3728 O O . TYR A 1 450 ? 1.981 4.104 -8.225 1.00 93.81 450 TYR A O 1
ATOM 3736 N N . ASP A 1 451 ? 0.469 4.836 -9.725 1.00 95.69 451 ASP A N 1
ATOM 3737 C CA . ASP A 1 451 ? -0.289 3.598 -9.839 1.00 95.69 451 ASP A CA 1
ATOM 3738 C C . ASP A 1 451 ? 0.056 2.812 -11.098 1.00 95.69 451 ASP A C 1
ATOM 3740 O O . ASP A 1 451 ? 0.174 3.353 -12.203 1.00 95.69 451 ASP A O 1
ATOM 3744 N N . ILE A 1 452 ? 0.145 1.498 -10.909 1.00 95.19 452 ILE A N 1
ATOM 3745 C CA . ILE A 1 452 ? 0.440 0.505 -11.934 1.00 95.19 452 ILE A CA 1
ATOM 3746 C C . ILE A 1 452 ? -0.807 -0.331 -12.170 1.00 95.19 452 ILE A C 1
ATOM 3748 O O . ILE A 1 452 ? -1.465 -0.772 -11.223 1.00 95.19 452 ILE A O 1
ATOM 3752 N N . PHE A 1 453 ? -1.109 -0.570 -13.443 1.00 97.38 453 PHE A N 1
ATOM 3753 C CA . PHE A 1 453 ? -2.372 -1.158 -13.858 1.00 97.38 453 PHE A CA 1
ATOM 3754 C C . PHE A 1 453 ? -2.188 -2.574 -14.395 1.00 97.38 453 PHE A C 1
ATOM 3756 O O . PHE A 1 453 ? -1.202 -2.869 -15.070 1.00 97.38 453 PHE A O 1
ATOM 3763 N N . LYS A 1 454 ? -3.189 -3.424 -14.157 1.00 96.75 454 LYS A N 1
ATOM 3764 C CA . LYS A 1 454 ? -3.349 -4.756 -14.763 1.00 96.75 454 LYS A CA 1
ATOM 3765 C C . LYS A 1 454 ? -4.665 -4.807 -15.537 1.00 96.75 454 LYS A C 1
ATOM 3767 O O . LYS A 1 454 ? -5.618 -4.114 -15.186 1.00 96.75 454 LYS A O 1
ATOM 3772 N N . GLY A 1 455 ? -4.716 -5.625 -16.588 1.00 96.50 455 GLY A N 1
ATOM 3773 C CA . GLY A 1 455 ? -5.903 -5.821 -17.437 1.00 96.50 455 GLY A CA 1
ATOM 3774 C C . GLY A 1 455 ? -5.970 -4.946 -18.68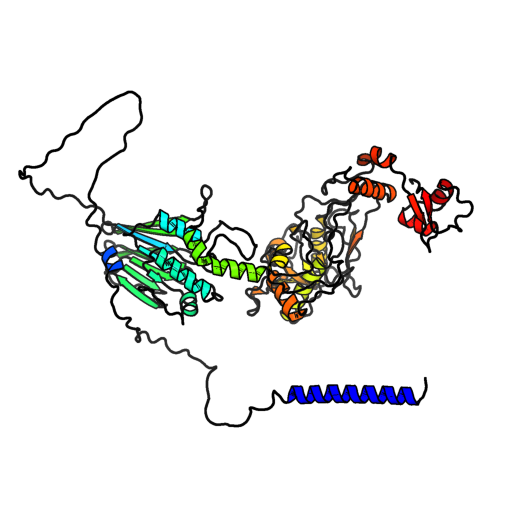9 1.00 96.50 455 GLY A C 1
ATOM 3775 O O . GLY A 1 455 ? -6.855 -5.128 -19.528 1.00 96.50 455 GLY A O 1
ATOM 3776 N N . ILE A 1 456 ? -5.022 -4.022 -18.831 1.00 97.88 456 ILE A N 1
ATOM 3777 C CA . ILE A 1 456 ? -4.867 -3.124 -19.975 1.00 97.88 456 ILE A CA 1
ATOM 3778 C C . ILE A 1 456 ? -3.416 -3.110 -20.443 1.00 97.88 456 ILE A C 1
ATOM 3780 O O . ILE A 1 456 ? -2.504 -3.221 -19.625 1.00 97.88 456 ILE A O 1
ATOM 3784 N N . ASN A 1 457 ? -3.212 -2.944 -21.748 1.00 98.31 457 ASN A N 1
ATOM 3785 C CA . ASN A 1 457 ? -1.911 -2.668 -22.337 1.00 98.31 457 ASN A CA 1
ATOM 3786 C C . ASN A 1 457 ? -1.776 -1.173 -22.622 1.00 98.31 457 ASN A C 1
ATOM 3788 O O . ASN A 1 457 ? -2.709 -0.567 -23.150 1.00 98.31 457 ASN A O 1
ATOM 3792 N N . TYR A 1 458 ? -0.628 -0.583 -22.301 1.00 97.94 458 TYR A N 1
ATOM 3793 C CA . TYR A 1 458 ? -0.359 0.835 -22.538 1.00 97.94 458 TYR A CA 1
ATOM 3794 C C . TYR A 1 458 ? 1.141 1.111 -22.602 1.00 97.94 458 TYR A C 1
ATOM 3796 O O . TYR A 1 458 ? 1.947 0.378 -22.041 1.00 97.94 458 TYR A O 1
ATOM 3804 N N . ARG A 1 459 ? 1.543 2.190 -23.272 1.00 98.12 459 ARG A N 1
ATOM 3805 C CA . ARG A 1 459 ? 2.937 2.652 -23.259 1.00 98.12 459 ARG A CA 1
ATOM 3806 C C . ARG A 1 459 ? 3.019 4.081 -22.767 1.00 98.12 459 ARG A C 1
ATOM 3808 O O . ARG A 1 459 ? 2.121 4.881 -23.033 1.00 98.12 459 ARG A O 1
ATOM 3815 N N . ILE A 1 460 ? 4.105 4.389 -22.070 1.00 98.25 460 ILE A N 1
ATOM 3816 C CA . ILE A 1 460 ? 4.347 5.689 -21.448 1.00 98.25 460 ILE A CA 1
ATOM 3817 C C . ILE A 1 460 ? 5.431 6.402 -22.255 1.00 98.25 460 ILE A C 1
ATOM 3819 O O . ILE A 1 460 ? 6.618 6.122 -22.104 1.00 98.25 460 ILE A O 1
ATOM 3823 N N . ASP A 1 461 ? 5.036 7.305 -23.146 1.00 98.00 461 ASP A N 1
ATOM 3824 C CA . ASP A 1 461 ? 5.967 8.106 -23.938 1.00 98.00 461 ASP A CA 1
ATOM 3825 C C . ASP A 1 461 ? 6.401 9.352 -23.165 1.00 98.00 461 ASP A C 1
ATOM 3827 O O . ASP A 1 461 ? 5.795 10.420 -23.277 1.00 98.00 461 ASP A O 1
ATOM 3831 N N . ILE A 1 462 ? 7.480 9.221 -22.391 1.00 97.00 462 ILE A N 1
ATOM 3832 C CA . ILE A 1 462 ? 8.001 10.316 -21.562 1.00 97.00 462 ILE A CA 1
ATOM 3833 C C . ILE A 1 462 ? 8.658 11.434 -22.381 1.00 97.00 462 ILE A C 1
ATOM 3835 O O . ILE A 1 462 ? 9.050 12.446 -21.812 1.00 97.00 462 ILE A O 1
ATOM 3839 N N . SER A 1 463 ? 8.769 11.306 -23.711 1.00 96.19 463 SER A N 1
ATOM 3840 C CA . SER A 1 463 ? 9.195 12.423 -24.570 1.00 96.19 463 SER A CA 1
ATOM 3841 C C . SER A 1 463 ? 8.087 13.454 -24.811 1.00 96.19 463 SER A C 1
ATOM 3843 O O . SER A 1 463 ? 8.348 14.527 -25.360 1.00 96.19 463 SER A O 1
ATOM 3845 N N . LYS A 1 464 ? 6.849 13.136 -24.415 1.00 96.88 464 LYS A N 1
ATOM 3846 C CA . LYS A 1 464 ? 5.689 14.018 -24.525 1.00 96.88 464 LYS A CA 1
ATOM 3847 C C . LYS A 1 464 ? 5.422 14.763 -23.221 1.00 96.88 464 LYS A C 1
ATOM 3849 O O . LYS A 1 464 ? 5.724 14.291 -22.124 1.00 96.88 464 LYS A O 1
ATOM 3854 N N . GLU A 1 465 ? 4.799 15.927 -23.371 1.00 95.19 465 GLU A N 1
ATOM 3855 C CA . GLU A 1 465 ? 4.315 16.730 -22.249 1.00 95.19 465 GLU A CA 1
ATOM 3856 C C . GLU A 1 465 ? 3.247 15.990 -21.434 1.00 95.19 465 GLU A C 1
ATOM 3858 O O . GLU A 1 465 ? 2.547 15.109 -21.947 1.00 95.19 465 GLU A O 1
ATOM 3863 N N . TYR A 1 466 ? 3.108 16.391 -20.169 1.00 93.25 466 TYR A N 1
ATOM 3864 C CA . TYR A 1 466 ? 2.101 15.871 -19.244 1.00 93.25 466 TYR A CA 1
ATOM 3865 C C . TYR A 1 466 ? 0.692 15.871 -19.862 1.00 93.25 466 TYR A C 1
ATOM 3867 O O . TYR A 1 466 ? 0.320 16.774 -20.620 1.00 93.25 466 TYR A O 1
ATOM 3875 N N . GLY A 1 467 ? -0.086 14.826 -19.568 1.00 93.88 467 GLY A N 1
ATOM 3876 C CA . GLY A 1 467 ? -1.431 14.636 -20.118 1.00 93.88 467 GLY A CA 1
ATOM 3877 C C . GLY A 1 467 ? -1.481 14.050 -21.534 1.00 93.88 467 GLY A C 1
ATOM 3878 O O . GLY A 1 467 ? -2.571 13.893 -22.080 1.00 93.88 467 GLY A O 1
ATOM 3879 N N . ASN A 1 468 ? -0.332 13.761 -22.159 1.00 97.06 468 ASN A N 1
ATOM 3880 C CA . ASN A 1 468 ? -0.262 13.202 -23.514 1.00 97.06 468 ASN A CA 1
ATOM 3881 C C . ASN A 1 468 ? 0.695 12.003 -23.642 1.00 97.06 468 ASN A C 1
ATOM 3883 O O . ASN A 1 468 ? 1.100 11.664 -24.761 1.00 97.06 468 ASN A O 1
ATOM 3887 N N . ARG A 1 469 ? 1.101 11.387 -22.531 1.00 98.06 469 ARG A N 1
ATOM 3888 C CA . ARG A 1 469 ? 2.143 10.351 -22.492 1.00 98.06 469 ARG A CA 1
ATOM 3889 C C . ARG A 1 469 ? 1.601 8.952 -22.741 1.00 98.06 469 ARG A C 1
ATOM 3891 O O . ARG A 1 469 ? 2.331 8.117 -23.269 1.00 98.06 469 ARG A O 1
ATOM 3898 N N . ILE A 1 470 ? 0.343 8.691 -22.410 1.00 98.44 470 ILE A N 1
ATOM 3899 C CA . ILE A 1 470 ? -0.276 7.378 -22.561 1.00 98.44 470 ILE A CA 1
ATOM 3900 C C . ILE A 1 470 ? -0.645 7.149 -24.027 1.00 98.44 470 ILE A C 1
ATOM 3902 O O . ILE A 1 470 ? -1.493 7.839 -24.608 1.00 98.44 470 ILE A O 1
ATOM 3906 N N . VAL A 1 471 ? -0.010 6.147 -24.633 1.00 97.81 471 VAL A N 1
ATOM 3907 C CA . VAL A 1 471 ? -0.255 5.718 -26.016 1.00 97.81 471 VAL A CA 1
ATOM 3908 C C . VAL A 1 471 ? -0.601 4.233 -26.085 1.00 97.81 471 VAL A C 1
ATOM 3910 O O . VAL A 1 471 ? -0.266 3.462 -25.190 1.00 97.81 471 VAL A O 1
ATOM 3913 N N . ASP A 1 472 ? -1.281 3.846 -27.168 1.00 96.88 472 ASP A N 1
ATOM 3914 C CA . ASP A 1 472 ? -1.682 2.462 -27.468 1.00 96.88 472 ASP A CA 1
ATOM 3915 C C . ASP A 1 472 ? -2.481 1.769 -26.351 1.00 96.88 472 ASP A C 1
ATOM 3917 O O . ASP A 1 472 ? -2.348 0.567 -26.127 1.00 96.88 472 ASP A O 1
ATOM 3921 N N . LEU A 1 473 ? -3.334 2.539 -25.666 1.00 98.25 473 LEU A N 1
ATOM 3922 C CA . LEU A 1 473 ? -4.192 2.048 -24.592 1.00 98.25 473 LEU A CA 1
ATOM 3923 C C . LEU A 1 473 ? -5.250 1.069 -25.130 1.00 98.25 473 LEU A C 1
ATOM 3925 O O . LEU A 1 473 ? -6.160 1.449 -25.875 1.00 98.25 473 LEU A O 1
ATOM 3929 N N . THR A 1 474 ? -5.132 -0.195 -24.733 1.00 98.31 474 THR A N 1
ATOM 3930 C CA . THR A 1 474 ? -6.021 -1.294 -25.136 1.00 98.31 474 THR A CA 1
ATOM 3931 C C . THR A 1 474 ? -6.308 -2.228 -23.964 1.00 98.31 474 THR A C 1
ATOM 3933 O O . THR A 1 474 ? -5.588 -2.215 -22.970 1.00 98.31 474 THR A O 1
ATOM 3936 N N . ASP A 1 475 ? -7.342 -3.060 -24.060 1.00 96.31 475 ASP A N 1
ATOM 3937 C CA . ASP A 1 475 ? -7.492 -4.214 -23.168 1.00 96.31 475 ASP A CA 1
ATOM 3938 C C . ASP A 1 475 ? -6.513 -5.350 -23.551 1.00 96.31 475 ASP A C 1
ATOM 3940 O O . ASP A 1 475 ? -5.799 -5.291 -24.558 1.00 96.31 475 ASP A O 1
ATOM 3944 N N . TYR A 1 476 ? -6.484 -6.434 -22.772 1.00 94.81 476 TYR A N 1
ATOM 3945 C CA . TYR A 1 476 ? -5.678 -7.622 -23.103 1.00 94.81 476 TYR A CA 1
ATOM 3946 C C . TYR A 1 476 ? -6.121 -8.355 -24.380 1.00 94.81 476 TYR A C 1
ATOM 3948 O O . TYR A 1 476 ? -5.336 -9.091 -24.974 1.00 94.81 476 TYR A O 1
ATOM 3956 N N . GLY A 1 477 ? -7.351 -8.126 -24.844 1.00 93.19 477 GLY A N 1
ATOM 3957 C CA . GLY A 1 477 ? -7.848 -8.587 -26.139 1.00 93.19 477 GLY A CA 1
ATOM 3958 C C . GLY A 1 477 ? -7.400 -7.719 -27.320 1.00 93.19 477 GLY A C 1
ATOM 3959 O O . GLY A 1 477 ? -7.779 -8.017 -28.451 1.00 93.19 477 GLY A O 1
ATOM 3960 N N . SER A 1 478 ? -6.585 -6.682 -27.083 1.00 94.31 478 SER A N 1
ATOM 3961 C CA . SER A 1 478 ? -6.186 -5.662 -28.066 1.00 94.31 478 SER A CA 1
ATOM 3962 C C . SER A 1 478 ? -7.341 -4.794 -28.584 1.00 94.31 478 SER A C 1
ATOM 3964 O O . SER A 1 478 ? -7.213 -4.154 -29.630 1.00 94.31 478 SER A O 1
ATOM 3966 N N . ASN A 1 479 ? -8.467 -4.741 -27.870 1.00 95.75 479 ASN A N 1
ATOM 3967 C CA . ASN A 1 479 ? -9.544 -3.803 -28.165 1.00 95.75 479 ASN A CA 1
ATOM 3968 C C . ASN A 1 479 ? -9.175 -2.418 -27.633 1.00 95.75 479 ASN A C 1
ATOM 3970 O O . ASN A 1 479 ? -8.642 -2.281 -26.533 1.00 95.75 479 ASN A O 1
ATOM 3974 N N . THR A 1 480 ? -9.469 -1.378 -28.410 1.00 96.81 480 THR A N 1
ATOM 3975 C CA . THR A 1 480 ? -9.261 0.011 -27.988 1.00 96.81 480 THR A CA 1
ATOM 3976 C C . THR A 1 480 ? -10.141 0.353 -26.788 1.00 96.81 480 THR A C 1
ATOM 3978 O O . THR A 1 480 ? -11.328 0.041 -26.789 1.00 96.81 480 THR A O 1
ATOM 3981 N N . ILE A 1 481 ? -9.566 1.043 -25.800 1.00 97.38 481 ILE A N 1
ATOM 3982 C CA . ILE A 1 481 ? -10.336 1.675 -24.725 1.00 97.38 481 ILE A CA 1
ATOM 3983 C C . ILE A 1 481 ? -10.947 2.967 -25.274 1.00 97.38 481 ILE A C 1
ATOM 3985 O O . ILE A 1 481 ? -10.224 3.908 -25.604 1.00 97.38 481 ILE A O 1
ATOM 3989 N N . TYR A 1 482 ? -12.270 3.006 -25.420 1.00 96.44 482 TYR A N 1
ATOM 3990 C CA . TYR A 1 482 ? -12.975 4.150 -25.999 1.00 96.44 482 TYR A CA 1
ATOM 3991 C C . TYR A 1 482 ? -13.436 5.134 -24.925 1.00 96.44 482 TYR A C 1
ATOM 3993 O O . TYR A 1 482 ? -14.042 4.741 -23.931 1.00 96.44 482 TYR A O 1
ATOM 4001 N N . ASP A 1 483 ? -13.241 6.431 -25.178 1.00 97.06 483 ASP A N 1
ATOM 4002 C CA . ASP A 1 483 ? -13.495 7.516 -24.221 1.00 97.06 483 ASP A CA 1
ATOM 4003 C C . ASP A 1 483 ? -14.854 7.455 -23.511 1.00 97.06 483 ASP A C 1
ATOM 4005 O O . ASP A 1 483 ? -14.934 7.786 -22.335 1.00 97.06 483 ASP A O 1
ATOM 4009 N N . GLN A 1 484 ? -15.916 7.056 -24.216 1.00 96.50 484 GLN A N 1
ATOM 4010 C CA . GLN A 1 484 ? -17.297 7.082 -23.713 1.00 96.50 484 GLN A CA 1
ATOM 4011 C C . GLN A 1 484 ? -17.768 5.744 -23.125 1.00 96.50 484 GLN A C 1
ATOM 4013 O O . GLN A 1 484 ? -18.821 5.692 -22.488 1.00 96.50 484 GLN A O 1
ATOM 4018 N N . GLU A 1 485 ? -17.032 4.655 -23.354 1.00 97.44 485 GLU A N 1
ATOM 4019 C CA . GLU A 1 485 ? -17.382 3.350 -22.794 1.00 97.44 485 GLU A CA 1
ATOM 4020 C C . GLU A 1 485 ? -17.119 3.329 -21.291 1.00 97.44 485 GLU A C 1
ATOM 4022 O O . GLU A 1 485 ? -16.202 3.989 -20.806 1.00 97.44 485 GLU A O 1
ATOM 4027 N N . LYS A 1 486 ? -17.946 2.589 -20.548 1.00 97.31 486 LYS A N 1
ATOM 4028 C CA . LYS A 1 486 ? -17.814 2.435 -19.098 1.00 97.31 486 LYS A CA 1
ATOM 4029 C C . LYS A 1 486 ? -17.050 1.150 -18.791 1.00 97.31 486 LYS A C 1
ATOM 4031 O O . LYS A 1 486 ? -17.372 0.088 -19.322 1.00 97.31 486 LYS A O 1
ATOM 4036 N N . TYR A 1 487 ? -16.084 1.259 -17.894 1.00 97.69 487 TYR A N 1
ATOM 4037 C CA . TYR A 1 487 ? -15.224 0.186 -17.426 1.00 97.69 487 TYR A CA 1
ATOM 4038 C C . TYR A 1 487 ? -15.301 0.104 -15.905 1.00 97.69 487 TYR A C 1
ATOM 4040 O O . TYR A 1 487 ? -15.435 1.118 -15.219 1.00 97.69 487 TYR A O 1
ATOM 4048 N N . LEU A 1 488 ? -15.210 -1.118 -15.387 1.00 98.19 488 LEU A N 1
ATOM 4049 C CA . LEU A 1 488 ? -15.056 -1.369 -13.961 1.00 98.19 488 LEU A CA 1
ATOM 4050 C C . LEU A 1 488 ? -13.573 -1.542 -13.652 1.00 98.19 488 LEU A C 1
ATOM 4052 O O . LEU A 1 488 ? -12.888 -2.331 -14.308 1.00 98.19 488 LEU A O 1
ATOM 4056 N N . LEU A 1 489 ? -13.116 -0.817 -12.641 1.00 98.31 489 LEU A N 1
ATOM 4057 C CA . LEU A 1 489 ? -11.761 -0.857 -12.123 1.00 98.31 489 LEU A CA 1
ATOM 4058 C C . LEU A 1 489 ? -11.811 -1.153 -10.625 1.00 98.31 489 LEU A C 1
ATOM 4060 O O . LEU A 1 489 ? -12.604 -0.554 -9.899 1.00 98.31 489 LEU A O 1
ATOM 4064 N N . VAL A 1 490 ? -10.968 -2.076 -10.167 1.00 98.56 490 VAL A N 1
ATOM 4065 C CA . VAL A 1 490 ? -10.710 -2.276 -8.739 1.00 98.56 490 VAL A CA 1
ATOM 4066 C C . VAL A 1 490 ? -9.468 -1.492 -8.317 1.00 98.56 490 VAL A C 1
ATOM 4068 O O . VAL A 1 490 ? -8.452 -1.499 -9.010 1.00 98.56 490 VAL A O 1
ATOM 4071 N N . THR A 1 491 ? -9.560 -0.810 -7.180 1.00 97.75 491 THR A N 1
ATOM 4072 C CA . THR A 1 491 ? -8.456 -0.067 -6.567 1.00 97.75 491 THR A CA 1
ATOM 4073 C C . THR A 1 491 ? -8.588 -0.062 -5.044 1.00 97.75 491 THR A C 1
ATOM 4075 O O . THR A 1 491 ? -9.450 -0.729 -4.469 1.00 97.75 491 THR A O 1
ATOM 4078 N N . ASN A 1 492 ? -7.722 0.695 -4.389 1.00 96.69 492 ASN A N 1
ATOM 4079 C CA . ASN A 1 492 ? -7.674 0.860 -2.950 1.00 96.69 492 ASN A CA 1
ATOM 4080 C C . ASN A 1 492 ? -8.553 2.037 -2.463 1.00 96.69 492 ASN A C 1
ATOM 4082 O O . ASN A 1 492 ? -8.956 2.910 -3.236 1.00 96.69 492 ASN A O 1
ATOM 4086 N N . SER A 1 493 ? -8.857 2.061 -1.164 1.00 96.75 493 SER A N 1
ATOM 4087 C CA . SER A 1 493 ? -9.708 3.088 -0.553 1.00 96.75 493 SER A CA 1
ATOM 4088 C C . SER A 1 493 ? -9.123 4.488 -0.588 1.00 96.75 493 SER A C 1
ATOM 4090 O O . SER A 1 493 ? -9.885 5.432 -0.708 1.00 96.75 493 SER A O 1
ATOM 4092 N N . GLU A 1 494 ? -7.803 4.642 -0.520 1.00 94.69 494 GLU A N 1
ATOM 4093 C CA . GLU A 1 494 ? -7.156 5.952 -0.612 1.00 94.69 494 GLU A CA 1
ATOM 4094 C C . GLU A 1 494 ? -7.490 6.615 -1.956 1.00 94.69 494 GLU A C 1
ATOM 4096 O O . GLU A 1 494 ? -8.037 7.716 -1.975 1.00 94.69 494 GLU A O 1
ATOM 4101 N N . ARG A 1 495 ? -7.353 5.872 -3.063 1.00 95.50 495 ARG A N 1
ATOM 4102 C CA . ARG A 1 495 ? -7.760 6.330 -4.401 1.00 95.50 495 ARG A CA 1
ATOM 4103 C C . ARG A 1 495 ? -9.236 6.668 -4.484 1.00 95.50 495 ARG A C 1
ATOM 4105 O O . ARG A 1 495 ? -9.605 7.756 -4.928 1.00 95.50 495 ARG A O 1
ATOM 4112 N N . ALA A 1 496 ? -10.086 5.734 -4.071 1.00 96.56 496 ALA A N 1
ATOM 4113 C CA . ALA A 1 496 ? -11.528 5.883 -4.212 1.00 96.56 496 ALA A CA 1
ATOM 4114 C C . ALA A 1 496 ? -12.101 7.007 -3.330 1.00 96.56 496 ALA A C 1
ATOM 4116 O O . ALA A 1 496 ? -12.962 7.763 -3.781 1.00 96.56 496 ALA A O 1
ATOM 4117 N N . GLU A 1 497 ? -11.631 7.120 -2.087 1.00 95.38 497 GLU A N 1
ATOM 4118 C CA . GLU A 1 497 ? -12.158 8.048 -1.085 1.00 95.38 497 GLU A CA 1
ATOM 4119 C C . GLU A 1 497 ? -11.503 9.440 -1.167 1.00 95.38 497 GLU A C 1
ATOM 4121 O O . GLU A 1 497 ? -12.178 10.421 -0.852 1.00 95.38 497 GLU A O 1
ATOM 4126 N N . ASN A 1 498 ? -10.254 9.573 -1.644 1.00 92.50 498 ASN A N 1
ATOM 4127 C CA . ASN A 1 498 ? -9.538 10.860 -1.687 1.00 92.50 498 ASN A CA 1
ATOM 4128 C C . ASN A 1 498 ? -9.374 11.437 -3.098 1.00 92.50 498 ASN A C 1
ATOM 4130 O O . ASN A 1 498 ? -9.737 12.594 -3.335 1.00 92.50 498 ASN A O 1
ATOM 4134 N N . GLU A 1 499 ? -8.802 10.672 -4.030 1.00 93.81 499 GLU A N 1
ATOM 4135 C CA . GLU A 1 499 ? -8.471 11.177 -5.369 1.00 93.81 499 GLU A CA 1
ATOM 4136 C C . GLU A 1 499 ? -9.682 11.180 -6.306 1.00 93.81 499 GLU A C 1
ATOM 4138 O O . GLU A 1 499 ? -9.825 12.084 -7.129 1.00 93.81 499 GLU A O 1
ATOM 4143 N N . PHE A 1 500 ? -10.572 10.191 -6.187 1.00 95.88 500 PHE A N 1
ATOM 4144 C CA . PHE A 1 500 ? -11.708 10.021 -7.103 1.00 95.88 500 PHE A CA 1
ATOM 4145 C C . PHE A 1 500 ? -13.004 10.662 -6.596 1.00 95.88 500 PHE A C 1
ATOM 4147 O O . PHE A 1 500 ? -13.975 10.765 -7.345 1.00 95.88 500 PHE A O 1
ATOM 4154 N N . SER A 1 501 ? -13.031 11.109 -5.340 1.00 92.56 501 SER A N 1
ATOM 4155 C CA . SER A 1 501 ? -14.221 11.664 -4.684 1.00 92.56 501 SER A CA 1
ATOM 4156 C C . SER A 1 501 ? -14.410 13.170 -4.898 1.00 92.56 501 SER A C 1
ATOM 4158 O O . SER A 1 501 ? -15.440 13.725 -4.506 1.00 92.56 501 SER A O 1
ATOM 4160 N N . LYS A 1 502 ? -13.439 13.850 -5.522 1.00 91.50 502 LYS A N 1
ATOM 4161 C CA . LYS A 1 502 ? -13.444 15.306 -5.713 1.00 91.50 502 LYS A CA 1
ATOM 4162 C C . LYS A 1 502 ? -12.959 15.705 -7.101 1.00 91.50 502 LYS A C 1
ATOM 4164 O O . LYS A 1 502 ? -12.041 15.106 -7.652 1.00 91.50 502 LYS A O 1
ATOM 4169 N N . ASN A 1 503 ? -13.555 16.767 -7.641 1.00 91.69 503 ASN A N 1
ATOM 4170 C CA . ASN A 1 503 ? -13.049 17.389 -8.862 1.00 91.69 503 ASN A CA 1
ATOM 4171 C C . ASN A 1 503 ? -11.727 18.103 -8.556 1.00 91.69 503 ASN A C 1
ATOM 4173 O O . ASN A 1 503 ? -11.589 18.743 -7.511 1.00 91.69 503 ASN A O 1
ATOM 4177 N N . GLY A 1 504 ? -10.763 18.012 -9.465 1.00 89.56 504 GLY A N 1
ATOM 4178 C CA . GLY A 1 504 ? -9.421 18.534 -9.254 1.00 89.56 504 GLY A CA 1
ATOM 4179 C C . GLY A 1 504 ? -8.439 18.075 -10.323 1.00 89.56 504 GLY A C 1
ATOM 4180 O O . GLY A 1 504 ? -8.702 18.219 -11.514 1.00 89.56 504 GLY A O 1
ATOM 4181 N N . GLU A 1 505 ? -7.295 17.562 -9.872 1.00 87.31 505 GLU A N 1
ATOM 4182 C CA . GLU A 1 505 ? -6.140 17.248 -10.721 1.00 87.31 505 GLU A CA 1
ATOM 4183 C C . GLU A 1 505 ? -6.413 16.145 -11.746 1.00 87.31 505 GLU A C 1
ATOM 4185 O O . GLU A 1 505 ? -5.956 16.254 -12.880 1.00 87.31 505 GLU A O 1
ATOM 4190 N N . ILE A 1 506 ? -7.167 15.106 -11.365 1.00 94.31 506 ILE A N 1
ATOM 4191 C CA . ILE A 1 506 ? -7.457 13.969 -12.252 1.00 94.31 506 ILE A CA 1
ATOM 4192 C C . ILE A 1 506 ? -8.722 14.224 -13.072 1.00 94.31 506 ILE A C 1
ATOM 4194 O O . ILE A 1 506 ? -8.720 14.116 -14.297 1.00 94.31 506 ILE A O 1
ATOM 4198 N N . PHE A 1 507 ? -9.816 14.573 -12.392 1.00 95.06 507 PHE A N 1
ATOM 4199 C CA . PHE A 1 507 ? -11.137 14.713 -12.998 1.00 95.06 507 PHE A CA 1
ATOM 4200 C C . PHE A 1 507 ? -11.643 16.141 -12.837 1.00 95.06 507 PHE A C 1
ATOM 4202 O O . PHE A 1 507 ? -11.741 16.656 -11.727 1.00 95.06 507 PHE A O 1
ATOM 4209 N N . THR A 1 508 ? -11.979 16.788 -13.949 1.00 89.00 508 THR A N 1
ATOM 4210 C CA . THR A 1 508 ? -12.442 18.184 -13.961 1.00 89.00 508 THR A CA 1
ATOM 4211 C C . THR A 1 508 ? -13.954 18.324 -14.130 1.00 89.00 508 THR A C 1
ATOM 4213 O O . THR A 1 508 ? -14.504 19.384 -13.829 1.00 89.00 508 THR A O 1
ATOM 4216 N N . GLU A 1 509 ? -14.630 17.275 -14.603 1.00 85.44 509 GLU A N 1
ATOM 4217 C CA . GLU A 1 509 ? -16.053 17.289 -14.950 1.00 85.44 509 GLU A CA 1
ATOM 4218 C C . GLU A 1 509 ? -16.850 16.283 -14.101 1.00 85.44 509 GLU A C 1
ATOM 4220 O O . GLU A 1 509 ? -17.222 16.581 -12.964 1.00 85.44 509 GLU A O 1
ATOM 4225 N N . GLU A 1 510 ? -17.150 15.109 -14.665 1.00 92.06 510 GLU A N 1
ATOM 4226 C CA . GLU A 1 510 ? -17.848 14.011 -13.996 1.00 92.06 510 GLU A CA 1
ATOM 4227 C C . GLU A 1 510 ? -16.848 13.167 -13.200 1.00 92.06 510 GLU A C 1
ATOM 4229 O O . GLU A 1 510 ? -15.770 12.826 -13.697 1.00 92.06 510 GLU A O 1
ATOM 4234 N N . LEU A 1 511 ? -17.226 12.797 -11.976 1.00 96.12 511 LEU A N 1
ATOM 4235 C CA . LEU A 1 511 ? -16.436 11.912 -11.125 1.00 96.12 511 LEU A CA 1
ATOM 4236 C C . LEU A 1 511 ? -16.710 10.439 -11.442 1.00 96.12 511 LEU A C 1
ATOM 4238 O O . LEU A 1 511 ? -17.834 10.092 -11.824 1.00 96.12 511 LEU A O 1
ATOM 4242 N N . PRO A 1 512 ? -15.718 9.549 -11.272 1.00 97.31 512 PRO A N 1
ATOM 4243 C CA . PRO A 1 512 ? -15.964 8.117 -11.258 1.00 97.31 512 PRO A CA 1
ATOM 4244 C C . PRO A 1 512 ? -16.997 7.746 -10.192 1.00 97.31 512 PRO A C 1
ATOM 4246 O O . PRO A 1 512 ? -17.100 8.375 -9.138 1.00 97.31 512 PRO A O 1
ATOM 4249 N N . LYS A 1 513 ? -17.762 6.691 -10.454 1.00 97.12 513 LYS A N 1
ATOM 4250 C CA . LYS A 1 513 ? -18.797 6.225 -9.535 1.00 97.12 513 LYS A CA 1
ATOM 4251 C C . LYS A 1 513 ? -18.274 5.051 -8.721 1.00 97.12 513 LYS A C 1
ATOM 4253 O O . LYS A 1 513 ? -18.027 3.985 -9.278 1.00 97.12 513 LYS A O 1
ATOM 4258 N N . VAL A 1 514 ? -18.190 5.203 -7.401 1.00 97.31 514 VAL A N 1
ATOM 4259 C CA . VAL A 1 514 ? -17.989 4.057 -6.504 1.00 97.31 514 VAL A CA 1
ATOM 4260 C C . VAL A 1 514 ? -19.197 3.125 -6.610 1.00 97.31 514 VAL A C 1
ATOM 4262 O O . VAL A 1 514 ? -20.344 3.544 -6.448 1.00 97.31 514 VAL A O 1
ATOM 4265 N N . VAL A 1 515 ? -18.933 1.862 -6.933 1.00 97.19 515 VAL A N 1
ATOM 4266 C CA . VAL A 1 515 ? -19.948 0.818 -7.089 1.00 97.19 515 VAL A CA 1
ATOM 4267 C C . VAL A 1 515 ? -20.111 0.033 -5.795 1.00 97.19 515 VAL A C 1
ATOM 4269 O O . VAL A 1 515 ? -21.243 -0.248 -5.407 1.00 97.19 515 VAL A O 1
ATOM 4272 N N . LEU A 1 516 ? -18.996 -0.332 -5.159 1.00 96.94 516 LEU A N 1
ATOM 4273 C CA . LEU A 1 516 ? -18.977 -1.173 -3.966 1.00 96.94 516 LEU A CA 1
ATOM 4274 C C . LEU A 1 516 ? -17.649 -1.020 -3.213 1.00 96.94 516 LEU A C 1
ATOM 4276 O O . LEU A 1 516 ? -16.596 -0.909 -3.848 1.00 96.94 516 LEU A O 1
ATOM 4280 N N . SER A 1 517 ? -17.698 -1.069 -1.882 1.00 97.06 517 SER A N 1
ATOM 4281 C CA . SER A 1 517 ? -16.530 -1.250 -1.015 1.00 97.06 517 SER A CA 1
ATOM 4282 C C . SER A 1 517 ? -16.534 -2.649 -0.399 1.00 97.06 517 SER A C 1
ATOM 4284 O O . SER A 1 517 ? -17.594 -3.190 -0.083 1.00 97.06 517 SER A O 1
ATOM 4286 N N . SER A 1 518 ? -15.358 -3.227 -0.137 1.00 96.62 518 SER A N 1
ATOM 4287 C CA . SER A 1 518 ? -15.260 -4.453 0.666 1.00 96.62 518 SER A CA 1
ATOM 4288 C C . SER A 1 518 ? -15.823 -4.280 2.081 1.00 96.62 518 SER A C 1
ATOM 4290 O O . SER A 1 518 ? -16.274 -5.261 2.669 1.00 96.62 518 SER A O 1
ATOM 4292 N N . LYS A 1 519 ? -15.877 -3.042 2.601 1.00 95.19 519 LYS A N 1
ATOM 4293 C CA . LYS A 1 519 ? -16.506 -2.706 3.891 1.00 95.19 519 LYS A CA 1
ATOM 4294 C C . LYS A 1 519 ? -18.013 -2.996 3.920 1.00 95.19 519 LYS A C 1
ATOM 4296 O O . LYS A 1 519 ? -18.556 -3.288 4.984 1.00 95.19 519 LYS A O 1
ATOM 4301 N N . ASP A 1 520 ? -18.675 -2.948 2.764 1.00 95.06 520 ASP A N 1
ATOM 4302 C CA . ASP A 1 520 ? -20.116 -3.199 2.632 1.00 95.06 520 ASP A CA 1
ATOM 4303 C C . ASP A 1 520 ? -20.449 -4.699 2.563 1.00 95.06 520 ASP A C 1
ATOM 4305 O O . ASP A 1 520 ? -21.616 -5.093 2.573 1.00 95.06 520 ASP A O 1
ATOM 4309 N N . VAL A 1 521 ? -19.428 -5.556 2.487 1.00 94.38 521 VAL A N 1
ATOM 4310 C CA . VAL A 1 521 ? -19.571 -7.007 2.382 1.00 94.38 521 VAL A CA 1
ATOM 4311 C C . VAL A 1 521 ? -19.254 -7.620 3.734 1.00 94.38 521 VAL A C 1
ATOM 4313 O O . VAL A 1 521 ? -18.101 -7.621 4.147 1.00 94.38 521 VAL A O 1
ATOM 4316 N N . GLU A 1 522 ? -20.251 -8.199 4.407 1.00 91.44 522 GLU A N 1
ATOM 4317 C CA . GLU A 1 522 ? -20.114 -8.668 5.798 1.00 91.44 522 GLU A CA 1
ATOM 4318 C C . GLU A 1 522 ? -18.882 -9.564 6.022 1.00 91.44 522 GLU A C 1
ATOM 4320 O O . GLU A 1 522 ? -18.146 -9.378 6.988 1.00 91.44 522 GLU A O 1
ATOM 4325 N N . LYS A 1 523 ? -18.588 -10.475 5.081 1.00 92.62 523 LYS A N 1
ATOM 4326 C CA . LYS A 1 523 ? -17.404 -11.352 5.138 1.00 92.62 523 LYS A CA 1
ATOM 4327 C C . LYS A 1 523 ? -16.075 -10.580 5.159 1.00 92.62 523 LYS A C 1
ATOM 4329 O O . LYS A 1 523 ? -15.128 -11.029 5.796 1.00 92.62 523 LYS A O 1
ATOM 4334 N N . TYR A 1 524 ? -15.998 -9.457 4.452 1.00 94.06 524 TYR A N 1
ATOM 4335 C CA . TYR A 1 524 ? -14.770 -8.693 4.212 1.00 94.06 524 TYR A CA 1
ATOM 4336 C C . TYR A 1 524 ? -14.781 -7.310 4.868 1.00 94.06 524 TYR A C 1
ATOM 4338 O O . TYR A 1 524 ? -13.890 -6.499 4.621 1.00 94.06 524 TYR A O 1
ATOM 4346 N N . LYS A 1 525 ? -15.758 -7.047 5.741 1.00 91.62 525 LYS A N 1
ATOM 4347 C CA . LYS A 1 525 ? -15.981 -5.741 6.363 1.00 91.62 525 LYS A CA 1
ATOM 4348 C C . LYS A 1 525 ? -14.758 -5.192 7.103 1.00 91.62 525 LYS A C 1
ATOM 4350 O O . LYS A 1 525 ? -14.554 -3.983 7.139 1.00 91.62 525 LYS A O 1
ATOM 4355 N N . ASN A 1 526 ? -13.950 -6.094 7.661 1.00 86.50 526 ASN A N 1
ATOM 4356 C CA . ASN A 1 526 ? -12.737 -5.779 8.415 1.00 86.50 526 ASN A CA 1
ATOM 4357 C C . ASN A 1 526 ? -11.450 -6.209 7.688 1.00 86.50 526 ASN A C 1
ATOM 4359 O O . ASN A 1 526 ? -10.410 -6.283 8.329 1.00 86.50 526 ASN A O 1
ATOM 4363 N N . TYR A 1 527 ? -11.518 -6.556 6.397 1.00 93.75 527 TYR A N 1
ATOM 4364 C CA . TYR A 1 527 ? -10.332 -6.916 5.614 1.00 93.75 527 TYR A CA 1
ATOM 4365 C C . TYR A 1 527 ? -9.709 -5.670 4.991 1.00 93.75 527 TYR A C 1
ATOM 4367 O O . TYR A 1 527 ? -10.391 -4.900 4.304 1.00 93.75 527 TYR A O 1
ATOM 4375 N N . TYR A 1 528 ? -8.398 -5.537 5.152 1.00 95.12 528 TYR A N 1
ATOM 4376 C CA . TYR A 1 528 ? -7.568 -4.634 4.366 1.00 95.12 528 TYR A CA 1
ATOM 4377 C C . TYR A 1 528 ? -6.882 -5.391 3.221 1.00 95.12 528 TYR A C 1
ATOM 4379 O O . TYR A 1 528 ? -6.874 -6.621 3.170 1.00 95.12 528 TYR A O 1
ATOM 4387 N N . ILE A 1 529 ? -6.291 -4.663 2.272 1.00 95.94 529 ILE A N 1
ATOM 4388 C CA . ILE A 1 529 ? -5.546 -5.249 1.147 1.00 95.94 529 ILE A CA 1
ATOM 4389 C C . ILE A 1 529 ? -4.446 -6.222 1.614 1.00 95.94 529 ILE A C 1
ATOM 4391 O O . ILE A 1 529 ? -4.377 -7.309 1.040 1.00 95.94 529 ILE A O 1
ATOM 4395 N N . PRO A 1 530 ? -3.654 -5.940 2.671 1.00 94.44 530 PRO A N 1
ATOM 4396 C CA . PRO A 1 530 ? -2.733 -6.927 3.241 1.00 94.44 530 PRO A CA 1
ATOM 4397 C C . PRO A 1 530 ? -3.402 -8.239 3.678 1.00 94.44 530 PRO A C 1
ATOM 4399 O O . PRO A 1 530 ? -2.851 -9.307 3.419 1.00 94.44 530 PRO A O 1
ATOM 4402 N N . ASP A 1 531 ? -4.604 -8.184 4.262 1.00 94.81 531 ASP A N 1
ATOM 4403 C CA . ASP A 1 531 ? -5.344 -9.387 4.668 1.00 94.81 531 ASP A CA 1
ATOM 4404 C C . ASP A 1 531 ? -5.843 -10.172 3.449 1.00 94.81 531 ASP A C 1
ATOM 4406 O O . ASP A 1 531 ? -5.780 -11.399 3.434 1.00 94.81 531 ASP A O 1
ATOM 4410 N N . PHE A 1 532 ? -6.269 -9.485 2.382 1.00 97.31 532 PHE A N 1
ATOM 4411 C CA . PHE A 1 532 ? -6.579 -10.141 1.109 1.00 97.31 532 PHE A CA 1
ATOM 4412 C C . PHE A 1 532 ? -5.347 -10.819 0.501 1.00 97.31 532 PHE A C 1
ATOM 4414 O O . PHE A 1 532 ? -5.459 -11.928 -0.018 1.00 97.31 532 PHE A O 1
ATOM 4421 N N . ILE A 1 533 ? -4.176 -10.179 0.563 1.00 95.94 533 ILE A N 1
ATOM 4422 C CA . ILE A 1 533 ? -2.918 -10.759 0.078 1.00 95.94 533 ILE A CA 1
ATOM 4423 C C . ILE A 1 533 ? -2.573 -12.020 0.881 1.00 95.94 533 ILE A C 1
ATOM 4425 O O . ILE A 1 533 ? -2.291 -13.060 0.285 1.00 95.94 533 ILE A O 1
ATOM 4429 N N . GLU A 1 534 ? -2.638 -11.952 2.211 1.00 95.56 534 GLU A N 1
ATOM 4430 C CA . GLU A 1 534 ? -2.419 -13.092 3.106 1.00 95.56 534 GLU A CA 1
ATOM 4431 C C . GLU A 1 534 ? -3.390 -14.248 2.800 1.00 95.56 534 GLU A C 1
ATOM 4433 O O . GLU A 1 534 ? -2.949 -15.370 2.530 1.00 95.56 534 GLU A O 1
ATOM 4438 N N . ASP A 1 535 ? -4.697 -13.964 2.746 1.00 96.62 535 ASP A N 1
ATOM 4439 C CA . ASP A 1 535 ? -5.750 -14.935 2.419 1.00 96.62 535 ASP A CA 1
ATOM 4440 C C . ASP A 1 535 ? -5.505 -15.575 1.044 1.00 96.62 535 ASP A C 1
ATOM 4442 O O . ASP A 1 535 ? -5.600 -16.791 0.881 1.00 96.62 535 ASP A O 1
ATOM 4446 N N . TYR A 1 536 ? -5.104 -14.778 0.048 1.00 97.06 536 TYR A N 1
ATOM 4447 C CA . TYR A 1 536 ? -4.813 -15.271 -1.298 1.00 97.06 536 TYR A CA 1
ATOM 4448 C C . TYR A 1 536 ? -3.634 -16.242 -1.324 1.00 97.06 536 TYR A C 1
ATOM 4450 O O . TYR A 1 536 ? -3.709 -17.304 -1.948 1.00 97.06 536 TYR A O 1
ATOM 4458 N N . ILE A 1 537 ? -2.544 -15.904 -0.634 1.00 95.44 537 ILE A N 1
ATOM 4459 C CA . ILE A 1 537 ? -1.354 -16.756 -0.570 1.00 95.44 537 ILE A CA 1
ATOM 4460 C C . ILE A 1 537 ? -1.716 -18.097 0.060 1.00 95.44 537 ILE A C 1
ATOM 4462 O O . ILE A 1 537 ? -1.411 -19.144 -0.515 1.00 95.44 537 ILE A O 1
ATOM 4466 N N . ILE A 1 538 ? -2.393 -18.070 1.208 1.00 96.06 538 ILE A N 1
ATOM 4467 C CA . ILE A 1 538 ? -2.702 -19.270 1.984 1.00 96.06 538 ILE A CA 1
ATOM 4468 C C . ILE A 1 538 ? -3.761 -20.113 1.270 1.00 96.06 538 ILE A C 1
ATOM 4470 O O . ILE A 1 538 ? -3.531 -21.290 0.994 1.00 96.06 538 ILE A O 1
ATOM 4474 N N . ASN A 1 539 ? -4.904 -19.514 0.937 1.00 96.44 539 ASN A N 1
ATOM 4475 C CA . ASN A 1 539 ? -6.106 -20.254 0.557 1.00 96.44 539 ASN A CA 1
ATOM 4476 C C . ASN A 1 539 ? -6.296 -20.400 -0.956 1.00 96.44 539 ASN A C 1
ATOM 4478 O O . ASN A 1 539 ? -7.013 -21.302 -1.391 1.00 96.44 539 ASN A O 1
ATOM 4482 N N . VAL A 1 540 ? -5.652 -19.560 -1.775 1.00 95.88 540 VAL A N 1
ATOM 4483 C CA . VAL A 1 540 ? -5.757 -19.642 -3.244 1.00 95.88 540 VAL A CA 1
ATOM 4484 C C . VAL A 1 540 ? -4.489 -20.216 -3.866 1.00 95.88 540 VAL A C 1
ATOM 4486 O O . VAL A 1 540 ? -4.557 -21.112 -4.710 1.00 95.88 540 VAL A O 1
ATOM 4489 N N . LYS A 1 541 ? -3.317 -19.740 -3.437 1.00 93.88 541 LYS A N 1
ATOM 4490 C CA . LYS A 1 541 ? -2.018 -20.177 -3.975 1.00 93.88 541 LYS A CA 1
ATOM 4491 C C . LYS A 1 541 ? -1.394 -21.342 -3.211 1.00 93.88 541 LYS A C 1
ATOM 4493 O O . LYS A 1 541 ? -0.407 -21.902 -3.688 1.00 93.88 541 LYS A O 1
ATOM 4498 N N . ASN A 1 542 ? -1.971 -21.752 -2.078 1.00 94.69 542 ASN A N 1
ATOM 4499 C CA . ASN A 1 542 ? -1.442 -22.812 -1.212 1.00 94.69 542 ASN A CA 1
ATOM 4500 C C . ASN A 1 542 ? 0.034 -22.577 -0.834 1.00 94.69 542 ASN A C 1
ATOM 4502 O O . ASN A 1 542 ? 0.849 -23.499 -0.866 1.00 94.69 542 ASN A O 1
ATOM 4506 N N . GLY A 1 543 ? 0.388 -21.321 -0.553 1.00 92.56 543 GLY A N 1
ATOM 4507 C CA . GLY A 1 543 ? 1.720 -20.903 -0.124 1.00 92.56 543 GLY A CA 1
ATOM 4508 C C . GLY A 1 543 ? 2.795 -20.885 -1.214 1.00 92.56 543 GLY A C 1
ATOM 4509 O O . GLY A 1 543 ? 3.963 -20.735 -0.881 1.00 92.56 543 GLY A O 1
ATOM 4510 N N . ILE A 1 544 ? 2.468 -21.043 -2.503 1.00 89.81 544 ILE A N 1
ATOM 4511 C CA . ILE A 1 544 ? 3.480 -21.085 -3.574 1.00 89.81 544 ILE A CA 1
ATOM 4512 C C . ILE A 1 544 ? 3.193 -20.030 -4.645 1.00 89.81 544 ILE A C 1
ATOM 4514 O O . ILE A 1 544 ? 2.230 -20.154 -5.403 1.00 89.81 544 ILE A O 1
ATOM 4518 N N . LEU A 1 545 ? 4.089 -19.050 -4.789 1.00 85.88 545 LEU A N 1
ATOM 4519 C CA . LEU A 1 545 ? 4.019 -18.024 -5.835 1.00 85.88 545 LEU A CA 1
ATOM 4520 C C . LEU A 1 545 ? 4.993 -18.345 -6.978 1.00 85.88 545 LEU A C 1
ATOM 4522 O O . LEU A 1 545 ? 6.204 -18.403 -6.781 1.00 85.88 545 LEU A O 1
ATOM 4526 N N . LYS A 1 546 ? 4.468 -18.574 -8.189 1.00 80.88 546 LYS A N 1
ATOM 4527 C CA . LYS A 1 546 ? 5.238 -18.975 -9.394 1.00 80.88 546 LYS A CA 1
ATOM 4528 C C . LYS A 1 546 ? 5.137 -17.989 -10.560 1.00 80.88 546 LYS A C 1
ATOM 4530 O O . LYS A 1 546 ? 5.642 -18.280 -11.643 1.00 80.88 546 LYS A O 1
ATOM 4535 N N . GLU A 1 547 ? 4.447 -16.876 -10.367 1.00 69.69 547 GLU A N 1
ATOM 4536 C CA . GLU A 1 547 ? 4.045 -15.986 -11.453 1.00 69.69 547 GLU A CA 1
ATOM 4537 C C . GLU A 1 547 ? 5.202 -15.236 -12.117 1.00 69.69 547 GLU A C 1
ATOM 4539 O O . GLU A 1 547 ? 6.274 -15.006 -11.544 1.00 69.69 547 GLU A O 1
ATOM 4544 N N . PHE A 1 548 ? 4.947 -14.873 -13.372 1.00 70.62 548 PHE A N 1
ATOM 4545 C CA . PHE A 1 548 ? 5.750 -13.965 -14.176 1.00 70.62 548 PHE A CA 1
ATOM 4546 C C . PHE A 1 548 ? 4.928 -12.698 -14.390 1.00 70.62 548 PHE A C 1
ATOM 4548 O O . PHE A 1 548 ? 3.722 -12.819 -14.584 1.00 70.62 548 PHE A O 1
ATOM 4555 N N . PRO A 1 549 ? 5.554 -11.514 -14.380 1.00 79.94 549 PRO A N 1
ATOM 4556 C CA . PRO A 1 549 ? 4.803 -10.282 -14.522 1.00 79.94 549 PRO A CA 1
ATOM 4557 C C . PRO A 1 549 ? 4.237 -10.152 -15.933 1.00 79.94 549 PRO A C 1
ATOM 4559 O O . PRO A 1 549 ? 4.957 -10.393 -16.915 1.00 79.94 549 PRO A O 1
ATOM 4562 N N . ASP A 1 550 ? 2.985 -9.706 -16.023 1.00 83.19 550 ASP A N 1
ATOM 4563 C CA . ASP A 1 550 ? 2.374 -9.294 -17.283 1.00 83.19 550 ASP A CA 1
ATOM 4564 C C . ASP A 1 550 ? 3.246 -8.219 -17.948 1.00 83.19 550 ASP A C 1
ATOM 4566 O O . ASP A 1 550 ? 3.604 -7.212 -17.346 1.00 83.19 550 ASP A O 1
ATOM 4570 N N . GLN A 1 551 ? 3.618 -8.421 -19.213 1.00 90.38 551 GLN A N 1
ATOM 4571 C CA . GLN A 1 551 ? 4.381 -7.433 -19.991 1.00 90.38 551 GLN A CA 1
ATOM 4572 C C . GLN A 1 551 ? 3.435 -6.413 -20.636 1.00 90.38 551 GLN A C 1
ATOM 4574 O O . GLN A 1 551 ? 3.463 -6.206 -21.848 1.00 90.38 551 GLN A O 1
ATOM 4579 N N . ASN A 1 552 ? 2.537 -5.841 -19.835 1.00 94.81 552 ASN A N 1
ATOM 4580 C CA . ASN A 1 552 ? 1.431 -5.023 -20.323 1.00 94.81 552 ASN A CA 1
ATOM 4581 C C . ASN A 1 552 ? 1.780 -3.536 -20.479 1.00 94.81 552 ASN A C 1
ATOM 4583 O O . ASN A 1 552 ? 1.045 -2.804 -21.142 1.00 94.81 552 ASN A O 1
ATOM 4587 N N . TRP A 1 553 ? 2.899 -3.079 -19.915 1.00 95.88 553 TRP A N 1
ATOM 4588 C CA . TRP A 1 553 ? 3.345 -1.701 -20.088 1.00 95.88 553 TRP A CA 1
ATOM 4589 C C . TRP A 1 553 ? 4.853 -1.552 -20.244 1.00 95.88 553 TRP A C 1
ATOM 4591 O O . TRP A 1 553 ? 5.638 -2.382 -19.790 1.00 95.88 553 TRP A O 1
ATOM 4601 N N . GLU A 1 554 ? 5.254 -0.466 -20.900 1.00 96.25 554 GLU A N 1
ATOM 4602 C CA . GLU A 1 554 ? 6.652 -0.069 -21.058 1.00 96.25 554 GLU A CA 1
ATOM 4603 C C . GLU A 1 554 ? 6.796 1.456 -21.114 1.00 96.25 554 GLU A C 1
ATOM 4605 O O . GLU A 1 554 ? 5.902 2.170 -21.584 1.00 96.25 554 GLU A O 1
ATOM 4610 N N . ILE A 1 555 ? 7.952 1.953 -20.670 1.00 96.12 555 ILE A N 1
ATOM 4611 C CA . ILE A 1 555 ? 8.371 3.339 -20.894 1.00 96.12 555 ILE A CA 1
ATOM 4612 C C . ILE A 1 555 ? 9.073 3.425 -22.249 1.00 96.12 555 ILE A C 1
ATOM 4614 O O . ILE A 1 555 ? 10.009 2.677 -22.534 1.00 96.12 555 ILE A O 1
ATOM 4618 N N . ILE A 1 556 ? 8.647 4.380 -23.069 1.00 96.25 556 ILE A N 1
ATOM 4619 C CA . ILE A 1 556 ? 9.243 4.699 -24.368 1.00 96.25 556 ILE A CA 1
ATOM 4620 C C . ILE A 1 556 ? 9.597 6.190 -24.437 1.00 96.25 556 ILE A C 1
ATOM 4622 O O . ILE A 1 556 ? 9.401 6.944 -23.490 1.00 96.25 556 ILE A O 1
ATOM 4626 N N . GLY A 1 557 ? 10.150 6.632 -25.568 1.00 93.25 557 GLY A N 1
ATOM 4627 C CA . GLY A 1 557 ? 10.560 8.031 -25.759 1.00 93.25 557 GLY A CA 1
ATOM 4628 C C . GLY A 1 557 ? 11.995 8.323 -25.308 1.00 93.25 557 GLY A C 1
ATOM 4629 O O . GLY A 1 557 ? 12.495 9.426 -25.513 1.00 93.25 557 GLY A O 1
ATOM 4630 N N . THR A 1 558 ? 12.699 7.319 -24.785 1.00 89.06 558 THR A N 1
ATOM 4631 C CA . THR A 1 558 ? 14.091 7.384 -24.330 1.00 89.06 558 THR A CA 1
ATOM 4632 C C . THR A 1 558 ? 15.083 7.154 -25.472 1.00 89.06 558 THR A C 1
ATOM 4634 O O . THR A 1 558 ? 15.675 6.091 -25.651 1.00 89.06 558 THR A O 1
ATOM 4637 N N . ASN A 1 559 ? 15.290 8.183 -26.290 1.00 85.56 559 ASN A N 1
ATOM 4638 C CA . ASN A 1 559 ? 16.197 8.119 -27.443 1.00 85.56 559 ASN A CA 1
ATOM 4639 C C . ASN A 1 559 ? 17.654 8.477 -27.088 1.00 85.56 559 ASN A C 1
ATOM 4641 O O . ASN A 1 559 ? 18.313 9.211 -27.832 1.00 85.56 559 ASN A O 1
ATOM 4645 N N . TRP A 1 560 ? 18.161 7.979 -25.956 1.00 89.12 560 TRP A N 1
ATOM 4646 C CA . TRP A 1 560 ? 19.516 8.294 -25.499 1.00 89.12 560 TRP A CA 1
ATOM 4647 C C . TRP A 1 560 ? 20.591 7.698 -26.409 1.00 89.12 560 TRP A C 1
ATOM 4649 O O . TRP A 1 560 ? 20.430 6.641 -27.031 1.00 89.12 560 TRP A O 1
ATOM 4659 N N . ASN A 1 561 ? 21.751 8.356 -26.442 1.00 91.19 561 ASN A N 1
ATOM 4660 C CA . ASN A 1 561 ? 22.941 7.779 -27.052 1.00 91.19 561 ASN A CA 1
ATOM 4661 C C . ASN A 1 561 ? 23.391 6.562 -26.221 1.00 91.19 561 ASN A C 1
ATOM 4663 O O . ASN A 1 561 ? 23.863 6.706 -25.092 1.00 91.19 561 ASN A O 1
ATOM 4667 N N . LYS A 1 562 ? 23.257 5.357 -26.791 1.00 90.94 562 LYS A N 1
ATOM 4668 C CA . LYS A 1 562 ? 23.561 4.094 -26.102 1.00 90.94 562 LYS A CA 1
ATOM 4669 C C . LYS A 1 562 ? 25.015 3.993 -25.639 1.00 90.94 562 LYS A C 1
ATOM 4671 O O . LYS A 1 562 ? 25.260 3.453 -24.568 1.00 90.94 562 LYS A O 1
ATOM 4676 N N . ILE A 1 563 ? 25.973 4.531 -26.398 1.00 93.19 563 ILE A N 1
ATOM 4677 C CA . ILE A 1 563 ? 27.387 4.548 -25.995 1.00 93.19 563 ILE A CA 1
ATOM 4678 C C . ILE A 1 563 ? 27.568 5.398 -24.742 1.00 93.19 563 ILE A C 1
ATOM 4680 O O . ILE A 1 563 ? 28.201 4.954 -23.786 1.00 93.19 563 ILE A O 1
ATOM 4684 N N . HIS A 1 564 ? 26.978 6.594 -24.729 1.00 94.50 564 HIS A N 1
ATOM 4685 C CA . HIS A 1 564 ? 27.052 7.493 -23.581 1.00 94.50 564 HIS A CA 1
ATOM 4686 C C . HIS A 1 564 ? 26.395 6.871 -22.345 1.00 94.50 564 HIS A C 1
ATOM 4688 O O . HIS A 1 564 ? 26.988 6.910 -21.271 1.00 94.50 564 HIS A O 1
ATOM 4694 N N . ARG A 1 565 ? 25.229 6.227 -22.498 1.00 93.44 565 ARG A N 1
ATOM 4695 C CA . ARG A 1 565 ? 24.550 5.545 -21.387 1.00 93.44 565 ARG A CA 1
ATOM 4696 C C . ARG A 1 565 ? 25.345 4.347 -20.858 1.00 93.44 565 ARG A C 1
ATOM 4698 O O . ARG A 1 565 ? 25.525 4.247 -19.654 1.00 93.44 565 ARG A O 1
ATOM 4705 N N . ILE A 1 566 ? 25.922 3.507 -21.723 1.00 93.38 566 ILE A N 1
ATOM 4706 C CA . ILE A 1 566 ? 26.783 2.385 -21.290 1.00 93.38 566 ILE A CA 1
ATOM 4707 C C . ILE A 1 566 ? 28.025 2.894 -20.544 1.00 93.38 566 ILE A C 1
ATOM 4709 O O . ILE A 1 566 ? 28.484 2.269 -19.588 1.00 93.38 566 ILE A O 1
ATOM 4713 N N . LYS A 1 567 ? 28.609 4.019 -20.975 1.00 95.12 567 LYS A N 1
ATOM 4714 C CA . LYS A 1 567 ? 29.716 4.645 -20.240 1.00 95.12 567 LYS A CA 1
ATOM 4715 C C . LYS A 1 567 ? 29.255 5.162 -18.881 1.00 95.12 567 LYS A C 1
ATOM 4717 O O . LYS A 1 567 ? 29.928 4.877 -17.899 1.00 95.12 567 LYS A O 1
ATOM 4722 N N . ALA A 1 568 ? 28.111 5.841 -18.819 1.00 95.75 568 ALA A N 1
ATOM 4723 C CA . ALA A 1 568 ? 27.509 6.283 -17.565 1.00 95.75 568 ALA A CA 1
ATOM 4724 C C . ALA A 1 568 ? 27.275 5.109 -16.599 1.00 95.75 568 ALA A C 1
ATOM 4726 O O . ALA A 1 568 ? 27.706 5.177 -15.456 1.00 95.75 568 ALA A O 1
ATOM 4727 N N . GLU A 1 569 ? 26.693 4.003 -17.076 1.00 94.75 569 GLU A N 1
ATOM 4728 C CA . GLU A 1 569 ? 26.484 2.770 -16.301 1.00 94.75 569 GLU A CA 1
ATOM 4729 C C . GLU A 1 569 ? 27.798 2.203 -15.753 1.00 94.75 569 GLU A C 1
ATOM 4731 O O . GLU A 1 569 ? 27.857 1.793 -14.600 1.00 94.75 569 GLU A O 1
ATOM 4736 N N . LYS A 1 570 ? 28.878 2.205 -16.545 1.00 94.19 570 LYS A N 1
ATOM 4737 C CA . LYS A 1 570 ? 30.194 1.746 -16.073 1.00 94.19 570 LYS A CA 1
ATOM 4738 C C . LYS A 1 570 ? 30.766 2.628 -14.963 1.00 94.19 570 LYS A C 1
ATOM 4740 O O . LYS A 1 570 ? 31.225 2.079 -13.970 1.00 94.19 570 LYS A O 1
ATOM 4745 N N . ILE A 1 571 ? 30.716 3.949 -15.139 1.00 96.00 571 ILE A N 1
ATOM 4746 C CA . ILE A 1 571 ? 31.211 4.930 -14.155 1.00 96.00 571 ILE A CA 1
ATOM 4747 C C . ILE A 1 571 ? 30.362 4.875 -12.875 1.00 96.00 571 ILE A C 1
ATOM 4749 O O . ILE A 1 571 ? 30.869 5.002 -11.768 1.00 96.00 571 ILE A O 1
ATOM 4753 N N . PHE A 1 572 ? 29.054 4.661 -13.010 1.00 94.88 572 PHE A N 1
ATOM 4754 C CA . PHE A 1 572 ? 28.168 4.459 -11.870 1.00 94.88 572 PHE A CA 1
ATOM 4755 C C . PHE A 1 572 ? 28.516 3.167 -11.115 1.00 94.88 572 PHE A C 1
ATOM 4757 O O . PHE A 1 572 ? 28.756 3.194 -9.911 1.00 94.88 572 PHE A O 1
ATOM 4764 N N . ASN A 1 573 ? 28.632 2.042 -11.827 1.00 92.44 573 ASN A N 1
ATOM 4765 C CA . ASN A 1 573 ? 28.894 0.732 -11.226 1.00 92.44 573 ASN A CA 1
ATOM 4766 C C . ASN A 1 573 ? 30.285 0.606 -10.581 1.00 92.44 573 ASN A C 1
ATOM 4768 O O . ASN A 1 573 ? 30.475 -0.255 -9.724 1.00 92.44 573 ASN A O 1
ATOM 4772 N N . ASP A 1 574 ? 31.264 1.421 -10.986 1.00 93.44 574 ASP A N 1
ATOM 4773 C CA . ASP A 1 574 ? 32.584 1.465 -10.342 1.00 93.44 574 ASP A CA 1
ATOM 4774 C C . ASP A 1 574 ? 32.649 2.401 -9.115 1.00 93.44 574 ASP A C 1
ATOM 4776 O O . ASP A 1 574 ? 33.660 2.417 -8.409 1.00 93.44 574 ASP A O 1
ATOM 4780 N N . GLY A 1 575 ? 31.559 3.125 -8.824 1.00 93.44 575 GLY A N 1
ATOM 4781 C CA . GLY A 1 575 ? 31.428 4.034 -7.686 1.00 93.44 575 GLY A CA 1
ATOM 4782 C C . GLY A 1 575 ? 31.958 5.450 -7.927 1.00 93.44 575 GLY A C 1
ATOM 4783 O O . GLY A 1 575 ? 31.963 6.254 -6.995 1.00 93.44 575 GLY A O 1
ATOM 4784 N N . SER A 1 576 ? 32.396 5.783 -9.147 1.00 93.88 576 SER A N 1
ATOM 4785 C CA . SER A 1 576 ? 32.909 7.122 -9.483 1.00 93.88 576 SER A CA 1
ATOM 4786 C C . SER A 1 576 ? 31.810 8.159 -9.738 1.00 93.88 576 SER A C 1
ATOM 4788 O O . SER A 1 576 ? 32.107 9.351 -9.819 1.00 93.88 576 SER A O 1
ATOM 4790 N N . LEU A 1 577 ? 30.552 7.731 -9.874 1.00 94.25 577 LEU A N 1
ATOM 4791 C CA . LEU A 1 577 ? 29.400 8.594 -10.130 1.00 94.25 577 LEU A CA 1
ATOM 4792 C C . LEU A 1 577 ? 28.270 8.299 -9.142 1.00 94.25 577 LEU A C 1
ATOM 4794 O O . LEU A 1 577 ? 27.810 7.166 -9.040 1.00 94.25 577 LEU A O 1
ATOM 4798 N N . THR A 1 578 ? 27.780 9.344 -8.479 1.00 92.31 578 THR A N 1
ATOM 4799 C CA . THR A 1 578 ? 26.529 9.318 -7.714 1.00 92.31 578 THR A CA 1
ATOM 4800 C C . THR A 1 578 ? 25.436 9.966 -8.551 1.00 92.31 578 THR A C 1
ATOM 4802 O O . THR A 1 578 ? 25.660 11.024 -9.139 1.00 92.31 578 THR A O 1
ATOM 4805 N N . ILE A 1 579 ? 24.261 9.345 -8.597 1.00 92.31 579 ILE A N 1
ATOM 4806 C CA . ILE A 1 579 ? 23.106 9.842 -9.345 1.00 92.31 579 ILE A CA 1
ATOM 4807 C C . ILE A 1 579 ? 22.018 10.284 -8.373 1.00 92.31 579 ILE A C 1
ATOM 4809 O O . ILE A 1 579 ? 21.711 9.583 -7.411 1.00 92.31 579 ILE A O 1
ATOM 4813 N N . ASP A 1 580 ? 21.432 11.441 -8.663 1.00 90.50 580 ASP A N 1
ATOM 4814 C CA . ASP A 1 580 ? 20.185 11.915 -8.076 1.00 90.50 580 ASP A CA 1
ATOM 4815 C C . ASP A 1 580 ? 19.055 11.621 -9.071 1.00 90.50 580 ASP A C 1
ATOM 4817 O O . ASP A 1 580 ? 19.113 12.052 -10.223 1.00 90.50 580 ASP A O 1
ATOM 4821 N N . ASN A 1 581 ? 18.032 10.878 -8.645 1.00 89.81 581 ASN A N 1
ATOM 4822 C CA . ASN A 1 581 ? 16.918 10.500 -9.517 1.00 89.81 581 ASN A CA 1
ATOM 4823 C C . ASN A 1 581 ? 15.956 11.659 -9.842 1.00 89.81 581 ASN A C 1
ATOM 4825 O O . ASN A 1 581 ? 15.011 11.460 -10.602 1.00 89.81 581 ASN A O 1
ATOM 4829 N N . THR A 1 582 ? 16.209 12.860 -9.317 1.00 92.25 582 THR A N 1
ATOM 4830 C CA . THR A 1 582 ? 15.468 14.097 -9.613 1.00 92.25 582 THR A CA 1
ATOM 4831 C C . THR A 1 582 ? 16.220 15.044 -10.558 1.00 92.25 582 THR A C 1
ATOM 4833 O O . THR A 1 582 ? 15.685 16.076 -10.963 1.00 92.25 582 THR A O 1
ATOM 4836 N N . VAL A 1 583 ? 17.464 14.711 -10.937 1.00 93.50 583 VAL A N 1
ATOM 4837 C CA . VAL A 1 583 ? 18.299 15.540 -11.820 1.00 93.50 583 VAL A CA 1
ATOM 4838 C C . VAL A 1 583 ? 18.782 14.717 -13.013 1.00 93.50 583 VAL A C 1
ATOM 4840 O O . VAL A 1 583 ? 19.458 13.702 -12.831 1.00 93.50 583 VAL A O 1
ATOM 4843 N N . PRO A 1 584 ? 18.465 15.118 -14.259 1.00 93.56 584 PRO A N 1
ATOM 4844 C CA . PRO A 1 584 ? 18.814 14.308 -15.415 1.00 93.56 584 PRO A CA 1
ATOM 4845 C C . PRO A 1 584 ? 20.322 14.320 -15.650 1.00 93.56 584 PRO A C 1
ATOM 4847 O O . PRO A 1 584 ? 20.931 15.380 -15.797 1.00 93.56 584 PRO A O 1
ATOM 4850 N N . LEU A 1 585 ? 20.918 13.132 -15.753 1.00 96.06 585 LEU A N 1
ATOM 4851 C CA . LEU A 1 585 ? 22.319 12.980 -16.123 1.00 96.06 585 LEU A CA 1
ATOM 4852 C C . LEU A 1 585 ? 22.482 13.268 -17.613 1.00 96.06 585 LEU A C 1
ATOM 4854 O O . LEU A 1 585 ? 21.774 12.694 -18.438 1.00 96.06 585 LEU A O 1
ATOM 4858 N N . THR A 1 586 ? 23.463 14.077 -17.988 1.00 95.94 586 THR A N 1
ATOM 4859 C CA . THR A 1 586 ? 23.844 14.302 -19.384 1.00 95.94 586 THR A CA 1
ATOM 4860 C C . THR A 1 586 ? 25.256 13.796 -19.654 1.00 95.94 586 THR A C 1
ATOM 4862 O O . THR A 1 586 ? 26.046 13.531 -18.749 1.00 95.94 586 THR A O 1
ATOM 4865 N N . TYR A 1 587 ? 25.621 13.680 -20.933 1.00 94.44 587 TYR A N 1
ATOM 4866 C CA . TYR A 1 587 ? 26.992 13.300 -21.285 1.00 94.44 587 TYR A CA 1
ATOM 4867 C C . TYR A 1 587 ? 28.035 14.325 -20.824 1.00 94.44 587 TYR A C 1
ATOM 4869 O O . TYR A 1 587 ? 29.158 13.947 -20.504 1.00 94.44 587 TYR A O 1
ATOM 4877 N N . ASN A 1 588 ? 27.676 15.613 -20.772 1.00 95.62 588 ASN A N 1
ATOM 4878 C CA . ASN A 1 588 ? 28.603 16.655 -20.334 1.00 95.62 588 ASN A CA 1
ATOM 4879 C C . ASN A 1 588 ? 29.020 16.465 -18.872 1.00 95.62 588 ASN A C 1
ATOM 4881 O O . ASN A 1 588 ? 30.174 16.732 -18.550 1.00 95.62 588 ASN A O 1
ATOM 4885 N N . ASP A 1 589 ? 28.125 15.942 -18.031 1.00 96.38 589 ASP A N 1
ATOM 4886 C CA . ASP A 1 589 ? 28.386 15.707 -16.606 1.00 96.38 589 ASP A CA 1
ATOM 4887 C C . ASP A 1 589 ? 29.432 14.609 -16.379 1.00 96.38 589 ASP A C 1
ATOM 4889 O O . ASP A 1 589 ? 30.157 14.623 -15.388 1.00 96.38 589 ASP A O 1
ATOM 4893 N N . ILE A 1 590 ? 29.549 13.670 -17.323 1.00 96.00 590 ILE A N 1
ATOM 4894 C CA . ILE A 1 590 ? 30.466 12.525 -17.229 1.00 96.00 590 ILE A CA 1
ATOM 4895 C C . ILE A 1 590 ? 31.612 12.585 -18.237 1.00 96.00 590 ILE A C 1
ATOM 4897 O O . ILE A 1 590 ? 32.387 11.634 -18.318 1.00 96.00 590 ILE A O 1
ATOM 4901 N N . LYS A 1 591 ? 31.718 13.658 -19.026 1.00 95.94 591 LYS A N 1
ATOM 4902 C CA . LYS A 1 591 ? 32.552 13.706 -20.233 1.00 95.94 591 LYS A CA 1
ATOM 4903 C C . LYS A 1 591 ? 34.005 13.306 -19.972 1.00 95.94 591 LYS A C 1
ATOM 4905 O O . LYS A 1 591 ? 34.513 12.406 -20.635 1.00 95.94 591 LYS A O 1
ATOM 4910 N N . ASP A 1 592 ? 34.642 13.914 -18.974 1.00 96.38 592 ASP A N 1
ATOM 4911 C CA . ASP A 1 592 ? 36.061 13.683 -18.677 1.00 96.38 592 ASP A CA 1
ATOM 4912 C C . ASP A 1 592 ? 36.340 12.227 -18.269 1.00 96.38 592 ASP A C 1
ATOM 4914 O O . ASP A 1 592 ? 37.347 11.645 -18.674 1.00 96.38 592 ASP A O 1
ATOM 4918 N N . MET A 1 593 ? 35.428 11.614 -17.506 1.00 96.12 593 MET A N 1
ATOM 4919 C CA . MET A 1 593 ? 35.509 10.205 -17.098 1.00 96.12 593 MET A CA 1
ATOM 4920 C C . MET A 1 593 ? 35.198 9.272 -18.273 1.00 96.12 593 MET A C 1
ATOM 4922 O O . MET A 1 593 ? 35.899 8.288 -18.512 1.00 96.12 593 MET A O 1
ATOM 4926 N N . ALA A 1 594 ? 34.170 9.609 -19.050 1.00 95.00 594 ALA A N 1
ATOM 4927 C CA . ALA A 1 594 ? 33.712 8.846 -20.198 1.00 95.00 594 ALA A CA 1
ATOM 4928 C C . ALA A 1 594 ? 34.773 8.779 -21.307 1.00 95.00 594 ALA A C 1
ATOM 4930 O O . ALA A 1 594 ? 34.940 7.722 -21.920 1.00 95.00 594 ALA A O 1
ATOM 4931 N N . GLU A 1 595 ? 35.529 9.851 -21.548 1.00 94.44 595 GLU A N 1
ATOM 4932 C CA . GLU A 1 595 ? 36.614 9.888 -22.540 1.00 94.44 595 GLU A CA 1
ATOM 4933 C C . GLU A 1 595 ? 37.763 8.917 -22.206 1.00 94.44 595 GLU A C 1
ATOM 4935 O O . GLU A 1 595 ? 38.424 8.414 -23.116 1.00 94.44 595 GLU A O 1
ATOM 4940 N N . GLN A 1 596 ? 37.954 8.558 -20.930 1.00 93.88 596 GLN A N 1
ATOM 4941 C CA . GLN A 1 596 ? 38.943 7.546 -20.522 1.00 93.88 596 GLN A CA 1
ATOM 4942 C C . GLN A 1 596 ? 38.466 6.105 -20.765 1.00 93.88 596 GLN A C 1
ATOM 4944 O O . GLN A 1 596 ? 39.263 5.161 -20.748 1.00 93.88 596 GLN A O 1
ATOM 4949 N N . ILE A 1 597 ? 37.170 5.903 -21.018 1.00 94.25 597 ILE A N 1
ATOM 4950 C CA . ILE A 1 597 ? 36.578 4.576 -21.190 1.00 94.25 597 ILE A CA 1
ATOM 4951 C C . ILE A 1 597 ? 36.596 4.173 -22.663 1.00 94.25 597 ILE A C 1
ATOM 4953 O O . ILE A 1 597 ? 35.838 4.675 -23.496 1.00 94.25 597 ILE A O 1
ATOM 4957 N N . THR A 1 598 ? 37.400 3.156 -22.974 1.00 94.62 598 THR A N 1
ATOM 4958 C CA . THR A 1 598 ? 37.316 2.436 -24.251 1.00 94.62 598 THR A CA 1
ATOM 4959 C C . THR A 1 598 ? 36.342 1.268 -24.124 1.00 94.62 598 THR A C 1
ATOM 4961 O O . THR A 1 598 ? 36.625 0.285 -23.433 1.00 94.62 598 THR A O 1
ATOM 4964 N N . LEU A 1 599 ? 35.198 1.343 -24.809 1.00 95.19 599 LEU A N 1
ATOM 4965 C CA . LEU A 1 599 ? 34.249 0.233 -24.858 1.00 95.19 599 LEU A CA 1
ATOM 4966 C C . LEU A 1 599 ? 34.787 -0.895 -25.737 1.00 95.19 599 LEU A C 1
ATOM 4968 O O . LEU A 1 599 ? 35.236 -0.675 -26.862 1.00 95.19 599 LEU A O 1
ATOM 4972 N N . LYS A 1 600 ? 34.735 -2.114 -25.203 1.00 95.50 600 LYS A N 1
ATOM 4973 C CA . LYS A 1 600 ? 35.134 -3.337 -25.892 1.00 95.50 600 LYS A CA 1
ATOM 4974 C C . LYS A 1 600 ? 34.010 -4.361 -25.809 1.00 95.50 600 LYS A C 1
ATOM 4976 O O . LYS A 1 600 ? 33.345 -4.439 -24.777 1.00 95.50 600 LYS A O 1
ATOM 4981 N N . TYR A 1 601 ? 33.846 -5.145 -26.865 1.00 95.94 601 TYR A N 1
ATOM 4982 C CA . TYR A 1 601 ? 32.908 -6.260 -26.949 1.00 95.94 601 TYR A CA 1
ATOM 4983 C C . TYR A 1 601 ? 33.655 -7.528 -27.356 1.00 95.94 601 TYR A C 1
ATOM 4985 O O . TYR A 1 601 ? 34.448 -7.482 -28.294 1.00 95.94 601 TYR A O 1
ATOM 4993 N N . SER A 1 602 ? 33.419 -8.640 -26.660 1.00 96.81 602 SER A N 1
ATOM 4994 C CA . SER A 1 602 ? 33.950 -9.950 -27.045 1.00 96.81 602 SER A CA 1
ATOM 4995 C C . SER A 1 602 ? 32.888 -10.688 -27.849 1.00 96.81 602 SER A C 1
ATOM 4997 O O . SER A 1 602 ? 31.814 -10.948 -27.323 1.00 96.81 602 SER A O 1
ATOM 4999 N N . VAL A 1 603 ? 33.188 -11.012 -29.105 1.00 96.38 603 VAL A N 1
ATOM 5000 C CA . VAL A 1 603 ? 32.273 -11.705 -30.019 1.00 96.38 603 VAL A CA 1
ATOM 5001 C C . VAL A 1 603 ? 31.891 -13.064 -29.444 1.00 96.38 603 VAL A C 1
ATOM 5003 O O . VAL A 1 603 ? 32.759 -13.869 -29.101 1.00 96.38 603 VAL A O 1
ATOM 5006 N N . GLU A 1 604 ? 30.599 -13.347 -29.390 1.00 96.12 604 GLU A N 1
ATOM 5007 C CA . GLU A 1 604 ? 30.053 -14.628 -28.968 1.00 96.12 604 GLU A CA 1
ATOM 5008 C C . GLU A 1 604 ? 29.651 -15.485 -30.174 1.00 96.12 604 GLU A C 1
ATOM 5010 O O . GLU A 1 604 ? 29.480 -15.021 -31.306 1.00 96.12 604 GLU A O 1
ATOM 5015 N N . SER A 1 605 ? 29.509 -16.792 -29.949 1.00 95.69 605 SER A N 1
ATOM 5016 C CA . SER A 1 605 ? 29.017 -17.691 -30.993 1.00 95.69 605 SER A CA 1
ATOM 5017 C C . SER A 1 605 ? 27.600 -17.300 -31.415 1.00 95.69 605 SER A C 1
ATOM 5019 O O . SER A 1 605 ? 26.689 -17.267 -30.594 1.00 95.69 605 SER A O 1
ATOM 5021 N N . GLY A 1 606 ? 27.400 -17.075 -32.716 1.00 91.31 606 GLY A N 1
ATOM 5022 C CA . GLY A 1 606 ? 26.116 -16.641 -33.276 1.00 91.31 606 GLY A CA 1
ATOM 5023 C C . GLY A 1 606 ? 25.990 -15.127 -33.454 1.00 91.31 606 GLY A C 1
ATOM 5024 O O . GLY A 1 606 ? 24.938 -14.655 -33.885 1.00 91.31 606 GLY A O 1
ATOM 5025 N N . ASP A 1 607 ? 27.041 -14.364 -33.159 1.00 95.50 607 ASP A N 1
ATOM 5026 C CA . ASP A 1 607 ? 27.092 -12.950 -33.498 1.00 95.50 607 ASP A CA 1
ATOM 5027 C C . ASP A 1 607 ? 27.413 -12.701 -34.969 1.00 95.50 607 ASP A C 1
ATOM 5029 O O . ASP A 1 607 ? 28.142 -13.438 -35.632 1.00 95.50 607 ASP A O 1
ATOM 5033 N N . TRP A 1 608 ? 26.904 -11.574 -35.448 1.00 93.69 608 TRP A N 1
ATOM 5034 C CA . TRP A 1 608 ? 27.347 -10.912 -36.665 1.00 93.69 608 TRP A CA 1
ATOM 5035 C C . TRP A 1 608 ? 27.406 -9.409 -36.395 1.00 93.69 608 TRP A C 1
ATOM 5037 O O . TRP A 1 608 ? 26.749 -8.902 -35.479 1.00 93.69 608 TRP A O 1
ATOM 5047 N N . LEU A 1 609 ? 28.171 -8.667 -37.195 1.00 93.88 609 LEU A N 1
ATOM 5048 C CA . LEU A 1 609 ? 28.523 -7.285 -36.863 1.00 93.88 609 LEU A CA 1
ATOM 5049 C C . LEU A 1 609 ? 27.300 -6.363 -36.707 1.00 93.88 609 LEU A C 1
ATOM 5051 O O . LEU A 1 609 ? 27.269 -5.542 -35.796 1.00 93.88 609 LEU A O 1
ATOM 5055 N N . LEU A 1 610 ? 26.250 -6.554 -37.516 1.00 93.62 610 LEU A N 1
ATOM 5056 C CA . LEU A 1 610 ? 24.981 -5.817 -37.397 1.00 93.62 610 LEU A CA 1
ATOM 5057 C C . LEU A 1 610 ? 24.222 -6.102 -36.083 1.00 93.62 610 LEU A C 1
ATOM 5059 O O . LEU A 1 610 ? 23.529 -5.224 -35.577 1.00 93.62 610 LEU A O 1
ATOM 5063 N N . LYS A 1 611 ? 24.330 -7.307 -35.505 1.00 93.62 611 LYS A N 1
ATOM 5064 C CA . LYS A 1 611 ? 23.736 -7.613 -34.190 1.00 93.62 611 LYS A CA 1
ATOM 5065 C C . LYS A 1 611 ? 24.432 -6.791 -33.106 1.00 93.62 611 LYS A C 1
ATOM 5067 O O . LYS A 1 611 ? 23.760 -6.119 -32.328 1.00 93.62 611 LYS A O 1
ATOM 5072 N N . ILE A 1 612 ? 25.764 -6.772 -33.128 1.00 94.19 612 ILE A N 1
ATOM 5073 C CA . ILE A 1 612 ? 26.596 -5.989 -32.203 1.00 94.19 612 ILE A CA 1
ATOM 5074 C C . ILE A 1 612 ? 26.310 -4.492 -32.376 1.00 94.19 612 ILE A C 1
ATOM 5076 O O . ILE A 1 612 ? 26.083 -3.774 -31.404 1.00 94.19 612 ILE A O 1
ATOM 5080 N N . SER A 1 613 ? 26.231 -4.019 -33.619 1.00 93.38 613 SER A N 1
ATOM 5081 C CA . SER A 1 613 ? 25.957 -2.615 -33.923 1.00 93.38 613 SER A CA 1
ATOM 5082 C C . SER A 1 613 ? 24.597 -2.154 -33.379 1.00 93.38 613 SER A C 1
ATOM 5084 O O . SER A 1 613 ? 24.495 -1.058 -32.834 1.00 93.38 613 SER A O 1
ATOM 5086 N N . ARG A 1 614 ? 23.563 -3.008 -33.416 1.00 91.94 614 ARG A N 1
ATOM 5087 C CA . ARG A 1 614 ? 22.241 -2.723 -32.825 1.00 91.94 614 ARG A CA 1
ATOM 5088 C C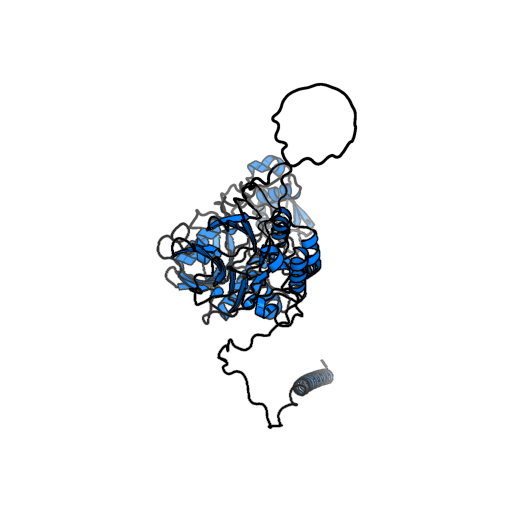 . ARG A 1 614 ? 22.265 -2.624 -31.300 1.00 91.94 614 ARG A C 1
ATOM 5090 O O . ARG A 1 614 ? 21.552 -1.778 -30.751 1.00 91.94 614 ARG A O 1
ATOM 5097 N N . ILE A 1 615 ? 23.075 -3.448 -30.629 1.00 90.31 615 ILE A N 1
ATOM 5098 C CA . ILE A 1 615 ? 23.263 -3.395 -29.169 1.00 90.31 615 ILE A CA 1
ATOM 5099 C C . ILE A 1 615 ? 23.798 -2.015 -28.780 1.00 90.31 615 ILE A C 1
ATOM 5101 O O . ILE A 1 615 ? 23.190 -1.328 -27.964 1.00 90.31 615 ILE A O 1
ATOM 5105 N N . TYR A 1 616 ? 24.863 -1.572 -29.446 1.00 92.38 616 TYR A N 1
ATOM 5106 C CA . TYR A 1 616 ? 25.549 -0.314 -29.140 1.00 92.38 616 TYR A CA 1
ATOM 5107 C C . TYR A 1 616 ? 24.969 0.922 -29.838 1.00 92.38 616 TYR A C 1
ATOM 5109 O O . TYR A 1 616 ? 25.369 2.041 -29.535 1.00 92.38 616 TYR A O 1
ATOM 5117 N N . GLY A 1 617 ? 24.022 0.744 -30.762 1.00 90.50 617 GLY A N 1
ATOM 5118 C CA . GLY A 1 617 ? 23.418 1.840 -31.520 1.00 90.50 617 GLY A CA 1
ATOM 5119 C C . GLY A 1 617 ? 24.388 2.535 -32.479 1.00 90.50 617 GLY A C 1
ATOM 5120 O O . GLY A 1 617 ? 24.161 3.696 -32.800 1.00 90.50 617 GLY A O 1
ATOM 5121 N N . VAL A 1 618 ? 25.450 1.855 -32.918 1.00 93.06 618 VAL A N 1
ATOM 5122 C CA . VAL A 1 618 ? 26.466 2.386 -33.844 1.00 93.06 618 VAL A CA 1
ATOM 5123 C C . VAL A 1 618 ? 26.343 1.743 -35.226 1.00 93.06 618 VAL A C 1
ATOM 5125 O O . VAL A 1 618 ? 25.761 0.661 -35.360 1.00 93.06 618 VAL A O 1
ATOM 5128 N N . ASP A 1 619 ? 26.892 2.374 -36.267 1.00 94.25 619 ASP A N 1
ATOM 5129 C CA . ASP A 1 619 ? 26.955 1.737 -37.587 1.00 94.25 619 ASP A CA 1
ATOM 5130 C C . ASP A 1 619 ? 27.959 0.573 -37.574 1.00 94.25 619 ASP A C 1
ATOM 5132 O O . ASP A 1 619 ? 29.083 0.683 -37.077 1.00 94.25 619 ASP A O 1
ATOM 5136 N N . TYR A 1 620 ? 27.565 -0.565 -38.146 1.00 94.94 620 TYR A N 1
ATOM 5137 C CA . TYR A 1 620 ? 28.414 -1.756 -38.194 1.00 94.94 620 TYR A CA 1
ATOM 5138 C C . TYR A 1 620 ? 29.689 -1.498 -39.012 1.00 94.94 620 TYR A C 1
ATOM 5140 O O . TYR A 1 620 ? 30.734 -2.074 -38.710 1.00 94.94 620 TYR A O 1
ATOM 5148 N N . LYS A 1 621 ? 29.634 -0.596 -40.005 1.00 94.88 621 LYS A N 1
ATOM 5149 C CA . LYS A 1 621 ? 30.811 -0.178 -40.783 1.00 94.88 621 LYS A CA 1
ATOM 5150 C C . LYS A 1 621 ? 31.822 0.563 -39.923 1.00 94.88 621 LYS A C 1
ATOM 5152 O O . LYS A 1 621 ? 33.006 0.267 -40.014 1.00 94.88 621 LYS A O 1
ATOM 5157 N N . SER A 1 622 ? 31.368 1.440 -39.031 1.00 95.12 622 SER A N 1
ATOM 5158 C CA . SER A 1 622 ? 32.250 2.126 -38.085 1.00 95.12 622 SER A CA 1
ATOM 5159 C C . SER A 1 622 ? 32.935 1.135 -37.144 1.00 95.12 622 SER A C 1
ATOM 5161 O O . SER A 1 622 ? 34.120 1.292 -36.854 1.00 95.12 622 SER A O 1
ATOM 5163 N N . ILE A 1 623 ? 32.240 0.071 -36.713 1.00 95.81 623 ILE A N 1
ATOM 5164 C CA . ILE A 1 623 ? 32.879 -1.020 -35.957 1.00 95.81 623 ILE A CA 1
ATOM 5165 C C . ILE A 1 623 ? 33.938 -1.720 -36.823 1.00 95.81 623 ILE A C 1
ATOM 5167 O O . ILE A 1 623 ? 35.051 -1.942 -36.347 1.00 95.81 623 ILE A O 1
ATOM 5171 N N . ALA A 1 624 ? 33.625 -2.049 -38.080 1.00 96.19 624 ALA A N 1
ATOM 5172 C CA . ALA A 1 624 ? 34.568 -2.705 -38.987 1.00 96.19 624 ALA A CA 1
ATOM 5173 C C . ALA A 1 624 ? 35.832 -1.864 -39.211 1.00 96.19 624 ALA A C 1
ATOM 5175 O O . ALA A 1 624 ? 36.939 -2.362 -39.022 1.00 96.19 624 ALA A O 1
ATOM 5176 N N . GLU A 1 625 ? 35.670 -0.581 -39.534 1.00 95.94 625 GLU A N 1
ATOM 5177 C CA . GLU A 1 625 ? 36.767 0.366 -39.745 1.00 95.94 625 GLU A CA 1
ATOM 5178 C C . GLU A 1 625 ? 37.618 0.525 -38.483 1.00 95.94 625 GLU A C 1
ATOM 5180 O O . GLU A 1 625 ? 38.840 0.387 -38.537 1.00 95.94 625 GLU A O 1
ATOM 5185 N N . LYS A 1 626 ? 36.983 0.732 -37.319 1.00 96.75 626 LYS A N 1
ATOM 5186 C CA . LYS A 1 626 ? 37.687 0.908 -36.040 1.00 96.75 626 LYS A CA 1
ATOM 5187 C C . LYS A 1 626 ? 38.549 -0.299 -35.666 1.00 96.75 626 LYS A C 1
ATOM 5189 O O . LYS A 1 626 ? 39.563 -0.135 -34.987 1.00 96.75 626 LYS A O 1
ATOM 5194 N N . ASN A 1 627 ? 38.145 -1.491 -36.101 1.00 96.50 627 ASN A N 1
ATOM 5195 C CA . ASN A 1 627 ? 38.793 -2.759 -35.772 1.00 96.50 627 ASN A CA 1
ATOM 5196 C C . ASN A 1 627 ? 39.572 -3.375 -36.942 1.00 96.50 627 ASN A C 1
ATOM 5198 O O . ASN A 1 627 ? 40.062 -4.493 -36.806 1.00 96.50 627 ASN A O 1
ATOM 5202 N N . ASN A 1 628 ? 39.721 -2.659 -38.063 1.00 96.25 628 ASN A N 1
ATOM 5203 C CA . ASN A 1 628 ? 40.384 -3.140 -39.280 1.00 96.25 628 ASN A CA 1
ATOM 5204 C C . ASN A 1 628 ? 39.822 -4.486 -39.791 1.00 96.25 628 ASN A C 1
ATOM 5206 O O . ASN A 1 628 ? 40.573 -5.375 -40.191 1.00 96.25 628 ASN A O 1
ATOM 5210 N N . ILE A 1 629 ? 38.497 -4.656 -39.753 1.00 95.25 629 ILE A N 1
ATOM 5211 C CA . ILE A 1 629 ? 37.820 -5.862 -40.243 1.00 95.25 629 ILE A CA 1
ATOM 5212 C C . ILE A 1 629 ? 37.681 -5.765 -41.766 1.00 95.25 629 ILE A C 1
ATOM 5214 O O . ILE A 1 629 ? 36.866 -4.997 -42.271 1.00 95.25 629 ILE A O 1
ATOM 5218 N N . GLU A 1 630 ? 38.460 -6.564 -42.498 1.00 90.69 630 GLU A N 1
ATOM 5219 C CA . GLU A 1 630 ? 38.443 -6.574 -43.970 1.00 90.69 630 GLU A CA 1
ATOM 5220 C C . GLU A 1 630 ? 37.120 -7.095 -44.551 1.00 90.69 630 GLU A C 1
ATOM 5222 O O . GLU A 1 630 ? 36.629 -6.566 -45.547 1.00 90.69 630 GLU A O 1
ATOM 5227 N N . ASN A 1 631 ? 36.536 -8.126 -43.929 1.00 92.69 631 ASN A N 1
ATOM 5228 C CA . ASN A 1 631 ? 35.252 -8.698 -44.325 1.00 92.69 631 ASN A CA 1
ATOM 5229 C C . ASN A 1 631 ? 34.237 -8.606 -43.168 1.00 92.69 631 ASN A C 1
ATOM 5231 O O . ASN A 1 631 ? 34.254 -9.466 -42.285 1.00 92.69 631 ASN A O 1
ATOM 5235 N N . PRO A 1 632 ? 33.340 -7.602 -43.166 1.00 89.88 632 PRO A N 1
ATOM 5236 C CA . PRO A 1 632 ? 32.324 -7.416 -42.124 1.00 89.88 632 PRO A CA 1
ATOM 5237 C C . PRO A 1 632 ? 31.344 -8.589 -41.951 1.00 89.88 632 PRO A C 1
ATOM 5239 O O . PRO A 1 632 ? 30.709 -8.691 -40.900 1.00 89.88 632 PRO A O 1
ATOM 5242 N N . ASP A 1 633 ? 31.234 -9.470 -42.952 1.00 91.00 633 ASP A N 1
ATOM 5243 C CA . ASP A 1 633 ? 30.370 -10.656 -42.919 1.00 91.00 633 ASP A CA 1
ATOM 5244 C C . ASP A 1 633 ? 31.055 -11.878 -42.278 1.00 91.00 633 ASP A C 1
ATOM 5246 O O . ASP A 1 633 ? 30.427 -12.925 -42.111 1.00 91.00 633 ASP A O 1
ATOM 5250 N N . LEU A 1 634 ? 32.341 -11.772 -41.915 1.00 92.62 634 LEU A N 1
ATOM 5251 C CA . LEU A 1 634 ? 33.116 -12.857 -41.315 1.00 92.62 634 LEU A CA 1
ATOM 5252 C C . LEU A 1 634 ? 33.824 -12.393 -40.036 1.00 92.62 634 LEU A C 1
ATOM 5254 O O . LEU A 1 634 ? 34.909 -11.814 -40.075 1.00 92.62 634 LEU A O 1
ATOM 5258 N N . ILE A 1 635 ? 33.220 -12.720 -38.896 1.00 95.94 635 ILE A N 1
ATOM 5259 C CA . ILE A 1 635 ? 33.788 -12.531 -37.556 1.00 95.94 635 ILE A CA 1
ATOM 5260 C C . ILE A 1 635 ? 33.868 -13.878 -36.826 1.00 95.94 635 ILE A C 1
ATOM 5262 O O . ILE A 1 635 ? 33.177 -14.831 -37.187 1.00 95.94 635 ILE A O 1
ATOM 5266 N N . PHE A 1 636 ? 34.718 -13.970 -35.807 1.00 95.19 636 PHE A N 1
ATOM 5267 C CA . PHE A 1 636 ? 34.977 -15.203 -35.062 1.00 95.19 636 PHE A CA 1
ATOM 5268 C C . PHE A 1 636 ? 34.728 -15.005 -33.562 1.00 95.19 636 PHE A C 1
ATOM 5270 O O . PHE A 1 636 ? 35.090 -13.955 -33.028 1.00 95.19 636 PHE A O 1
ATOM 5277 N N . PRO A 1 637 ? 34.181 -16.013 -32.856 1.00 96.56 637 PRO A N 1
ATOM 5278 C CA . PRO A 1 637 ? 34.045 -15.964 -31.404 1.00 96.56 637 PRO A CA 1
ATOM 5279 C C . PRO A 1 637 ? 35.370 -15.643 -30.702 1.00 96.56 637 PRO A C 1
ATOM 5281 O O . PRO A 1 637 ? 36.436 -16.097 -31.125 1.00 96.56 637 PRO A O 1
ATOM 5284 N N . ASN A 1 638 ? 35.286 -14.896 -29.603 1.00 94.88 638 ASN A N 1
ATOM 5285 C CA . ASN A 1 638 ? 36.389 -14.355 -28.802 1.00 94.88 638 ASN A CA 1
ATOM 5286 C C . ASN A 1 638 ? 37.228 -13.256 -29.477 1.00 94.88 638 ASN A C 1
ATOM 5288 O O . ASN A 1 638 ? 38.203 -12.788 -28.885 1.00 94.88 638 ASN A O 1
ATOM 5292 N N . GLN A 1 639 ? 36.876 -12.802 -30.686 1.00 96.25 639 GLN A N 1
ATOM 5293 C CA . GLN A 1 639 ? 37.415 -11.538 -31.190 1.00 96.25 639 GLN A CA 1
ATOM 5294 C C . GLN A 1 639 ? 36.959 -10.392 -30.288 1.00 96.25 639 GLN A C 1
ATOM 5296 O O . GLN A 1 639 ? 35.801 -10.339 -29.888 1.00 96.25 639 GLN A O 1
ATOM 5301 N N . VAL A 1 640 ? 37.861 -9.461 -29.984 1.00 96.88 640 VAL A N 1
ATOM 5302 C CA . VAL A 1 640 ? 37.537 -8.294 -29.162 1.00 96.88 640 VAL A CA 1
ATOM 5303 C C . VAL A 1 640 ? 37.472 -7.062 -30.049 1.00 96.88 640 VAL A C 1
ATOM 5305 O O . VAL A 1 640 ? 38.485 -6.653 -30.613 1.00 96.88 640 VAL A O 1
ATOM 5308 N N . PHE A 1 641 ? 36.290 -6.462 -30.151 1.00 96.81 641 PHE A N 1
ATOM 5309 C CA . PHE A 1 641 ? 36.062 -5.241 -30.912 1.00 96.81 641 PHE A CA 1
ATOM 5310 C C . PHE A 1 641 ? 36.038 -4.026 -30.003 1.00 96.81 641 PHE A C 1
ATOM 5312 O O . PHE A 1 641 ? 35.322 -4.000 -29.007 1.00 96.81 641 PHE A O 1
ATOM 5319 N N . VAL A 1 642 ? 36.795 -2.997 -30.370 1.00 96.69 642 VAL A N 1
ATOM 5320 C CA . VAL A 1 642 ? 36.629 -1.641 -29.857 1.00 96.69 642 VAL A CA 1
ATOM 5321 C C . VAL A 1 642 ? 35.371 -1.051 -30.479 1.00 96.69 642 VAL A C 1
ATOM 5323 O O . VAL A 1 642 ? 35.267 -0.948 -31.702 1.00 96.69 642 VAL A O 1
ATOM 5326 N N . ILE A 1 643 ? 34.423 -0.653 -29.642 1.00 96.69 643 ILE A N 1
ATOM 5327 C CA . ILE A 1 643 ? 33.198 -0.005 -30.097 1.00 96.69 643 ILE A CA 1
ATOM 5328 C C . ILE A 1 643 ? 33.477 1.500 -30.239 1.00 96.69 643 ILE A C 1
ATOM 5330 O O . ILE A 1 643 ? 33.893 2.119 -29.255 1.00 96.69 643 ILE A O 1
ATOM 5334 N N . PRO A 1 644 ? 33.326 2.090 -31.441 1.00 92.75 644 PRO A N 1
ATOM 5335 C CA . PRO A 1 644 ? 33.543 3.519 -31.647 1.00 92.75 644 PRO A CA 1
ATOM 5336 C C . PRO A 1 644 ? 32.431 4.359 -31.000 1.00 92.75 644 PRO A C 1
ATOM 5338 O O . PRO A 1 644 ? 31.330 3.866 -30.758 1.00 92.75 644 PRO A O 1
ATOM 5341 N N . GLU A 1 645 ? 32.717 5.635 -30.745 1.00 85.38 645 GLU A N 1
ATOM 5342 C CA . GLU A 1 645 ? 31.665 6.630 -30.514 1.00 85.38 645 GLU A CA 1
ATOM 5343 C C . GLU A 1 645 ? 31.018 7.009 -31.853 1.00 85.38 645 GLU A C 1
ATOM 5345 O O . GLU A 1 645 ? 31.689 6.979 -32.888 1.00 85.38 645 GLU A O 1
ATOM 5350 N N . ASN A 1 646 ? 29.716 7.307 -31.817 1.00 65.69 646 ASN A N 1
ATOM 5351 C CA . ASN A 1 646 ? 28.954 7.782 -32.978 1.00 65.69 646 ASN A CA 1
ATOM 5352 C C . ASN A 1 646 ? 29.247 9.240 -33.312 1.00 65.69 646 ASN A C 1
ATOM 5354 O O . ASN A 1 646 ? 29.329 10.045 -32.357 1.00 65.69 646 ASN A O 1
#

Solvent-accessible surface area (backbone atoms only — not comparable to full-atom values): 37837 Å² total; per-residue (Å²): 133,58,71,68,57,55,54,49,51,53,51,51,53,52,51,52,53,51,53,52,51,52,51,56,55,53,68,57,57,82,78,70,82,89,88,87,76,94,75,88,81,84,85,82,96,70,89,70,94,66,79,85,67,86,84,76,70,80,79,73,81,88,82,66,76,52,63,67,51,51,50,72,67,62,82,84,79,80,85,86,80,82,86,90,86,78,82,91,81,85,88,85,86,86,87,86,84,90,90,91,88,85,86,81,94,75,91,79,79,93,66,90,77,86,83,86,79,43,73,46,50,40,36,39,42,27,37,33,45,77,37,51,45,56,56,38,78,78,79,73,40,79,39,65,77,42,10,42,18,20,44,49,33,50,43,71,74,71,59,55,91,70,41,44,33,34,36,54,19,40,52,50,42,98,81,60,50,72,65,55,54,50,31,51,51,54,46,39,61,75,70,57,54,60,35,38,36,36,30,71,62,31,50,61,68,51,61,89,59,92,76,92,62,99,41,68,34,52,69,71,35,70,51,73,57,92,37,34,34,39,33,25,63,71,85,68,76,73,87,49,97,63,53,38,35,40,44,30,34,42,95,85,28,34,36,37,38,39,42,34,92,88,69,88,44,73,48,77,46,79,43,77,58,34,39,34,38,44,34,37,40,45,31,32,71,80,78,67,44,76,48,79,47,80,46,58,31,45,58,102,90,46,71,51,64,63,30,64,73,50,43,59,56,39,40,64,54,50,52,53,51,52,48,59,31,61,41,73,52,30,37,58,53,70,80,84,72,66,77,57,66,54,77,34,61,51,57,36,72,82,62,37,63,32,41,68,64,43,48,55,28,47,45,50,38,54,53,49,41,72,76,34,100,55,93,51,62,32,18,40,42,57,54,74,53,79,86,72,78,87,67,52,64,37,19,58,52,54,47,32,60,54,46,68,63,86,29,34,48,29,35,32,40,31,33,32,42,54,53,48,35,46,50,27,53,19,58,48,38,46,44,69,51,54,71,65,32,59,40,66,28,38,42,93,55,61,58,67,60,33,56,52,70,40,53,44,27,38,32,38,29,35,52,37,59,89,78,62,24,72,38,80,54,18,35,82,85,68,45,71,62,45,53,84,46,78,44,51,34,35,34,40,35,61,50,55,66,59,63,42,64,47,76,53,94,59,33,80,76,76,67,56,42,77,73,49,47,36,60,80,35,82,95,35,42,87,48,30,49,52,52,49,48,53,50,40,35,47,77,71,44,67,23,52,46,70,79,75,43,62,87,37,49,46,72,42,60,81,71,42,58,45,58,58,34,55,42,50,41,52,40,37,76,72,66,82,45,87,75,56,36,71,52,66,44,38,57,79,82,44,38,80,66,43,74,72,58,81,50,70,46,67,37,50,86,90,65,50,47,63,61,56,15,62,71,48,69,39,61,40,64,53,37,23,62,71,55,69,47,90,50,68,92,67,81,54,63,72,42,74,40,51,57,68,86,129

Radius of gyration: 37.51 Å; Cα contacts (8 Å, |Δi|>4): 1025; chains: 1; bounding box: 77×92×125 Å

Sequence (646 aa):
MNKKNVLWMIFIVIILLITVFIFTLNGNQENLNLENSQENGNTAETIFEDDYNPENEATTDISTQSTIIDKLKFTENSTITTDLVNEATTDSSMQSKVDKQEPTENSTKITDVSDENVFLNMYFTSNIKGDFTTYDYEYDKKDYDGSFSQLAKLIEEQVEEEDILINLGDTFSKNSDKEMVNAIFESFEDLNYDLWITSKNDFNVIKGFDLKLDLLLTPHATKSFKNIVFGNEVEEIISSEDIQILVERFEDKNRFIINNKYTDSSREFIINNSSETLFNIYYNIKKDEATINKIPVKNDDRVILPLHRIEEIFIQYHENSLESLTKIIGEVVNQDFFYEKGLDQIDSYWLKPTKITDFINEVQLYYANQIFEKEIKISSTPIYTENLEINNEISKRYINKFYPKKNTLYIVEMTGKQLKDYLEWSVEFYDTYKKEHLTITRSSKDHELYDIFKGINYRIDISKEYGNRIVDLTDYGSNTIYDQEKYLLVTNSERAENEFSKNGEIFTEELPKVVLSSKDVEKYKNYYIPDFIEDYIINVKNGILKEFPDQNWEIIGTNWNKIHRIKAEKIFNDGSLTIDNTVPLTYNDIKDMAEQITLKYSVESGDWLLKISRIYGVDYKSIAEKNNIENPDLIFPNQVFVIPEN

Nearest PDB structures (foldseek):
  3qfk-assembly1_A  TM=4.609E-01  e=4.320E-20  Staphylococcus aureus subsp. aureus NCTC 8325
  6xug-assembly1_A  TM=3.989E-01  e=8.704E-19  Homo sapiens
  5c8q-assembly1_B  TM=9.498E-01  e=5.475E-04  Pyricularia oryzae
  5eqv-assembly1_A  TM=6.935E-01  e=1.907E-06  Yersinia pestis CO92
  5k2l-assembly1_A  TM=8.417E-01  e=5.889E-02  Volvox carteri f. nagariensis

Secondary structure (DSSP, 8-state):
--HHHHHHHHHHHHHHHHHHHHHHHHHTTTT--------S----SS-------TT----------SHHHHHTT---------------------------------------------EEEEEEE---TT--SSEETTTTEE--S--HHHHHHHHHHH--TTSEEEE-S----TT--HHHHHHHHHHHHHTT--EEE--HHHHHHHTTS----TTEE-TT-EEEETTEEEEES-SS----TT--EEEEEETTEEEEEEEETTTTEEEEEEEE--TTEEEEEEEETTTTEEEEEEEESEETTEEPPP-HHHHHHTHHHHHHHHHHHHSEEEEE-SSTT-----TT-S-GGGTS--HHHHHHHHHHHHHHHHHSSS---EEEEE---SSPPP-SEEEHHHHHHH----PPEEEEEEEHHHHHHHHHHHGGGBPPP-TTBSS--B-SS-GGG-EEEESEEEEEETTSPTT--EEEEEETT--B--TTSEEEEEEEHHIIIIISSSSSSS-SSSPPEEEEEGGGSGGGTT--HHHHHHHIIIIISTTEE-------EEEE-----HHHHHHHHHHHHTTS----TTS--BHHHHHHHHHT---EEEPPTT--HHHHHHHHTS-HHHHHHHTT-S-TT---TT-EEEPPP-

InterPro domains:
  IPR006179 5'-Nucleotidase/apyrase [PTHR11575] (290-516)
  IPR008334 5'-Nucleotidase, C-terminal [PF02872] (350-496)
  IPR018392 LysM domain [PF01476] (601-644)
  IPR018392 LysM domain [PS51782] (599-643)
  IPR018392 LysM domain [SM00257] (600-644)
  IPR018392 LysM domain [cd00118] (601-643)
  IPR036779 LysM domain superfamily [G3DSA:3.10.350.10] (596-646)
  IPR036779 LysM domain superfamily [SSF54106] (600-644)
  IPR036907 5'-Nucleotidase, C-terminal domain superfamily [G3DSA:3.90.780.10] (338-542)
  IPR036907 5'-Nucleotidase, C-terminal domain superfamily [SSF55816] (349-556)

pLDDT: mean 79.37, std 22.03, range [22.94, 98.56]

Foldseek 3Di:
DDPVVVVVVVVVVVVVVVVVVVVVVVVVVVVPPDDDDDDDDDDDPDDPPPPPDVPDDPPPDDDPCCQVLVLVVDPPDDDDDDDDDDDDDDDDDDYDDDDDDDDDDDDDDDDDDDPPFDKAKEKEAEQQAPQAAQADLLLRDGHQLFHVLLVLLVLVVPPDSSHAYEYAENNYHLPDDPLNLVLVLVSCVVSVHQEYEYDPSRCVRCVPPPDPDPHYADAQRWDDDFQEIEHECPPDPPLDLRHQWYWYHDDQWIKIWGADNPPRDIDIDTGHHDRFWMKMWMATPNVSDIDIDTHGCDDPVDHGDGNVVSVVSCVVVVVVSVCQQPDFQFFEDDDQQDWDCFLLNDTCVVFFFHPVQQLLQVLLQVVVVVQDVDHAQKEKAAWDADPQDDDRTDGLNSLCRGVVDQWFKFKWKDALQLVLLLQLQLVLQWAQDDQQFLHIAGDPDDSNSHMDMGQWAWEAQSNDDRSPGTPQTAGPVSHHRDRGDMHMYMYTCCCVVPVQPDADNRHPDDGIGTDDILCVPPVSVNPGSSNSSSCCCVPPVVRYHHDDGDRRYHYDNRNYQLLLSVLSSVCVVVPVDDDDRNDGDGSVNCVVVSVVDFDKDFDAPPDALVVVCVNRVHDSVVQCVQAVPPDSRDDDGRDMTGDDGD

Mean predicted aligned error: 15.18 Å